Protein AF-0000000084541242 (afdb_homodimer)

Organism: NCBI:txid376219

Sequence (772 aa):
MIFNTFVGSLEDLDRCARVANLREVLLEPFLLARQGKLTAPEVFFLAEEAKKRGLRPVLVWDILMTEGVMMQIVDRLCDWDLLNFAAIRVCDPGAAEWLIVHYPQLPIQLIVETGNHNFEALTGWCELFAGCLERLILSIEIPENKLIEYCQKLPVPCEVLGVGRILLFYSPRSLLAEHISEENNQGFLEVKARAEENGDRPLPAVETHHGTFLFLDKDWFILDQLEGLQKAGLHTLRLDLRHFGKNGNLAPDIDQICEQIFTDPVTLKNHWQTEARSPFFKANRTTSIFSRMKSKSKISHYRNDLCVAEALGGESGKYIVFQVLRPFDISEINQVAIPTGEKVNIPETVTFKNLQGYPITKGDRDQIIITNWIKKVTPGSLILRNMIFNTFVGSLEDLDRCARVANLREVLLEPFLLARQGKLTAPEVFFLAEEAKKRGLRPVLVWDILMTEGVMMQIVDRLCDWDLLNFAAIRVCDPGAAEWLIVHYPQLPIQLIVETGNHNFEALTGWCELFAGCLERLILSIEIPENKLIEYCQKLPVPCEVLGVGRILLFYSPRSLLAEHISEENNQGFLEVKARAEENGDRPLPAVETHHGTFLFLDKDWFILDQLEGLQKAGLHTLRLDLRHFGKNGNLAPDIDQICEQIFTDPVTLKNHWQTEARSPFFKANRTTSIFSRMKSKSKISHYRNDLCVAEALGGESGKYIVFQVLRPFDISEINQVAIPTGEKVNIPETVTFKNLQGYPITKGDRDQIIITNWIKKVTPGSLILRN

Radius of gyration: 27.2 Å; Cα contacts (8 Å, |Δi|>4): 1797; chains: 2; bounding box: 64×73×67 Å

Secondary structure (DSSP, 8-state):
-EEEEE--SHHHHHHHHT-TTEEEEEE-BTTT-TT--B-HHHHHHHHHHHHHTT-EEEEEE-----HHHHHHHHHHHTTS-GGGSSEEEE--HHHHHHHHHH-TTS-EEEE--SS--SHHHHHHHHHHTTTTEEEEE--TTS-HHHHHHHHHHSSS-EEEEEEEEEEEEEESS-SS-S---SSSS-SEEEEEE--STTTT-PEEEEEETTEEEEEEEEEEE-TT--HHHHHHT--EEEE--GGG-BTTBSSTTHHHHHHHHHH-HHHHHHT-SS-EE-TTTSSS-TTTTS-TTS-HHHHTTT-STTEEEEEEEEETTTEEEEEESS-EEGGGEEEEE-TTS-EEEPPTT--EE-TTS-B-SEE-TT-EEEEE--TT--TT-EEEE-/-EEEEE--SHHHHHHHHT-TTEEEEEE-BTTT-TT--B-HHHHHHHHHHHHHTT-EEEEEE-----HHHHHHHHHHHTTS-GGGSSEEEE--HHHHHHHHHH-TTS-EEEE--SS--SHHHHHHHHHHTTTTEEEEE--TTS-HHHHHHHHHHSSS-EEEEEEEEEEEEEESS-SS-S---SSSS-SEEEEEE--STTTT-PEEEEEETTEEEEEEEEEEE-TT--HHHHHHT--EEEE--GGG-BTTBSSTTHHHHHHHHHH-HHHHHHT-SS-EE-TTTSSS-TTSSS-TTS-HHHHTTT-STTEEEEEEEEETTTEEEEEESS-EEGGGEEEEE-TTS-EEE--TT--EE-TTS-B-SEEPTT-EEEEE--TT--TT-EEEE-

Solvent-accessible surface area (backbone atoms only — not comparable to full-atom values): 39033 Å² total; per-residue (Å²): 104,34,32,31,34,43,45,58,40,69,67,26,47,53,36,42,57,72,30,87,50,40,45,38,38,36,35,37,29,42,90,36,18,51,86,28,77,33,48,71,70,54,44,53,49,50,31,52,56,29,45,76,58,70,31,41,27,26,40,35,36,48,40,70,47,42,46,69,55,43,54,54,49,54,60,59,46,69,78,49,70,70,81,70,34,67,27,40,32,30,44,24,56,35,58,48,50,49,39,51,74,76,40,56,85,52,32,29,31,40,49,35,54,70,81,44,48,22,65,58,30,52,50,48,51,52,61,73,40,55,90,32,56,53,30,39,31,43,32,69,74,42,26,45,74,55,45,34,49,45,34,62,66,46,96,48,46,31,27,37,72,30,30,24,76,34,76,63,43,74,31,72,45,38,51,40,48,30,58,77,46,89,78,72,61,87,48,60,46,78,44,58,39,4,39,46,64,40,55,76,61,52,21,40,24,35,27,30,86,52,10,21,34,35,28,48,73,39,23,36,44,44,58,69,62,44,64,68,38,49,74,33,46,37,37,36,35,33,45,47,36,53,92,72,36,57,95,57,29,18,34,70,62,46,40,62,51,56,52,29,46,76,75,39,23,63,60,49,57,75,64,40,91,54,57,64,40,49,60,29,33,62,72,84,46,62,45,61,73,22,36,76,44,30,65,31,68,80,47,35,74,52,63,40,99,35,36,27,26,33,27,60,35,63,45,92,84,51,29,32,33,28,36,20,66,32,65,41,49,56,89,42,47,47,35,30,37,22,79,87,68,50,75,41,73,55,60,88,83,58,50,46,17,36,87,86,65,45,80,52,66,58,42,45,59,71,34,55,33,34,28,47,48,55,88,86,62,41,43,60,13,28,32,26,45,114,104,35,31,32,34,44,46,57,41,72,67,26,46,54,37,42,56,71,29,88,53,40,45,37,36,36,35,36,27,44,89,35,17,53,86,27,76,34,48,72,70,52,44,53,51,51,29,53,55,28,47,76,58,69,31,41,27,29,39,35,37,50,40,70,46,41,46,68,56,43,54,54,49,54,60,56,45,70,76,50,71,69,79,71,35,66,28,39,32,29,44,23,55,35,59,50,50,49,39,50,75,76,40,57,84,52,32,28,31,40,49,37,52,71,82,43,47,23,66,56,30,50,50,49,51,53,61,72,40,56,92,30,58,54,31,39,32,45,32,68,73,41,32,42,74,55,46,33,50,45,33,62,67,46,96,47,45,32,26,39,71,29,29,25,75,32,74,64,42,74,30,70,47,38,51,39,48,31,60,76,46,86,78,73,60,86,47,61,46,77,45,58,38,4,39,46,62,39,54,76,60,52,22,40,23,37,26,29,87,52,11,22,34,34,28,49,72,38,23,36,43,44,59,67,62,43,66,66,38,49,75,32,46,37,38,33,34,32,45,48,36,53,91,71,34,58,95,56,29,18,33,70,62,49,40,60,50,55,53,30,47,76,75,41,23,62,61,50,57,74,64,41,92,52,58,62,40,51,63,30,32,70,64,93,46,61,48,65,74,20,36,74,46,29,64,32,69,82,45,34,73,51,61,40,100,35,37,28,27,32,28,62,36,63,45,90,85,51,29,32,33,28,37,20,68,32,65,42,49,57,89,43,47,49,34,31,36,23,80,89,68,50,76,40,73,55,58,89,83,57,49,46,17,37,87,85,66,46,80,53,65,56,41,46,60,71,34,56,34,33,28,48,48,53,89,84,64,42,45,59,12,28,33,27,46,115

Nearest PDB structures (foldseek):
  4he6-assembly1_A  TM=8.021E-01  e=1.416E-03  Geobacillus thermoleovorans CCB_US3_UF5
  4he5-assembly1_A  TM=6.893E-01  e=1.902E-03  Geobacillus thermoleovorans CCB_US3_UF5
  3dzz-assembly1_B  TM=6.408E-01  e=2.266E-01  Lactobacillus delbrueckii subsp. bulgaricus ATCC BAA-365
  8bob-assembly1_B  TM=6.158E-01  e=4.088E-01  Escherichia coli K-12
  7anz-assembly1_A  TM=4.130E-01  e=8.292E+00  Candida albicans

pLDDT: mean 80.64, std 19.41, range [25.44, 98.88]

Structure (mmCIF, N/CA/C/O backbone):
data_AF-0000000084541242-model_v1
#
loop_
_entity.id
_entity.type
_entity.pdbx_description
1 polymer 'Collagenase family protease'
#
loop_
_atom_site.group_PDB
_atom_site.id
_atom_site.type_symbol
_atom_site.label_atom_id
_atom_site.label_alt_id
_atom_site.label_comp_id
_atom_site.label_asym_id
_atom_site.label_entity_id
_atom_site.label_seq_id
_atom_site.pdbx_PDB_ins_code
_atom_site.Cartn_x
_atom_site.Cartn_y
_atom_site.Cartn_z
_atom_site.occupancy
_atom_site.B_iso_or_equiv
_atom_site.auth_seq_id
_atom_site.auth_comp_id
_atom_site.auth_asym_id
_atom_site.auth_atom_id
_atom_site.pdbx_PDB_model_num
ATOM 1 N N . MET A 1 1 ? -7.547 -28.922 -0.291 1 93.19 1 MET A N 1
ATOM 2 C CA . MET A 1 1 ? -6.777 -27.734 -0.64 1 93.19 1 MET A CA 1
ATOM 3 C C . MET A 1 1 ? -6.297 -27.797 -2.086 1 93.19 1 MET A C 1
ATOM 5 O O . MET A 1 1 ? -5.754 -28.812 -2.518 1 93.19 1 MET A O 1
ATOM 9 N N . ILE A 1 2 ? -6.57 -26.812 -2.811 1 95.62 2 ILE A N 1
ATOM 10 C CA . ILE A 1 2 ? -6.184 -26.797 -4.219 1 95.62 2 ILE A CA 1
ATOM 11 C C . ILE A 1 2 ? -5.039 -25.812 -4.426 1 95.62 2 ILE A C 1
ATOM 13 O O . ILE A 1 2 ? -4.836 -24.906 -3.611 1 95.62 2 ILE A O 1
ATOM 17 N N . PHE A 1 3 ? -4.285 -26.094 -5.496 1 97.94 3 PHE A N 1
ATOM 18 C CA . PHE A 1 3 ? -3.197 -25.188 -5.867 1 97.94 3 PHE A CA 1
ATOM 19 C C . PHE A 1 3 ? -3.547 -24.406 -7.125 1 97.94 3 PHE A C 1
ATOM 21 O O . PHE A 1 3 ? -4.355 -24.859 -7.941 1 97.94 3 PHE A O 1
ATOM 28 N N . ASN A 1 4 ? -3.064 -23.25 -7.219 1 98.5 4 ASN A N 1
ATOM 29 C CA . ASN A 1 4 ? -3.055 -22.516 -8.477 1 98.5 4 ASN A CA 1
ATOM 30 C C . ASN A 1 4 ? -1.708 -21.828 -8.727 1 98.5 4 ASN A C 1
ATOM 32 O O . ASN A 1 4 ? -0.863 -21.781 -7.828 1 98.5 4 ASN A O 1
ATOM 36 N N . THR A 1 5 ? -1.446 -21.469 -9.992 1 98.69 5 THR A N 1
ATOM 37 C CA . THR A 1 5 ? -0.188 -20.844 -10.383 1 98.69 5 THR A CA 1
ATOM 38 C C . THR A 1 5 ? -0.379 -19.984 -11.625 1 98.69 5 THR A C 1
ATOM 40 O O . THR A 1 5 ? -1.43 -20.031 -12.266 1 98.69 5 THR A O 1
ATOM 43 N N . PHE A 1 6 ? 0.568 -19.172 -11.859 1 98.56 6 PHE A N 1
ATOM 44 C CA . PHE A 1 6 ? 0.583 -18.359 -13.07 1 98.56 6 PHE A CA 1
ATOM 45 C C . PHE A 1 6 ? 1.13 -19.156 -14.25 1 98.56 6 PHE A C 1
ATOM 47 O O . PHE A 1 6 ? 2.078 -19.922 -14.094 1 98.56 6 PHE A O 1
ATOM 54 N N . VAL A 1 7 ? 0.555 -18.938 -15.43 1 98.62 7 VAL A N 1
ATOM 55 C CA . VAL A 1 7 ? 1.039 -19.625 -16.625 1 98.62 7 VAL A CA 1
ATOM 56 C C . VAL A 1 7 ? 1.207 -18.625 -17.766 1 98.62 7 VAL A C 1
ATOM 58 O O . VAL A 1 7 ? 0.514 -17.609 -17.812 1 98.62 7 VAL A O 1
ATOM 61 N N . GLY A 1 8 ? 2.148 -18.922 -18.641 1 97.62 8 GLY A N 1
ATOM 62 C CA . GLY A 1 8 ? 2.398 -18.047 -19.781 1 97.62 8 GLY A CA 1
ATOM 63 C C . GLY A 1 8 ? 2.607 -18.797 -21.078 1 97.62 8 GLY A C 1
ATOM 64 O O . GLY A 1 8 ? 2.805 -18.188 -22.141 1 97.62 8 GLY A O 1
ATOM 65 N N . SER A 1 9 ? 2.48 -20.234 -21.016 1 97.12 9 SER A N 1
ATOM 66 C CA . SER A 1 9 ? 2.764 -21.031 -22.203 1 97.12 9 SER A CA 1
ATOM 67 C C . SER A 1 9 ? 1.979 -22.344 -22.188 1 97.12 9 SER A C 1
ATOM 69 O O . SER A 1 9 ? 1.382 -22.703 -21.172 1 97.12 9 SER A O 1
ATOM 71 N N . LEU A 1 10 ? 2.016 -22.984 -23.344 1 97.81 10 LEU A N 1
ATOM 72 C CA . LEU A 1 10 ? 1.397 -24.312 -23.438 1 97.81 10 LEU A CA 1
ATOM 73 C C . LEU A 1 10 ? 2.143 -25.312 -22.578 1 97.81 10 LEU A C 1
ATOM 75 O O . LEU A 1 10 ? 1.53 -26.219 -22 1 97.81 10 LEU A O 1
ATOM 79 N N . GLU A 1 11 ? 3.404 -25.141 -22.547 1 97.56 11 GLU A N 1
ATOM 80 C CA . GLU A 1 11 ? 4.219 -26.016 -21.719 1 97.56 11 GLU A CA 1
ATOM 81 C C . GLU A 1 11 ? 3.832 -25.906 -20.25 1 97.56 11 GLU A C 1
ATOM 83 O O . GLU A 1 11 ? 3.768 -26.922 -19.547 1 97.56 11 GLU A O 1
ATOM 88 N N . ASP A 1 12 ? 3.641 -24.719 -19.797 1 98.44 12 ASP A N 1
ATOM 89 C CA . ASP A 1 12 ? 3.162 -24.516 -18.422 1 98.44 12 ASP A CA 1
ATOM 90 C C . ASP A 1 12 ? 1.853 -25.25 -18.188 1 98.44 12 ASP A C 1
ATOM 92 O O . ASP A 1 12 ? 1.695 -25.922 -17.156 1 98.44 12 ASP A O 1
ATOM 96 N N . LEU A 1 13 ? 0.954 -25.125 -19.109 1 98.56 13 LEU A N 1
ATOM 97 C CA . LEU A 1 13 ? -0.354 -25.75 -18.984 1 98.56 13 LEU A CA 1
ATOM 98 C C . LEU A 1 13 ? -0.219 -27.266 -18.906 1 98.56 13 LEU A C 1
ATOM 100 O O . LEU A 1 13 ? -0.905 -27.922 -18.109 1 98.56 13 LEU A O 1
ATOM 104 N N . ASP A 1 14 ? 0.642 -27.781 -19.703 1 98.19 14 ASP A N 1
ATOM 105 C CA . ASP A 1 14 ? 0.867 -29.219 -19.703 1 98.19 14 ASP A CA 1
ATOM 106 C C . ASP A 1 14 ? 1.378 -29.688 -18.344 1 98.19 14 ASP A C 1
ATOM 108 O O . ASP A 1 14 ? 0.908 -30.703 -17.812 1 98.19 14 ASP A O 1
ATOM 112 N N . ARG A 1 15 ? 2.295 -29 -17.844 1 97.88 15 ARG A N 1
ATOM 113 C CA . ARG A 1 15 ? 2.824 -29.344 -16.531 1 97.88 15 ARG A CA 1
ATOM 114 C C . ARG A 1 15 ? 1.742 -29.25 -15.461 1 97.88 15 ARG A C 1
ATOM 116 O O . ARG A 1 15 ? 1.65 -30.125 -14.586 1 97.88 15 ARG A O 1
ATOM 123 N N . CYS A 1 16 ? 0.985 -28.203 -15.531 1 98.38 16 CYS A N 1
ATOM 124 C CA . CYS A 1 16 ? -0.08 -28.016 -14.555 1 98.38 16 CYS A CA 1
ATOM 125 C C . CYS A 1 16 ? -1.104 -29.141 -14.625 1 98.38 16 CYS A C 1
ATOM 127 O O . CYS A 1 16 ? -1.589 -29.609 -13.594 1 98.38 16 CYS A O 1
ATOM 129 N N . ALA A 1 17 ? -1.392 -29.562 -15.805 1 97.81 17 ALA A N 1
ATOM 130 C CA . ALA A 1 17 ? -2.432 -30.562 -16.016 1 97.81 17 ALA A CA 1
ATOM 131 C C . ALA A 1 17 ? -2.014 -31.922 -15.453 1 97.81 17 ALA A C 1
ATOM 133 O O . ALA A 1 17 ? -2.859 -32.781 -15.188 1 97.81 17 ALA A O 1
ATOM 134 N N . ARG A 1 18 ? -0.775 -32.125 -15.234 1 96.31 18 ARG A N 1
ATOM 135 C CA . ARG A 1 18 ? -0.255 -33.375 -14.719 1 96.31 18 ARG A CA 1
ATOM 136 C C . ARG A 1 18 ? -0.394 -33.438 -13.195 1 96.31 18 ARG A C 1
ATOM 138 O O . ARG A 1 18 ? -0.229 -34.5 -12.602 1 96.31 18 ARG A O 1
ATOM 145 N N . VAL A 1 19 ? -0.706 -32.344 -12.602 1 95.31 19 VAL A N 1
ATOM 146 C CA . VAL A 1 19 ? -0.758 -32.25 -11.148 1 95.31 19 VAL A CA 1
ATOM 147 C C . VAL A 1 19 ? -2.203 -32.375 -10.672 1 95.31 19 VAL A C 1
ATOM 149 O O . VAL A 1 19 ? -3.062 -31.562 -11.039 1 95.31 19 VAL A O 1
ATOM 152 N N . ALA A 1 20 ? -2.5 -33.281 -9.844 1 91.19 20 ALA A N 1
ATOM 153 C CA . ALA A 1 20 ? -3.863 -33.594 -9.43 1 91.19 20 ALA A CA 1
ATOM 154 C C . ALA A 1 20 ? -4.465 -32.469 -8.602 1 91.19 20 ALA A C 1
ATOM 156 O O . ALA A 1 20 ? -5.652 -32.156 -8.727 1 91.19 20 ALA A O 1
ATOM 157 N N . ASN A 1 21 ? -3.689 -31.828 -7.789 1 93.75 21 ASN A N 1
ATOM 158 C CA . ASN A 1 21 ? -4.234 -30.828 -6.875 1 93.75 21 ASN A CA 1
ATOM 159 C C . ASN A 1 21 ? -4.133 -29.422 -7.457 1 93.75 21 ASN A C 1
ATOM 161 O O . ASN A 1 21 ? -4.52 -28.438 -6.809 1 93.75 21 ASN A O 1
ATOM 165 N N . LEU A 1 22 ? -3.6 -29.297 -8.602 1 97.06 22 LEU A N 1
ATOM 166 C CA . LEU A 1 22 ? -3.566 -28 -9.281 1 97.06 22 LEU A CA 1
ATOM 167 C C . LEU A 1 22 ? -4.734 -27.875 -10.258 1 97.06 22 LEU A C 1
ATOM 169 O O . LEU A 1 22 ? -4.746 -28.516 -11.305 1 97.06 22 LEU A O 1
ATOM 173 N N . ARG A 1 23 ? -5.672 -26.984 -9.938 1 96.56 23 ARG A N 1
ATOM 174 C CA . ARG A 1 23 ? -6.934 -26.984 -10.672 1 96.56 23 ARG A CA 1
ATOM 175 C C . ARG A 1 23 ? -7.145 -25.641 -11.383 1 96.56 23 ARG A C 1
ATOM 177 O O . ARG A 1 23 ? -7.977 -25.547 -12.289 1 96.56 23 ARG A O 1
ATOM 184 N N . GLU A 1 24 ? -6.41 -24.703 -10.938 1 98.25 24 GLU A N 1
ATOM 185 C CA . GLU A 1 24 ? -6.645 -23.344 -11.414 1 98.25 24 GLU A CA 1
ATOM 186 C C . GLU A 1 24 ? -5.352 -22.703 -11.914 1 98.25 24 GLU A C 1
ATOM 188 O O . GLU A 1 24 ? -4.289 -22.891 -11.32 1 98.25 24 GLU A O 1
ATOM 193 N N . VAL A 1 25 ? -5.473 -22.016 -13.055 1 98.88 25 VAL A N 1
ATOM 194 C CA . VAL A 1 25 ? -4.312 -21.312 -13.594 1 98.88 25 VAL A CA 1
ATOM 195 C C . VAL A 1 25 ? -4.637 -19.812 -13.734 1 98.88 25 VAL A C 1
ATOM 197 O O . VAL A 1 25 ? -5.762 -19.453 -14.086 1 98.88 25 VAL A O 1
ATOM 200 N N . LEU A 1 26 ? -3.703 -19.016 -13.469 1 98.88 26 LEU A N 1
ATOM 201 C CA . LEU A 1 26 ? -3.838 -17.562 -13.492 1 98.88 26 LEU A CA 1
ATOM 202 C C . LEU A 1 26 ? -3.213 -16.969 -14.75 1 98.88 26 LEU A C 1
ATOM 204 O O . LEU A 1 26 ? -2.051 -17.25 -15.062 1 98.88 26 LEU A O 1
ATOM 208 N N . LEU A 1 27 ? -3.971 -16.203 -15.43 1 98.75 27 LEU A N 1
ATOM 209 C CA . LEU A 1 27 ? -3.531 -15.547 -16.656 1 98.75 27 LEU A CA 1
ATOM 210 C C . LEU A 1 27 ? -3.41 -14.039 -16.469 1 98.75 27 LEU A C 1
ATOM 212 O O . LEU A 1 27 ? -4.363 -13.391 -16.047 1 98.75 27 LEU A O 1
ATOM 216 N N . GLU A 1 28 ? -2.264 -13.523 -16.828 1 97.06 28 GLU A N 1
ATOM 217 C CA . GLU A 1 28 ? -1.984 -12.117 -16.562 1 97.06 28 GLU A CA 1
ATOM 218 C C . GLU A 1 28 ? -1.795 -11.336 -17.859 1 97.06 28 GLU A C 1
ATOM 220 O O . GLU A 1 28 ? -0.684 -11.258 -18.391 1 97.06 28 GLU A O 1
ATOM 225 N N . PRO A 1 29 ? -2.848 -10.664 -18.297 1 92.75 29 PRO A N 1
ATOM 226 C CA . PRO A 1 29 ? -2.678 -9.797 -19.469 1 92.75 29 PRO A CA 1
ATOM 227 C C . PRO A 1 29 ? -1.87 -8.539 -19.156 1 92.75 29 PRO A C 1
ATOM 229 O O . PRO A 1 29 ? -2.012 -7.961 -18.078 1 92.75 29 PRO A O 1
ATOM 232 N N . PHE A 1 30 ? -1.189 -8.133 -20.125 1 84.56 30 PHE A N 1
ATOM 233 C CA . PHE A 1 30 ? -0.422 -6.898 -20.031 1 84.56 30 PHE A CA 1
ATOM 234 C C . PHE A 1 30 ? -1.321 -5.727 -19.656 1 84.56 30 PHE A C 1
ATOM 236 O O . PHE A 1 30 ? -0.929 -4.863 -18.875 1 84.56 30 PHE A O 1
ATOM 243 N N . LEU A 1 31 ? -2.416 -5.691 -20.109 1 86 31 LEU A N 1
ATOM 244 C CA . LEU A 1 31 ? -3.359 -4.59 -19.969 1 86 31 LEU A CA 1
ATOM 245 C C . LEU A 1 31 ? -3.893 -4.508 -18.531 1 86 31 LEU A C 1
ATOM 247 O O . LEU A 1 31 ? -4.129 -3.414 -18.016 1 86 31 LEU A O 1
ATOM 251 N N . LEU A 1 32 ? -4.016 -5.648 -17.859 1 92.5 32 LEU A N 1
ATOM 252 C CA . LEU A 1 32 ? -4.852 -5.688 -16.672 1 92.5 32 LEU A CA 1
ATOM 253 C C . LEU A 1 32 ? -4.02 -6.035 -15.438 1 92.5 32 LEU A C 1
ATOM 255 O O . LEU A 1 32 ? -4.43 -5.754 -14.305 1 92.5 32 LEU A O 1
ATOM 259 N N . ALA A 1 33 ? -2.91 -6.66 -15.68 1 92.75 33 ALA A N 1
ATOM 260 C CA . ALA A 1 33 ? -2.189 -7.242 -14.547 1 92.75 33 ALA A CA 1
ATOM 261 C C . ALA A 1 33 ? -0.907 -6.465 -14.258 1 92.75 33 ALA A C 1
ATOM 263 O O . ALA A 1 33 ? -0.207 -6.047 -15.18 1 92.75 33 ALA A O 1
ATOM 264 N N . ARG A 1 34 ? -0.623 -6.281 -13.008 1 88 34 ARG A N 1
ATOM 265 C CA . ARG A 1 34 ? 0.527 -5.52 -12.531 1 88 34 ARG A CA 1
ATOM 266 C C . ARG A 1 34 ? 1.816 -6.012 -13.18 1 88 34 ARG A C 1
ATOM 268 O O . ARG A 1 34 ? 2.678 -5.211 -13.555 1 88 34 ARG A O 1
ATOM 275 N N . GLN A 1 35 ? 1.978 -7.316 -13.289 1 85.25 35 GLN A N 1
ATOM 276 C CA . GLN A 1 35 ? 3.18 -7.902 -13.875 1 85.25 35 GLN A CA 1
ATOM 277 C C . GLN A 1 35 ? 2.844 -8.703 -15.125 1 85.25 35 GLN A C 1
ATOM 279 O O . GLN A 1 35 ? 3.504 -9.703 -15.422 1 85.25 35 GLN A O 1
ATOM 284 N N . GLY A 1 36 ? 1.831 -8.305 -15.773 1 87.69 36 GLY A N 1
ATOM 285 C CA . GLY A 1 36 ? 1.331 -9.047 -16.922 1 87.69 36 GLY A CA 1
ATOM 286 C C . GLY A 1 36 ? 2.201 -8.891 -18.156 1 87.69 36 GLY A C 1
ATOM 287 O O . GLY A 1 36 ? 2.736 -7.812 -18.422 1 87.69 36 GLY A O 1
ATOM 288 N N . LYS A 1 37 ? 2.24 -10.031 -18.938 1 79.88 37 LYS A N 1
ATOM 289 C CA . LYS A 1 37 ? 3.053 -10.008 -20.156 1 79.88 37 LYS A CA 1
ATOM 290 C C . LYS A 1 37 ? 2.27 -10.539 -21.344 1 79.88 37 LYS A C 1
ATOM 292 O O . LYS A 1 37 ? 2.695 -10.383 -22.5 1 79.88 37 LYS A O 1
ATOM 297 N N . LEU A 1 38 ? 1.134 -11.086 -21.125 1 89.44 38 LEU A N 1
ATOM 298 C CA . LEU A 1 38 ? 0.374 -11.727 -22.188 1 89.44 38 LEU A CA 1
ATOM 299 C C . LEU A 1 38 ? -0.461 -10.703 -22.953 1 89.44 38 LEU A C 1
ATOM 301 O O . LEU A 1 38 ? -1.062 -9.812 -22.344 1 89.44 38 LEU A O 1
ATOM 305 N N . THR A 1 39 ? -0.45 -10.836 -24.219 1 87 39 THR A N 1
ATOM 306 C CA . THR A 1 39 ? -1.377 -10.062 -25.047 1 87 39 THR A CA 1
ATOM 307 C C . THR A 1 39 ? -2.791 -10.625 -24.938 1 87 39 THR A C 1
ATOM 309 O O . THR A 1 39 ? -2.986 -11.734 -24.438 1 87 39 THR A O 1
ATOM 312 N N . ALA A 1 40 ? -3.727 -9.867 -25.469 1 89.12 40 ALA A N 1
ATOM 313 C CA . ALA A 1 40 ? -5.121 -10.305 -25.406 1 89.12 40 ALA A CA 1
ATOM 314 C C . ALA A 1 40 ? -5.324 -11.617 -26.156 1 89.12 40 ALA A C 1
ATOM 316 O O . ALA A 1 40 ? -5.875 -12.57 -25.594 1 89.12 40 ALA A O 1
ATOM 317 N N . PRO A 1 41 ? -4.812 -11.75 -27.359 1 91.31 41 PRO A N 1
ATOM 318 C CA . PRO A 1 41 ? -4.988 -13.031 -28.062 1 91.31 41 PRO A CA 1
ATOM 319 C C . PRO A 1 41 ? -4.332 -14.195 -27.328 1 91.31 41 PRO A C 1
ATOM 321 O O . PRO A 1 41 ? -4.883 -15.297 -27.281 1 91.31 41 PRO A O 1
ATOM 324 N N . GLU A 1 42 ? -3.205 -13.93 -26.703 1 92.62 42 GLU A N 1
ATOM 325 C CA . GLU A 1 42 ? -2.5 -14.977 -25.969 1 92.62 42 GLU A CA 1
ATOM 326 C C . GLU A 1 42 ? -3.297 -15.43 -24.75 1 92.62 42 GLU A C 1
ATOM 328 O O . GLU A 1 42 ? -3.365 -16.625 -24.469 1 92.62 42 GLU A O 1
ATOM 333 N N . VAL A 1 43 ? -3.873 -14.492 -24.109 1 96.38 43 VAL A N 1
ATOM 334 C CA . VAL A 1 43 ? -4.633 -14.797 -22.906 1 96.38 43 VAL A CA 1
ATOM 335 C C . VAL A 1 43 ? -5.84 -15.664 -23.25 1 96.38 43 VAL A C 1
ATOM 337 O O . VAL A 1 43 ? -6.117 -16.656 -22.578 1 96.38 43 VAL A O 1
ATOM 340 N N . PHE A 1 44 ? -6.504 -15.359 -24.312 1 97.44 44 PHE A N 1
ATOM 341 C CA . PHE A 1 44 ? -7.676 -16.125 -24.719 1 97.44 44 PHE A CA 1
ATOM 342 C C . PHE A 1 44 ? -7.27 -17.5 -25.234 1 97.44 44 PHE A C 1
ATOM 344 O O . PHE A 1 44 ? -7.938 -18.5 -24.938 1 97.44 44 PHE A O 1
ATOM 351 N N . PHE A 1 45 ? -6.25 -17.516 -25.938 1 98.31 45 PHE A N 1
ATOM 352 C CA . PHE A 1 45 ? -5.734 -18.797 -26.422 1 98.31 45 PHE A CA 1
ATOM 353 C C . PHE A 1 45 ? -5.395 -19.719 -25.266 1 98.31 45 PHE A C 1
ATOM 355 O O . PHE A 1 45 ? -5.824 -20.875 -25.234 1 98.31 45 PHE A O 1
ATOM 362 N N . LEU A 1 46 ? -4.656 -19.172 -24.297 1 98.44 46 LEU A N 1
ATOM 363 C CA . LEU A 1 46 ? -4.238 -19.984 -23.156 1 98.44 46 LEU A CA 1
ATOM 364 C C . LEU A 1 46 ? -5.438 -20.375 -22.297 1 98.44 46 LEU A C 1
ATOM 366 O O . LEU A 1 46 ? -5.461 -21.453 -21.703 1 98.44 46 LEU A O 1
ATOM 370 N N . ALA A 1 47 ? -6.418 -19.5 -22.219 1 98.75 47 ALA A N 1
ATOM 371 C CA . ALA A 1 47 ? -7.633 -19.828 -21.484 1 98.75 47 ALA A CA 1
ATOM 372 C C . ALA A 1 47 ? -8.352 -21.031 -22.109 1 98.75 47 ALA A C 1
ATOM 374 O O . ALA A 1 47 ? -8.758 -21.953 -21.391 1 98.75 47 ALA A O 1
ATOM 375 N N . GLU A 1 48 ? -8.453 -21.016 -23.375 1 98.5 48 GLU A N 1
ATOM 376 C CA . GLU A 1 48 ? -9.094 -22.125 -24.078 1 98.5 48 GLU A CA 1
ATOM 377 C C . GLU A 1 48 ? -8.305 -23.422 -23.906 1 98.5 48 GLU A C 1
ATOM 379 O O . GLU A 1 48 ? -8.891 -24.484 -23.688 1 98.5 48 GLU A O 1
ATOM 384 N N . GLU A 1 49 ? -7.059 -23.328 -24.094 1 98.69 49 GLU A N 1
ATOM 385 C CA . GLU A 1 49 ? -6.199 -24.5 -23.953 1 98.69 49 GLU A CA 1
ATOM 386 C C . GLU A 1 49 ? -6.25 -25.062 -22.531 1 98.69 49 GLU A C 1
ATOM 388 O O . GLU A 1 49 ? -6.164 -26.266 -22.344 1 98.69 49 GLU A O 1
ATOM 393 N N . ALA A 1 50 ? -6.363 -24.141 -21.578 1 98.75 50 ALA A N 1
ATOM 394 C CA . ALA A 1 50 ? -6.492 -24.578 -20.188 1 98.75 50 ALA A CA 1
ATOM 395 C C . ALA A 1 50 ? -7.766 -25.391 -19.984 1 98.75 50 ALA A C 1
ATOM 397 O O . ALA A 1 50 ? -7.734 -26.469 -19.375 1 98.75 50 ALA A O 1
ATOM 398 N N . LYS A 1 51 ? -8.812 -24.969 -20.531 1 98.38 51 LYS A N 1
ATOM 399 C CA . LYS A 1 51 ? -10.094 -25.656 -20.422 1 98.38 51 LYS A CA 1
ATOM 400 C C . LYS A 1 51 ? -10.016 -27.047 -21.031 1 98.38 51 LYS A C 1
ATOM 402 O O . LYS A 1 51 ? -10.531 -28.016 -20.453 1 98.38 51 LYS A O 1
ATOM 407 N N . LYS A 1 52 ? -9.367 -27.125 -22.109 1 98.19 52 LYS A N 1
ATOM 408 C CA . LYS A 1 52 ? -9.219 -28.406 -22.797 1 98.19 52 LYS A CA 1
ATOM 409 C C . LYS A 1 52 ? -8.469 -29.406 -21.922 1 98.19 52 LYS A C 1
ATOM 411 O O . LYS A 1 52 ? -8.648 -30.625 -22.062 1 98.19 52 LYS A O 1
ATOM 416 N N . ARG A 1 53 ? -7.695 -28.891 -21.094 1 97.94 53 ARG A N 1
ATOM 417 C CA . ARG A 1 53 ? -6.867 -29.734 -20.234 1 97.94 53 ARG A CA 1
ATOM 418 C C . ARG A 1 53 ? -7.508 -29.938 -18.859 1 97.94 53 ARG A C 1
ATOM 420 O O . ARG A 1 53 ? -6.879 -30.469 -17.953 1 97.94 53 ARG A O 1
ATOM 427 N N . GLY A 1 54 ? -8.695 -29.422 -18.719 1 97.38 54 GLY A N 1
ATOM 428 C CA . GLY A 1 54 ? -9.43 -29.594 -17.484 1 97.38 54 GLY A CA 1
ATOM 429 C C . GLY A 1 54 ? -9.023 -28.594 -16.406 1 97.38 54 GLY A C 1
ATOM 430 O O . GLY A 1 54 ? -9.281 -28.812 -15.227 1 97.38 54 GLY A O 1
ATOM 431 N N . LEU A 1 55 ? -8.344 -27.578 -16.75 1 98.5 55 LEU A N 1
ATOM 432 C CA . LEU A 1 55 ? -7.922 -26.547 -15.812 1 98.5 55 LEU A CA 1
ATOM 433 C C . LEU A 1 55 ? -8.883 -25.359 -15.844 1 98.5 55 LEU A C 1
ATOM 435 O O . LEU A 1 55 ? -9.5 -25.078 -16.875 1 98.5 55 LEU A O 1
ATOM 439 N N . ARG A 1 56 ? -9.039 -24.688 -14.719 1 98.5 56 ARG A N 1
ATOM 440 C CA . ARG A 1 56 ? -9.875 -23.516 -14.578 1 98.5 56 ARG A CA 1
ATOM 441 C C . ARG A 1 56 ? -9.078 -22.234 -14.836 1 98.5 56 ARG A C 1
ATOM 443 O O . ARG A 1 56 ? -8.219 -21.859 -14.031 1 98.5 56 ARG A O 1
ATOM 450 N N . PRO A 1 57 ? -9.336 -21.516 -15.93 1 98.88 57 PRO A N 1
ATOM 451 C CA . PRO A 1 57 ? -8.594 -20.281 -16.203 1 98.88 57 PRO A CA 1
ATOM 452 C C . PRO A 1 57 ? -9.141 -19.078 -15.453 1 98.88 57 PRO A C 1
ATOM 454 O O . PRO A 1 57 ? -10.336 -18.781 -15.531 1 98.88 57 PRO A O 1
ATOM 457 N N . VAL A 1 58 ? -8.352 -18.359 -14.758 1 98.88 58 VAL A N 1
ATOM 458 C CA . VAL A 1 58 ? -8.703 -17.156 -14.023 1 98.88 58 VAL A CA 1
ATOM 459 C C . VAL A 1 58 ? -7.984 -15.953 -14.625 1 98.88 58 VAL A C 1
ATOM 461 O O . VAL A 1 58 ? -6.77 -15.992 -14.836 1 98.88 58 VAL A O 1
ATOM 464 N N . LEU A 1 59 ? -8.727 -14.914 -14.914 1 98.81 59 LEU A N 1
ATOM 465 C CA . LEU A 1 59 ? -8.156 -13.68 -15.445 1 98.81 59 LEU A CA 1
ATOM 466 C C . LEU A 1 59 ? -7.73 -12.742 -14.312 1 98.81 59 LEU A C 1
ATOM 468 O O . LEU A 1 59 ? -8.523 -12.438 -13.422 1 98.81 59 LEU A O 1
ATOM 472 N N . VAL A 1 60 ? -6.496 -12.32 -14.414 1 98.44 60 VAL A N 1
ATOM 473 C CA . VAL A 1 60 ? -5.977 -11.438 -13.375 1 98.44 60 VAL A CA 1
ATOM 474 C C . VAL A 1 60 ? -6.129 -9.984 -13.812 1 98.44 60 VAL A C 1
ATOM 476 O O . VAL A 1 60 ? -5.629 -9.594 -14.875 1 98.44 60 VAL A O 1
ATOM 479 N N . TRP A 1 61 ? -6.828 -9.211 -13.055 1 97.44 61 TRP A N 1
ATOM 480 C CA . TRP A 1 61 ? -7.012 -7.77 -13.18 1 97.44 61 TRP A CA 1
ATOM 481 C C . TRP A 1 61 ? -6.66 -7.062 -11.875 1 97.44 61 TRP A C 1
ATOM 483 O O . TRP A 1 61 ? -7.531 -6.492 -11.211 1 97.44 61 TRP A O 1
ATOM 493 N N . ASP A 1 62 ? -5.277 -6.996 -11.578 1 95.06 62 ASP A N 1
ATOM 494 C CA . ASP A 1 62 ? -4.91 -6.598 -10.227 1 95.06 62 ASP A CA 1
ATOM 495 C C . ASP A 1 62 ? -4.254 -5.219 -10.219 1 95.06 62 ASP A C 1
ATOM 497 O O . ASP A 1 62 ? -3.697 -4.797 -9.203 1 95.06 62 ASP A O 1
ATOM 501 N N . ILE A 1 63 ? -4.352 -4.43 -11.266 1 88.81 63 ILE A N 1
ATOM 502 C CA . ILE A 1 63 ? -3.824 -3.068 -11.266 1 88.81 63 ILE A CA 1
ATOM 503 C C . ILE A 1 63 ? -4.746 -2.156 -10.453 1 88.81 63 ILE A C 1
ATOM 505 O O . ILE A 1 63 ? -5.945 -2.42 -10.344 1 88.81 63 ILE A O 1
ATOM 509 N N . LEU A 1 64 ? -4.133 -1.173 -9.883 1 85.75 64 LEU A N 1
ATOM 510 C CA . LEU A 1 64 ? -4.879 -0.067 -9.289 1 85.75 64 LEU A CA 1
ATOM 511 C C . LEU A 1 64 ? -4.977 1.103 -10.266 1 85.75 64 LEU A C 1
ATOM 513 O O . LEU A 1 64 ? -3.986 1.479 -10.891 1 85.75 64 LEU A O 1
ATOM 517 N N . MET A 1 65 ? -6.207 1.656 -10.336 1 84.81 65 MET A N 1
ATOM 518 C CA . MET A 1 65 ? -6.406 2.543 -11.477 1 84.81 65 MET A CA 1
ATOM 519 C C . MET A 1 65 ? -7.039 3.861 -11.039 1 84.81 65 MET A C 1
ATOM 521 O O . MET A 1 65 ? -7.926 3.875 -10.188 1 84.81 65 MET A O 1
ATOM 525 N N . THR A 1 66 ? -6.484 4.871 -11.672 1 79.19 66 THR A N 1
ATOM 526 C CA . THR A 1 66 ? -7.242 6.121 -11.625 1 79.19 66 THR A CA 1
ATOM 527 C C . THR A 1 66 ? -8.516 6.016 -12.453 1 79.19 66 THR A C 1
ATOM 529 O O . THR A 1 66 ? -8.688 5.066 -13.219 1 79.19 66 THR A O 1
ATOM 532 N N . GLU A 1 67 ? -9.344 7.023 -12.281 1 80.75 67 GLU A N 1
ATOM 533 C CA . GLU A 1 67 ? -10.602 7.016 -13.031 1 80.75 67 GLU A CA 1
ATOM 534 C C . GLU A 1 67 ? -10.352 6.98 -14.531 1 80.75 67 GLU A C 1
ATOM 536 O O . GLU A 1 67 ? -10.992 6.219 -15.258 1 80.75 67 GLU A O 1
ATOM 541 N N . GLY A 1 68 ? -9.461 7.828 -14.977 1 76.44 68 GLY A N 1
ATOM 542 C CA . GLY A 1 68 ? -9.164 7.863 -16.391 1 76.44 68 GLY A CA 1
ATOM 543 C C . GLY A 1 68 ? -8.664 6.535 -16.938 1 76.44 68 GLY A C 1
ATOM 544 O O . GLY A 1 68 ? -9.117 6.074 -17.984 1 76.44 68 GLY A O 1
ATOM 545 N N . VAL A 1 69 ? -7.773 5.906 -16.266 1 79.69 69 VAL A N 1
ATOM 546 C CA . VAL A 1 69 ? -7.23 4.613 -16.672 1 79.69 69 VAL A CA 1
ATOM 547 C C . VAL A 1 69 ? -8.336 3.557 -16.641 1 79.69 69 VAL A C 1
ATOM 549 O O . VAL A 1 69 ? -8.43 2.723 -17.547 1 79.69 69 VAL A O 1
ATOM 552 N N . MET A 1 70 ? -9.148 3.611 -15.633 1 85.88 70 MET A N 1
ATOM 553 C CA . MET A 1 70 ? -10.234 2.645 -15.508 1 85.88 70 MET A CA 1
ATOM 554 C C . MET A 1 70 ? -11.195 2.756 -16.688 1 85.88 70 MET A C 1
ATOM 556 O O . MET A 1 70 ? -11.602 1.743 -17.266 1 85.88 70 MET A O 1
ATOM 560 N N . MET A 1 71 ? -11.516 3.938 -17.016 1 83.06 71 MET A N 1
ATOM 561 C CA . MET A 1 71 ? -12.43 4.148 -18.141 1 83.06 71 MET A CA 1
ATOM 562 C C . MET A 1 71 ? -11.836 3.611 -19.438 1 83.06 71 MET A C 1
ATOM 564 O O . MET A 1 71 ? -12.539 2.99 -20.234 1 83.06 71 MET A O 1
ATOM 568 N N . GLN A 1 72 ? -10.57 3.82 -19.562 1 82.44 72 GLN A N 1
ATOM 569 C CA . GLN A 1 72 ? -9.891 3.312 -20.75 1 82.44 72 GLN A CA 1
ATOM 570 C C . GLN A 1 72 ? -9.883 1.787 -20.781 1 82.44 72 GLN A C 1
ATOM 572 O O . GLN A 1 72 ? -10.117 1.174 -21.812 1 82.44 72 GLN A O 1
ATOM 577 N N . ILE A 1 73 ? -9.633 1.255 -19.688 1 89 73 ILE A N 1
ATOM 578 C CA . ILE A 1 73 ? -9.555 -0.198 -19.578 1 89 73 ILE A CA 1
ATOM 579 C C . ILE A 1 73 ? -10.938 -0.809 -19.812 1 89 73 ILE A C 1
ATOM 581 O O . ILE A 1 73 ? -11.078 -1.768 -20.562 1 89 73 ILE A O 1
ATOM 585 N N . VAL A 1 74 ? -11.938 -0.267 -19.172 1 89.94 74 VAL A N 1
ATOM 586 C CA . VAL A 1 74 ? -13.281 -0.827 -19.297 1 89.94 74 VAL A CA 1
ATOM 587 C C . VAL A 1 74 ? -13.766 -0.698 -20.734 1 89.94 74 VAL A C 1
ATOM 589 O O . VAL A 1 74 ? -14.477 -1.573 -21.234 1 89.94 74 VAL A O 1
ATOM 592 N N . ASP A 1 75 ? -13.391 0.383 -21.391 1 87.12 75 ASP A N 1
ATOM 593 C CA . ASP A 1 75 ? -13.734 0.544 -22.797 1 87.12 75 ASP A CA 1
ATOM 594 C C . ASP A 1 75 ? -13.1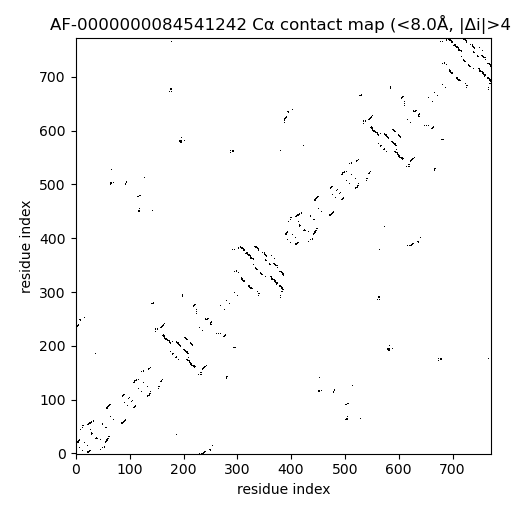33 -0.582 -23.641 1 87.12 75 ASP A C 1
ATOM 596 O O . ASP A 1 75 ? -13.789 -1.103 -24.547 1 87.12 75 ASP A O 1
ATOM 600 N N . ARG A 1 76 ? -11.922 -0.922 -23.359 1 87.88 76 ARG A N 1
ATOM 601 C CA . ARG A 1 76 ? -11.258 -1.999 -24.078 1 87.88 76 ARG A CA 1
ATOM 602 C C . ARG A 1 76 ? -11.867 -3.352 -23.734 1 87.88 76 ARG A C 1
ATOM 604 O O . ARG A 1 76 ? -11.953 -4.238 -24.594 1 87.88 76 ARG A O 1
ATOM 611 N N . LEU A 1 77 ? -12.273 -3.484 -22.531 1 92 77 LEU A N 1
ATOM 612 C CA . LEU A 1 77 ? -12.812 -4.758 -22.062 1 92 77 LEU A CA 1
ATOM 613 C C . LEU A 1 77 ? -14.172 -5.035 -22.688 1 92 77 LEU A C 1
ATOM 615 O O . LEU A 1 77 ? -14.648 -6.172 -22.688 1 92 77 LEU A O 1
ATOM 619 N N . CYS A 1 78 ? -14.797 -4.047 -23.188 1 87.06 78 CYS A N 1
ATOM 620 C CA . CYS A 1 78 ? -16.078 -4.23 -23.844 1 87.06 78 CYS A CA 1
ATOM 621 C C . CYS A 1 78 ? -15.961 -5.176 -25.031 1 87.06 78 CYS A C 1
ATOM 623 O O . CYS A 1 78 ? -16.922 -5.859 -25.375 1 87.06 78 CYS A O 1
ATOM 625 N N . ASP A 1 79 ? -14.773 -5.262 -25.562 1 89.56 79 ASP A N 1
ATOM 626 C CA . ASP A 1 79 ? -14.531 -6.145 -26.703 1 89.56 79 ASP A CA 1
ATOM 627 C C . ASP A 1 79 ? -14.07 -7.523 -26.234 1 89.56 79 ASP A C 1
ATOM 629 O O . ASP A 1 79 ? -13.859 -8.422 -27.062 1 89.56 79 ASP A O 1
ATOM 633 N N . TRP A 1 80 ? -13.852 -7.688 -25.016 1 93.94 80 TRP A N 1
ATOM 634 C CA . TRP A 1 80 ? -13.391 -8.969 -24.469 1 93.94 80 TRP A CA 1
ATOM 635 C C . TRP A 1 80 ? -14.578 -9.828 -24.047 1 93.94 80 TRP A C 1
ATOM 637 O O . TRP A 1 80 ? -15.547 -9.32 -23.469 1 93.94 80 TRP A O 1
ATOM 647 N N . ASP A 1 81 ? -14.547 -11.07 -24.359 1 94.88 81 ASP A N 1
ATOM 648 C CA . ASP A 1 81 ? -15.516 -12.008 -23.797 1 94.88 81 ASP A CA 1
ATOM 649 C C . ASP A 1 81 ? -15.039 -12.555 -22.453 1 94.88 81 ASP A C 1
ATOM 651 O O . ASP A 1 81 ? -14.453 -13.633 -22.375 1 94.88 81 ASP A O 1
ATOM 655 N N . LEU A 1 82 ? -15.406 -11.906 -21.453 1 96.5 82 LEU A N 1
ATOM 656 C CA . LEU A 1 82 ? -14.906 -12.219 -20.109 1 96.5 82 LEU A CA 1
ATOM 657 C C . LEU A 1 82 ? -15.492 -13.531 -19.609 1 96.5 82 LEU A C 1
ATOM 659 O O . LEU A 1 82 ? -14.984 -14.117 -18.656 1 96.5 82 LEU A O 1
ATOM 663 N N . LEU A 1 83 ? -16.484 -14.008 -20.266 1 95.5 83 LEU A N 1
ATOM 664 C CA . LEU A 1 83 ? -17.141 -15.234 -19.828 1 95.5 83 LEU A CA 1
ATOM 665 C C . LEU A 1 83 ? -16.312 -16.453 -20.234 1 95.5 83 LEU A C 1
ATOM 667 O O . LEU A 1 83 ? -16.609 -17.578 -19.797 1 95.5 83 LEU A O 1
ATOM 671 N N . ASN A 1 84 ? -15.219 -16.219 -20.953 1 96.25 84 ASN A N 1
ATOM 672 C CA . ASN A 1 84 ? -14.281 -17.281 -21.266 1 96.25 84 ASN A CA 1
ATOM 673 C C . ASN A 1 84 ? -13.438 -17.672 -20.047 1 96.25 84 ASN A C 1
ATOM 675 O O . ASN A 1 84 ? -12.758 -18.703 -20.062 1 96.25 84 ASN A O 1
ATOM 679 N N . PHE A 1 85 ? -13.547 -16.953 -19.016 1 98.5 85 PHE A N 1
ATOM 680 C CA . PHE A 1 85 ? -12.781 -17.219 -17.812 1 98.5 85 PHE A CA 1
ATOM 681 C C . PHE A 1 85 ? -13.68 -17.719 -16.688 1 98.5 85 PHE A C 1
ATOM 683 O O . PHE A 1 85 ? -14.859 -17.359 -16.625 1 98.5 85 PHE A O 1
ATOM 690 N N . ALA A 1 86 ? -13.117 -18.531 -15.906 1 98.44 86 ALA A N 1
ATOM 691 C CA . ALA A 1 86 ? -13.883 -19.125 -14.812 1 98.44 86 ALA A CA 1
ATOM 692 C C . ALA A 1 86 ? -14.109 -18.109 -13.695 1 98.44 86 ALA A C 1
ATOM 694 O O . ALA A 1 86 ? -15.086 -18.219 -12.953 1 98.44 86 ALA A O 1
ATOM 695 N N . ALA A 1 87 ? -13.211 -17.203 -13.531 1 98.62 87 ALA A N 1
ATOM 696 C CA . ALA A 1 87 ? -13.289 -16.141 -12.539 1 98.62 87 ALA A CA 1
ATOM 697 C C . ALA A 1 87 ? -12.375 -14.977 -12.914 1 98.62 87 ALA A C 1
ATOM 699 O O . ALA A 1 87 ? -11.508 -15.109 -13.781 1 98.62 87 ALA A O 1
ATOM 700 N N . ILE A 1 88 ? -12.625 -13.844 -12.32 1 98.62 88 ILE A N 1
ATOM 701 C CA . ILE A 1 88 ? -11.742 -12.688 -12.445 1 98.62 88 ILE A CA 1
ATOM 702 C C . ILE A 1 88 ? -11.148 -12.344 -11.078 1 98.62 88 ILE A C 1
ATOM 704 O O . ILE A 1 88 ? -11.883 -12.227 -10.094 1 98.62 88 ILE A O 1
ATOM 708 N N . ARG A 1 89 ? -9.891 -12.273 -11.039 1 98.62 89 ARG A N 1
ATOM 709 C CA . ARG A 1 89 ? -9.164 -11.875 -9.836 1 98.62 89 ARG A CA 1
ATOM 710 C C . ARG A 1 89 ? -8.859 -10.375 -9.852 1 98.62 89 ARG A C 1
ATOM 712 O O . ARG A 1 89 ? -8.133 -9.898 -10.727 1 98.62 89 ARG A O 1
ATOM 719 N N . VAL A 1 90 ? -9.398 -9.664 -8.891 1 97.69 90 VAL A N 1
ATOM 720 C CA . VAL A 1 90 ? -9.344 -8.211 -8.945 1 97.69 90 VAL A CA 1
ATOM 721 C C . VAL A 1 90 ? -8.789 -7.664 -7.629 1 97.69 90 VAL A C 1
ATOM 723 O O . VAL A 1 90 ? -8.961 -8.281 -6.574 1 97.69 90 VAL A O 1
ATOM 726 N N . CYS A 1 91 ? -8.109 -6.555 -7.719 1 94.31 91 CYS A N 1
ATOM 727 C CA . CYS A 1 91 ? -7.605 -5.867 -6.539 1 94.31 91 CYS A CA 1
ATOM 728 C C . CYS A 1 91 ? -8.305 -4.527 -6.344 1 94.31 91 CYS A C 1
ATOM 730 O O . CYS A 1 91 ? -8.641 -4.152 -5.219 1 94.31 91 CYS A O 1
ATOM 732 N N . ASP A 1 92 ? -8.57 -3.822 -7.398 1 92 92 ASP A N 1
ATOM 733 C CA . ASP A 1 92 ? -9.203 -2.508 -7.375 1 92 92 ASP A CA 1
ATOM 734 C C . ASP A 1 92 ? -10.688 -2.617 -7.047 1 92 92 ASP A C 1
ATOM 736 O O . ASP A 1 92 ? -11.438 -3.285 -7.766 1 92 92 ASP A O 1
ATOM 740 N N . PRO A 1 93 ? -11.102 -1.918 -6.039 1 90.19 93 PRO A N 1
ATOM 741 C CA . PRO A 1 93 ? -12.516 -2.016 -5.68 1 90.19 93 PRO A CA 1
ATOM 742 C C . PRO A 1 93 ? -13.445 -1.492 -6.773 1 90.19 93 PRO A C 1
ATOM 744 O O . PRO A 1 93 ? -14.562 -1.995 -6.938 1 90.19 93 PRO A O 1
ATOM 747 N N . GLY A 1 94 ? -13.016 -0.468 -7.453 1 89.94 94 GLY A N 1
ATOM 748 C CA . GLY A 1 94 ? -13.812 0.016 -8.57 1 89.94 94 GLY A CA 1
ATOM 749 C C . GLY A 1 94 ? -13.984 -1.016 -9.664 1 89.94 94 GLY A C 1
ATOM 750 O O . GLY A 1 94 ? -15.07 -1.137 -10.242 1 89.94 94 GLY A O 1
ATOM 751 N N . ALA A 1 95 ? -12.914 -1.708 -9.914 1 93.81 95 ALA A N 1
ATOM 752 C CA . ALA A 1 95 ? -12.992 -2.785 -10.898 1 93.81 95 ALA A CA 1
ATOM 753 C C . ALA A 1 95 ? -13.953 -3.879 -10.438 1 93.81 95 ALA A C 1
ATOM 755 O O . ALA A 1 95 ? -14.734 -4.402 -11.234 1 93.81 95 ALA A O 1
ATOM 756 N N . ALA A 1 96 ? -13.891 -4.207 -9.195 1 94.94 96 ALA A N 1
ATOM 757 C CA . ALA A 1 96 ? -14.797 -5.207 -8.641 1 94.94 96 ALA A CA 1
ATOM 758 C C . ALA A 1 96 ? -16.25 -4.773 -8.805 1 94.94 96 ALA A C 1
ATOM 760 O O . ALA A 1 96 ? -17.109 -5.566 -9.219 1 94.94 96 ALA A O 1
ATOM 761 N N . GLU A 1 97 ? -16.453 -3.562 -8.484 1 90.44 97 GLU A N 1
ATOM 762 C CA . GLU A 1 97 ? -17.812 -3.035 -8.617 1 90.44 97 GLU A CA 1
ATOM 763 C C . GLU A 1 97 ? -18.281 -3.07 -10.062 1 90.44 97 GLU A C 1
ATOM 765 O O . GLU A 1 97 ? -19.422 -3.404 -10.344 1 90.44 97 GLU A O 1
ATOM 770 N N . TRP A 1 98 ? -17.391 -2.676 -10.883 1 91.94 98 TRP A N 1
ATOM 771 C CA . TRP A 1 98 ? -17.719 -2.686 -12.305 1 91.94 98 TRP A CA 1
ATOM 772 C C . TRP A 1 98 ? -18.109 -4.09 -12.758 1 91.94 98 TRP A C 1
ATOM 774 O O . TRP A 1 98 ? -19.094 -4.258 -13.5 1 91.94 98 TRP A O 1
ATOM 784 N N . LEU A 1 99 ? -17.422 -5.027 -12.328 1 95.19 99 LEU A N 1
ATOM 785 C CA . LEU A 1 99 ? -17.703 -6.414 -12.68 1 95.19 99 LEU A CA 1
ATOM 786 C C . LEU A 1 99 ? -19.062 -6.852 -12.156 1 95.19 99 LEU A C 1
ATOM 788 O O . LEU A 1 99 ? -19.812 -7.547 -12.852 1 95.19 99 LEU A O 1
ATOM 792 N N . ILE A 1 100 ? -19.391 -6.469 -11.008 1 93 100 ILE A N 1
ATOM 793 C CA . ILE A 1 100 ? -20.656 -6.859 -10.391 1 93 100 ILE A CA 1
ATOM 794 C C . ILE A 1 100 ? -21.828 -6.293 -11.188 1 93 100 ILE A C 1
ATOM 796 O O . ILE A 1 100 ? -22.844 -6.965 -11.375 1 93 100 ILE A O 1
ATOM 800 N N . VAL A 1 101 ? -21.656 -5.152 -11.672 1 90.75 101 VAL A N 1
ATOM 801 C CA . VAL A 1 101 ? -22.719 -4.469 -12.398 1 90.75 101 VAL A CA 1
ATOM 802 C C . VAL A 1 101 ? -22.844 -5.055 -13.805 1 90.75 101 VAL A C 1
ATOM 804 O O . VAL A 1 101 ? -23.953 -5.305 -14.281 1 90.75 101 VAL A O 1
ATOM 807 N N . HIS A 1 102 ? -21.766 -5.363 -14.414 1 92.56 102 HIS A N 1
ATOM 808 C CA . HIS A 1 102 ? -21.797 -5.668 -15.844 1 92.56 102 HIS A CA 1
ATOM 809 C C . HIS A 1 102 ? -21.719 -7.172 -16.078 1 92.56 102 HIS A C 1
ATOM 811 O O . HIS A 1 102 ? -22.188 -7.664 -17.125 1 92.56 102 HIS A O 1
ATOM 817 N N . TYR A 1 103 ? -21.078 -7.902 -15.125 1 94.88 103 TYR A N 1
ATOM 818 C CA . TYR A 1 103 ? -20.953 -9.352 -15.227 1 94.88 103 TYR A CA 1
ATOM 819 C C . TYR A 1 103 ? -21.281 -10.023 -13.898 1 94.88 103 TYR A C 1
ATOM 821 O O . TYR A 1 103 ? -20.453 -10.727 -13.328 1 94.88 103 TYR A O 1
ATOM 829 N N . PRO A 1 104 ? -22.5 -9.938 -13.43 1 93.69 104 PRO A N 1
ATOM 830 C CA . PRO A 1 104 ? -22.875 -10.453 -12.102 1 93.69 104 PRO A CA 1
ATOM 831 C C . PRO A 1 104 ? -22.703 -11.969 -12 1 93.69 104 PRO A C 1
ATOM 833 O O . PRO A 1 104 ? -22.594 -12.5 -10.891 1 93.69 104 PRO A O 1
ATOM 836 N N . GLN A 1 105 ? -22.609 -12.641 -13.055 1 94.88 105 GLN A N 1
ATOM 837 C CA . GLN A 1 105 ? -22.516 -14.094 -13.031 1 94.88 105 GLN A CA 1
ATOM 838 C C . GLN A 1 105 ? -21.062 -14.547 -12.914 1 94.88 105 GLN A C 1
ATOM 840 O O . GLN A 1 105 ? -20.781 -15.719 -12.648 1 94.88 105 GLN A O 1
ATOM 845 N N . LEU A 1 106 ? -20.172 -13.695 -13.172 1 96.62 106 LEU A N 1
ATOM 846 C CA . LEU A 1 106 ? -18.75 -14.039 -13.148 1 96.62 106 LEU A CA 1
ATOM 847 C C . LEU A 1 106 ? -18.203 -13.977 -11.727 1 96.62 106 LEU A C 1
ATOM 849 O O . LEU A 1 106 ? -18.234 -12.922 -11.086 1 96.62 106 LEU A O 1
ATOM 853 N N . PRO A 1 107 ? -17.719 -15.102 -11.227 1 98.12 107 PRO A N 1
ATOM 854 C CA . PRO A 1 107 ? -17.141 -15.094 -9.875 1 98.12 107 PRO A CA 1
ATOM 855 C C . PRO A 1 107 ? -15.945 -14.156 -9.75 1 98.12 107 PRO A C 1
ATOM 857 O O . PRO A 1 107 ? -15.133 -14.062 -10.672 1 98.12 107 PRO A O 1
ATOM 860 N N . ILE A 1 108 ? -15.836 -13.516 -8.555 1 98.31 108 ILE A N 1
ATOM 861 C CA . ILE A 1 108 ? -14.75 -12.578 -8.281 1 98.31 108 ILE A CA 1
ATOM 862 C C . ILE A 1 108 ? -13.828 -13.164 -7.207 1 98.31 108 ILE A C 1
ATOM 864 O O . ILE A 1 108 ? -14.297 -13.68 -6.188 1 98.31 108 ILE A O 1
ATOM 868 N N . GLN A 1 109 ? -12.586 -13.195 -7.492 1 98.62 109 GLN A N 1
ATOM 869 C CA . GLN A 1 109 ? -11.547 -13.398 -6.484 1 98.62 109 GLN A CA 1
ATOM 870 C C . GLN A 1 109 ? -10.906 -12.07 -6.078 1 98.62 109 GLN A C 1
ATOM 872 O O . GLN A 1 109 ? -10.258 -11.414 -6.895 1 98.62 109 GLN A O 1
ATOM 877 N N . LEU A 1 110 ? -11.117 -11.711 -4.824 1 98 110 LEU A N 1
ATOM 878 C CA . LEU A 1 110 ? -10.688 -10.383 -4.395 1 98 110 LEU A CA 1
ATOM 879 C C . LEU A 1 110 ? -9.328 -10.453 -3.691 1 98 110 LEU A C 1
ATOM 881 O O . LEU A 1 110 ? -9.172 -11.195 -2.721 1 98 110 LEU A O 1
ATOM 885 N N . ILE A 1 111 ? -8.422 -9.68 -4.203 1 96.94 111 ILE A N 1
ATOM 886 C CA . ILE A 1 111 ? -7.098 -9.578 -3.596 1 96.94 111 ILE A CA 1
ATOM 887 C C . ILE A 1 111 ? -7.133 -8.586 -2.438 1 96.94 111 ILE A C 1
ATOM 889 O O . ILE A 1 111 ? -7.371 -7.395 -2.641 1 96.94 111 ILE A O 1
ATOM 893 N N . VAL A 1 112 ? -6.906 -9.062 -1.263 1 94.06 112 VAL A N 1
ATOM 894 C CA . VAL A 1 112 ? -6.895 -8.211 -0.077 1 94.06 112 VAL A CA 1
ATOM 895 C C . VAL A 1 112 ? -5.594 -8.414 0.692 1 94.06 112 VAL A C 1
ATOM 897 O O . VAL A 1 112 ? -5.594 -8.453 1.926 1 94.06 112 VAL A O 1
ATOM 900 N N . GLU A 1 113 ? -4.543 -8.562 0.013 1 90.19 113 GLU A N 1
ATOM 901 C CA . GLU A 1 113 ? -3.232 -8.891 0.57 1 90.19 113 GLU A CA 1
ATOM 902 C C . GLU A 1 113 ? -2.621 -7.688 1.286 1 90.19 113 GLU A C 1
ATOM 904 O O . GLU A 1 113 ? -1.689 -7.84 2.08 1 90.19 113 GLU A O 1
ATOM 909 N N . THR A 1 114 ? -3.127 -6.48 1.007 1 82.94 114 THR A N 1
ATOM 910 C CA . THR A 1 114 ? -2.545 -5.281 1.6 1 82.94 114 THR A CA 1
ATOM 911 C C . THR A 1 114 ? -3.6 -4.492 2.371 1 82.94 114 THR A C 1
ATOM 913 O O . THR A 1 114 ? -4.684 -4.219 1.851 1 82.94 114 THR A O 1
ATOM 916 N N . GLY A 1 115 ? -3.279 -4.246 3.611 1 78.75 115 GLY A N 1
ATOM 917 C CA . GLY A 1 11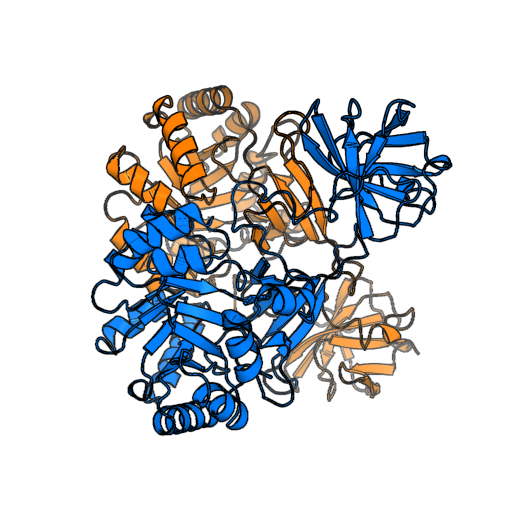5 ? -4.117 -3.336 4.379 1 78.75 115 GLY A CA 1
ATOM 918 C C . GLY A 1 115 ? -5.312 -4.02 5.016 1 78.75 115 GLY A C 1
ATOM 919 O O . GLY A 1 115 ? -6.145 -3.365 5.648 1 78.75 115 GLY A O 1
ATOM 920 N N . ASN A 1 116 ? -5.375 -5.285 4.859 1 85.25 116 ASN A N 1
ATOM 921 C CA . ASN A 1 116 ? -6.512 -6.039 5.371 1 85.25 116 ASN A CA 1
ATOM 922 C C . ASN A 1 116 ? -6.062 -7.195 6.262 1 85.25 116 ASN A C 1
ATOM 924 O O . ASN A 1 116 ? -6.16 -8.359 5.871 1 85.25 116 ASN A O 1
ATOM 928 N N . HIS A 1 117 ? -5.754 -6.867 7.508 1 85.38 117 HIS A N 1
ATOM 929 C CA . HIS A 1 117 ? -5.086 -7.883 8.312 1 85.38 117 HIS A CA 1
ATOM 930 C C . HIS A 1 117 ? -5.953 -8.32 9.484 1 85.38 117 HIS A C 1
ATOM 932 O O . HIS A 1 117 ? -5.535 -9.141 10.305 1 85.38 117 HIS A O 1
ATOM 938 N N . ASN A 1 118 ? -7.148 -7.785 9.578 1 86.56 118 ASN A N 1
ATOM 939 C CA . ASN A 1 118 ? -8.016 -8.172 10.688 1 86.56 118 ASN A CA 1
ATOM 940 C C . ASN A 1 118 ? -9.359 -8.695 10.188 1 86.56 118 ASN A C 1
ATOM 942 O O . ASN A 1 118 ? -9.719 -8.492 9.031 1 86.56 118 ASN A O 1
ATOM 946 N N . PHE A 1 119 ? -10.008 -9.328 11.117 1 90.44 119 PHE A N 1
ATOM 947 C CA . PHE A 1 119 ? -11.227 -10.055 10.789 1 90.44 119 PHE A CA 1
ATOM 948 C C . PHE A 1 119 ? -12.32 -9.094 10.336 1 90.44 119 PHE A C 1
ATOM 950 O O . PHE A 1 119 ? -13.062 -9.391 9.398 1 90.44 119 PHE A O 1
ATOM 957 N N . GLU A 1 120 ? -12.398 -7.969 10.938 1 86.31 120 GLU A N 1
ATOM 958 C CA . GLU A 1 120 ? -13.453 -6.996 10.656 1 86.31 120 GLU A CA 1
ATOM 959 C C . GLU A 1 120 ? -13.336 -6.457 9.234 1 86.31 120 GLU A C 1
ATOM 961 O O . GLU A 1 120 ? -14.344 -6.336 8.523 1 86.31 120 GLU A O 1
ATOM 966 N N . ALA A 1 121 ? -12.148 -6.188 8.852 1 88.44 121 ALA A N 1
ATOM 967 C CA . ALA A 1 121 ? -11.93 -5.695 7.492 1 88.44 121 ALA A CA 1
ATOM 968 C C . ALA A 1 121 ? -12.312 -6.75 6.461 1 88.44 121 ALA A C 1
ATOM 970 O O . ALA A 1 121 ? -13.016 -6.457 5.492 1 88.44 121 ALA A O 1
ATOM 971 N N . LEU A 1 122 ? -11.906 -7.934 6.691 1 93.56 122 LEU A N 1
ATOM 972 C CA . LEU A 1 122 ? -12.172 -9.023 5.762 1 93.56 122 LEU A CA 1
ATOM 973 C C . LEU A 1 122 ? -13.664 -9.312 5.672 1 93.56 122 LEU A C 1
ATOM 975 O O . LEU A 1 122 ? -14.195 -9.523 4.578 1 93.56 122 LEU A O 1
ATOM 979 N N . THR A 1 123 ? -14.289 -9.305 6.762 1 90.31 123 THR A N 1
ATOM 980 C CA . THR A 1 123 ? -15.734 -9.523 6.789 1 90.31 123 THR A CA 1
ATOM 981 C C . THR A 1 123 ? -16.469 -8.422 6.027 1 90.31 123 THR A C 1
ATOM 983 O O . THR A 1 123 ? -17.453 -8.688 5.344 1 90.31 123 THR A O 1
ATOM 986 N N . GLY A 1 124 ? -15.945 -7.219 6.164 1 86.19 124 GLY A N 1
ATOM 987 C CA . GLY A 1 124 ? -16.516 -6.105 5.418 1 86.19 124 GLY A CA 1
ATOM 988 C C . GLY A 1 124 ? -16.5 -6.32 3.916 1 86.19 124 GLY A C 1
ATOM 989 O O . GLY A 1 124 ? -17.484 -6.031 3.232 1 86.19 124 GLY A O 1
ATOM 990 N N . TRP A 1 125 ? -15.438 -6.855 3.418 1 91.31 125 TRP A N 1
ATOM 991 C CA . TRP A 1 125 ? -15.336 -7.145 1.991 1 91.31 125 TRP A CA 1
ATOM 992 C C . TRP A 1 125 ? -16.344 -8.219 1.582 1 91.31 125 TRP A C 1
ATOM 994 O O . TRP A 1 125 ? -16.969 -8.117 0.524 1 91.31 125 TRP A O 1
ATOM 1004 N N . CYS A 1 126 ? -16.516 -9.219 2.416 1 92.19 126 CYS A N 1
ATOM 1005 C CA . CYS A 1 126 ? -17.453 -10.297 2.129 1 92.19 126 CYS A CA 1
ATOM 1006 C C . CYS A 1 126 ? -18.875 -9.766 2.033 1 92.19 126 CYS A C 1
ATOM 1008 O O . CYS A 1 126 ? -19.641 -10.188 1.171 1 92.19 126 CYS A O 1
ATOM 1010 N N . GLU A 1 127 ? -19.125 -8.852 2.885 1 85.56 127 GLU A N 1
ATOM 1011 C CA . GLU A 1 127 ? -20.453 -8.273 2.893 1 85.56 127 GLU A CA 1
ATOM 1012 C C . GLU A 1 127 ? -20.688 -7.379 1.678 1 85.56 127 GLU A C 1
ATOM 1014 O O . GLU A 1 127 ? -21.734 -7.449 1.029 1 85.56 127 GLU A O 1
ATOM 1019 N N . LEU A 1 128 ? -19.703 -6.617 1.354 1 84.62 128 LEU A N 1
ATOM 1020 C CA . LEU A 1 128 ? -19.812 -5.652 0.264 1 84.62 128 LEU A CA 1
ATOM 1021 C C . LEU A 1 128 ? -20 -6.359 -1.072 1 84.62 128 LEU A C 1
ATOM 1023 O O . LEU A 1 128 ? -20.766 -5.895 -1.922 1 84.62 128 LEU A O 1
ATOM 1027 N N . PHE A 1 129 ? -19.297 -7.398 -1.219 1 90.19 129 PHE A N 1
ATOM 1028 C CA . PHE A 1 129 ? -19.328 -8.07 -2.51 1 90.19 129 PHE A CA 1
ATOM 1029 C C . PHE A 1 129 ? -20.062 -9.406 -2.408 1 90.19 129 PHE A C 1
ATOM 1031 O O . PHE A 1 129 ? -19.812 -10.32 -3.189 1 90.19 129 PHE A O 1
ATOM 1038 N N . ALA A 1 130 ? -21 -9.305 -1.528 1 88.56 130 ALA A N 1
ATOM 1039 C CA . ALA A 1 130 ? -21.781 -10.523 -1.295 1 88.56 130 ALA A CA 1
ATOM 1040 C C . ALA A 1 130 ? -22.438 -11.008 -2.582 1 88.56 130 ALA A C 1
ATOM 1042 O O . ALA A 1 130 ? -22.922 -10.195 -3.379 1 88.56 130 ALA A O 1
ATOM 1043 N N . GLY A 1 131 ? -22.438 -12.195 -2.936 1 90.81 131 GLY A N 1
ATOM 1044 C CA . GLY A 1 131 ? -23.109 -12.797 -4.074 1 90.81 131 GLY A CA 1
ATOM 1045 C C . GLY A 1 131 ? -22.188 -13.117 -5.223 1 90.81 131 GLY A C 1
ATOM 1046 O O . GLY A 1 131 ? -22.469 -14 -6.035 1 90.81 131 GLY A O 1
ATOM 1047 N N . CYS A 1 132 ? -21.109 -12.281 -5.309 1 94.88 132 CYS A N 1
ATOM 1048 C CA . CYS A 1 132 ? -20.234 -12.508 -6.449 1 94.88 132 CYS A CA 1
ATOM 1049 C C . CYS A 1 132 ? -18.844 -12.938 -5.992 1 94.88 132 CYS A C 1
ATOM 1051 O O . CYS A 1 132 ? -18.047 -13.43 -6.789 1 94.88 132 CYS A O 1
ATOM 1053 N N . LEU A 1 133 ? -18.609 -12.781 -4.727 1 97.12 133 LEU A N 1
ATOM 1054 C CA . LEU A 1 133 ? -17.281 -13.062 -4.195 1 97.12 133 LEU A CA 1
ATOM 1055 C C . LEU A 1 133 ? -17.078 -14.562 -4.043 1 97.12 133 LEU A C 1
ATOM 1057 O O . LEU A 1 133 ? -17.781 -15.227 -3.283 1 97.12 133 LEU A O 1
ATOM 1061 N N . GLU A 1 134 ? -16.094 -15.039 -4.73 1 97.75 134 GLU A N 1
ATOM 1062 C CA . GLU A 1 134 ? -15.789 -16.469 -4.688 1 97.75 134 GLU A CA 1
ATOM 1063 C C . GLU A 1 134 ? -14.695 -16.766 -3.666 1 97.75 134 GLU A C 1
ATOM 1065 O O . GLU A 1 134 ? -14.672 -17.828 -3.062 1 97.75 134 GLU A O 1
ATOM 1070 N N . ARG A 1 135 ? -13.797 -15.828 -3.586 1 97.81 135 ARG A N 1
ATOM 1071 C CA . ARG A 1 135 ? -12.602 -16.109 -2.799 1 97.81 135 ARG A CA 1
ATOM 1072 C C . ARG A 1 135 ? -11.914 -14.82 -2.367 1 97.81 135 ARG A C 1
ATOM 1074 O O . ARG A 1 135 ? -11.938 -13.828 -3.09 1 97.81 135 ARG A O 1
ATOM 1081 N N . LEU A 1 136 ? -11.305 -14.891 -1.158 1 97.94 136 LEU A N 1
ATOM 1082 C CA . LEU A 1 136 ? -10.43 -13.82 -0.698 1 97.94 136 LEU A CA 1
ATOM 1083 C C . LEU A 1 136 ? -8.969 -14.258 -0.733 1 97.94 136 LEU A C 1
ATOM 1085 O O . LEU A 1 136 ? -8.633 -15.344 -0.255 1 97.94 136 LEU A O 1
ATOM 1089 N N . ILE A 1 137 ? -8.172 -13.477 -1.347 1 98.06 137 ILE A N 1
ATOM 1090 C CA . ILE A 1 137 ? -6.73 -13.703 -1.304 1 98.06 137 ILE A CA 1
ATOM 1091 C C . ILE A 1 137 ? -6.121 -12.922 -0.137 1 98.06 137 ILE A C 1
ATOM 1093 O O . ILE A 1 137 ? -6.02 -11.695 -0.188 1 98.06 137 ILE A O 1
ATOM 1097 N N . LEU A 1 138 ? -5.66 -13.641 0.804 1 95.5 138 LEU A N 1
ATOM 1098 C CA . LEU A 1 138 ? -5.27 -13.055 2.078 1 95.5 138 LEU A CA 1
ATOM 1099 C C . LEU A 1 138 ? -3.777 -12.734 2.09 1 95.5 138 LEU A C 1
ATOM 1101 O O . LEU A 1 138 ? -3.018 -13.266 1.278 1 95.5 138 LEU A O 1
ATOM 1105 N N . SER A 1 139 ? -3.449 -11.875 3.037 1 90.75 139 SER A N 1
ATOM 1106 C CA . SER A 1 139 ? -2.076 -11.406 3.199 1 90.75 139 SER A CA 1
ATOM 1107 C C . SER A 1 139 ? -1.193 -12.492 3.816 1 90.75 139 SER A C 1
ATOM 1109 O O . SER A 1 139 ? -1.633 -13.227 4.699 1 90.75 139 SER A O 1
ATOM 1111 N N . ILE A 1 140 ? 0.031 -12.469 3.447 1 87.38 140 ILE A N 1
ATOM 1112 C CA . ILE A 1 140 ? 1.014 -13.367 4.039 1 87.38 140 ILE A CA 1
ATOM 1113 C C . ILE A 1 140 ? 1.38 -12.891 5.441 1 87.38 140 ILE A C 1
ATOM 1115 O O . ILE A 1 140 ? 2.021 -13.609 6.203 1 87.38 140 ILE A O 1
ATOM 1119 N N . GLU A 1 141 ? 0.951 -11.734 5.816 1 80.62 141 GLU A N 1
ATOM 1120 C CA . GLU A 1 141 ? 1.31 -11.141 7.102 1 80.62 141 GLU A CA 1
ATOM 1121 C C . GLU A 1 141 ? 0.347 -11.578 8.195 1 80.62 141 GLU A C 1
ATOM 1123 O O . GLU A 1 141 ? 0.559 -11.281 9.375 1 80.62 141 GLU A O 1
ATOM 1128 N N . ILE A 1 142 ? -0.616 -12.273 7.84 1 85.94 142 ILE A N 1
ATOM 1129 C CA . ILE A 1 142 ? -1.528 -12.836 8.828 1 85.94 142 ILE A CA 1
ATOM 1130 C C . ILE A 1 142 ? -0.896 -14.062 9.477 1 85.94 142 ILE A C 1
ATOM 1132 O O . ILE A 1 142 ? -0.526 -15.016 8.781 1 85.94 142 ILE A O 1
ATOM 1136 N N . PRO A 1 143 ? -0.787 -14.016 10.734 1 81.81 143 PRO A N 1
ATOM 1137 C CA . PRO A 1 143 ? -0.208 -15.18 11.406 1 81.81 143 PRO A CA 1
ATOM 1138 C C . PRO A 1 143 ? -1.027 -16.453 11.203 1 81.81 143 PRO A C 1
ATOM 1140 O O . PRO A 1 143 ? -2.24 -16.391 10.984 1 81.81 143 PRO A O 1
ATOM 1143 N N . GLU A 1 144 ? -0.367 -17.547 11.406 1 87.12 144 GLU A N 1
ATOM 1144 C CA . GLU A 1 144 ? -0.968 -18.859 11.133 1 87.12 144 GLU A CA 1
ATOM 1145 C C . GLU A 1 144 ? -2.246 -19.047 11.945 1 87.12 144 GLU A C 1
ATOM 1147 O O . GLU A 1 144 ? -3.264 -19.5 11.406 1 87.12 144 GLU A O 1
ATOM 1152 N N . ASN A 1 145 ? -2.178 -18.781 13.227 1 85.62 145 ASN A N 1
ATOM 1153 C CA . ASN A 1 145 ? -3.334 -19.016 14.086 1 85.62 145 ASN A CA 1
ATOM 1154 C C . ASN A 1 145 ? -4.535 -18.188 13.641 1 85.62 145 ASN A C 1
ATOM 1156 O O . ASN A 1 145 ? -5.672 -18.656 13.664 1 85.62 145 ASN A O 1
ATOM 1160 N N . LYS A 1 146 ? -4.258 -17 13.195 1 89.38 146 LYS A N 1
ATOM 1161 C CA . LYS A 1 146 ? -5.34 -16.156 12.711 1 89.38 146 LYS A CA 1
ATOM 1162 C C . LYS A 1 146 ? -5.82 -16.609 11.336 1 89.38 146 LYS A C 1
ATOM 1164 O O . LYS A 1 146 ? -7.012 -16.531 11.031 1 89.38 146 LYS A O 1
ATOM 1169 N N . LEU A 1 147 ? -4.875 -17.016 10.594 1 90.88 147 LEU A N 1
ATOM 1170 C CA . LEU A 1 147 ? -5.262 -17.547 9.297 1 90.88 147 LEU A CA 1
ATOM 1171 C C . LEU A 1 147 ? -6.223 -18.719 9.453 1 90.88 147 LEU A C 1
ATOM 1173 O O . LEU A 1 147 ? -7.219 -18.812 8.727 1 90.88 147 LEU A O 1
ATOM 1177 N N . ILE A 1 148 ? -5.906 -19.594 10.367 1 91.31 148 ILE A N 1
ATOM 1178 C CA . ILE A 1 148 ? -6.762 -20.734 10.664 1 91.31 148 ILE A CA 1
ATOM 1179 C C . ILE A 1 148 ? -8.148 -20.25 11.07 1 91.31 148 ILE A C 1
ATOM 1181 O O . ILE A 1 148 ? -9.164 -20.719 10.539 1 91.31 148 ILE A O 1
ATOM 1185 N N . GLU A 1 149 ? -8.141 -19.328 11.93 1 92.62 149 GLU A N 1
ATOM 1186 C CA . GLU A 1 149 ? -9.406 -18.766 12.398 1 92.62 149 GLU A CA 1
ATOM 1187 C C . GLU A 1 149 ? -10.203 -18.156 11.25 1 92.62 149 GLU A C 1
ATOM 1189 O O . GLU A 1 149 ? -11.414 -18.375 11.148 1 92.62 149 GLU A O 1
ATOM 1194 N N . TYR A 1 150 ? -9.57 -17.438 10.422 1 94.12 150 TYR A N 1
ATOM 1195 C CA . TYR A 1 150 ? -10.242 -16.75 9.32 1 94.12 150 TYR A CA 1
ATOM 1196 C C . TYR A 1 150 ? -10.805 -17.766 8.328 1 94.12 150 TYR A C 1
ATOM 1198 O O . TYR A 1 150 ? -11.93 -17.609 7.844 1 94.12 150 TYR A O 1
ATOM 1206 N N . CYS A 1 151 ? -10.055 -18.766 8.062 1 92.56 151 CYS A N 1
ATOM 1207 C CA . CYS A 1 151 ? -10.508 -19.812 7.16 1 92.56 151 CYS A CA 1
ATOM 1208 C C . CYS A 1 151 ? -11.797 -20.453 7.672 1 92.56 151 CYS A C 1
ATOM 1210 O O . CYS A 1 151 ? -12.664 -20.828 6.883 1 92.56 151 CYS A O 1
ATOM 1212 N N . GLN A 1 152 ? -11.945 -20.5 8.922 1 93 152 GLN A N 1
ATOM 1213 C CA . GLN A 1 152 ? -13.086 -21.172 9.531 1 93 152 GLN A CA 1
ATOM 1214 C C . GLN A 1 152 ? -14.273 -20.234 9.664 1 93 152 GLN A C 1
ATOM 1216 O O . GLN A 1 152 ? -15.43 -20.672 9.602 1 93 152 GLN A O 1
ATOM 1221 N N . LYS A 1 153 ? -14.031 -19.016 9.805 1 94 153 LYS A N 1
ATOM 1222 C CA . LYS A 1 153 ? -15.094 -18.094 10.195 1 94 153 LYS A CA 1
ATOM 1223 C C . LYS A 1 153 ? -15.617 -17.328 8.984 1 94 153 LYS A C 1
ATOM 1225 O O . LYS A 1 153 ? -16.781 -16.938 8.945 1 94 153 LYS A O 1
ATOM 1230 N N . LEU A 1 154 ? -14.805 -17.031 8.016 1 95.25 154 LEU A N 1
ATOM 1231 C CA . LEU A 1 154 ? -15.234 -16.25 6.859 1 95.25 154 LEU A CA 1
ATOM 1232 C C . LEU A 1 154 ? -16.188 -17.062 5.984 1 95.25 154 LEU A C 1
ATOM 1234 O O . LEU A 1 154 ? -16 -18.266 5.801 1 95.25 154 LEU A O 1
ATOM 1238 N N . PRO A 1 155 ? -17.125 -16.391 5.383 1 95.31 155 PRO A N 1
ATOM 1239 C CA . PRO A 1 155 ? -18.156 -17.094 4.613 1 95.31 155 PRO A CA 1
ATOM 1240 C C . PRO A 1 155 ? -17.672 -17.5 3.223 1 95.31 155 PRO A C 1
ATOM 1242 O O . PRO A 1 155 ? -18.406 -18.172 2.484 1 95.31 155 PRO A O 1
ATOM 1245 N N . VAL A 1 156 ? -16.516 -17.078 2.84 1 96.62 156 VAL A N 1
ATOM 1246 C CA . VAL A 1 156 ? -15.969 -17.422 1.526 1 96.62 156 VAL A CA 1
ATOM 1247 C C . VAL A 1 156 ? -14.617 -18.109 1.682 1 96.62 156 VAL A C 1
ATOM 1249 O O . VAL A 1 156 ? -13.914 -17.891 2.67 1 96.62 156 VAL A O 1
ATOM 1252 N N . PRO A 1 157 ? -14.273 -18.938 0.657 1 96.94 157 PRO A N 1
ATOM 1253 C CA . PRO A 1 157 ? -12.969 -19.594 0.701 1 96.94 157 PRO A CA 1
ATOM 1254 C C . PRO A 1 157 ? -11.805 -18.609 0.731 1 96.94 157 PRO A C 1
ATOM 1256 O O . PRO A 1 157 ? -11.93 -17.484 0.225 1 96.94 157 PRO A O 1
ATOM 1259 N N . CYS A 1 158 ? -10.719 -19.062 1.308 1 97.62 158 CYS A N 1
ATOM 1260 C CA . CYS A 1 158 ? -9.531 -18.234 1.443 1 97.62 158 CYS A CA 1
ATOM 1261 C C . CYS A 1 158 ? -8.367 -18.797 0.65 1 97.62 158 CYS A C 1
ATOM 1263 O O . CYS A 1 158 ? -8.25 -20.016 0.493 1 97.62 158 CYS A O 1
ATOM 1265 N N . GLU A 1 159 ? -7.594 -17.891 0.162 1 98.06 159 GLU A N 1
ATOM 1266 C CA . GLU A 1 159 ? -6.359 -18.203 -0.548 1 98.06 159 GLU A CA 1
ATOM 1267 C C . GLU A 1 159 ? -5.168 -17.469 0.06 1 98.06 159 GLU A C 1
ATOM 1269 O O . GLU A 1 159 ? -5.301 -16.328 0.511 1 98.06 159 GLU A O 1
ATOM 1274 N N . VAL A 1 160 ? -4.016 -18.156 0.088 1 96.19 160 VAL A N 1
ATOM 1275 C CA . VAL A 1 160 ? -2.795 -17.5 0.541 1 96.19 160 VAL A CA 1
ATOM 1276 C C . VAL A 1 160 ? -1.631 -17.891 -0.365 1 96.19 160 VAL A C 1
ATOM 1278 O O . VAL A 1 160 ? -1.706 -18.891 -1.086 1 96.19 160 VAL A O 1
ATOM 1281 N N . LEU A 1 161 ? -0.642 -17.109 -0.353 1 96.69 161 LEU A N 1
ATOM 1282 C CA . LEU A 1 161 ? 0.594 -17.422 -1.062 1 96.69 161 LEU A CA 1
ATOM 1283 C C . LEU A 1 161 ? 1.363 -18.531 -0.353 1 96.69 161 LEU A C 1
ATOM 1285 O O . LEU A 1 161 ? 1.701 -18.391 0.827 1 96.69 161 LEU A O 1
ATOM 1289 N N . GLY A 1 162 ? 1.583 -19.562 -1.073 1 96.44 162 GLY A N 1
ATOM 1290 C CA . GLY A 1 162 ? 2.354 -20.656 -0.506 1 96.44 162 GLY A CA 1
ATOM 1291 C C . GLY A 1 162 ? 3.852 -20.484 -0.671 1 96.44 162 GLY A C 1
ATOM 1292 O O . GLY A 1 162 ? 4.621 -20.766 0.248 1 96.44 162 GLY A O 1
ATOM 1293 N N . VAL A 1 163 ? 4.18 -20.016 -1.844 1 96.56 163 VAL A N 1
ATOM 1294 C CA . VAL A 1 163 ? 5.586 -19.766 -2.139 1 96.56 163 VAL A CA 1
ATOM 1295 C C . VAL A 1 163 ? 5.699 -18.688 -3.219 1 96.56 163 VAL A C 1
ATOM 1297 O O . VAL A 1 163 ? 4.863 -18.609 -4.121 1 96.56 163 VAL A O 1
ATOM 1300 N N . GLY A 1 164 ? 6.75 -17.859 -3.059 1 95.5 164 GLY A N 1
ATOM 1301 C CA . GLY A 1 164 ? 7.004 -16.828 -4.039 1 95.5 164 GLY A CA 1
ATOM 1302 C C . GLY A 1 164 ? 7.695 -15.602 -3.453 1 95.5 164 GLY A C 1
ATOM 1303 O O . GLY A 1 164 ? 8.055 -15.594 -2.273 1 95.5 164 GLY A O 1
ATOM 1304 N N . ARG A 1 165 ? 7.84 -14.633 -4.293 1 89.69 165 ARG A N 1
ATOM 1305 C CA . ARG A 1 165 ? 8.484 -13.406 -3.828 1 89.69 165 ARG A CA 1
ATOM 1306 C C . ARG A 1 165 ? 7.586 -12.648 -2.859 1 89.69 165 ARG A C 1
ATOM 1308 O O . ARG A 1 165 ? 6.367 -12.609 -3.035 1 89.69 165 ARG A O 1
ATOM 1315 N N . ILE A 1 166 ? 8.25 -12.07 -1.95 1 83.56 166 ILE A N 1
ATOM 1316 C CA . ILE A 1 166 ? 7.527 -11.242 -0.99 1 83.56 166 ILE A CA 1
ATOM 1317 C C . ILE A 1 166 ? 7.484 -9.797 -1.486 1 83.56 166 ILE A C 1
ATOM 1319 O O . ILE A 1 166 ? 8.523 -9.141 -1.604 1 83.56 166 ILE A O 1
ATOM 1323 N N . LEU A 1 167 ? 6.324 -9.406 -1.809 1 81.88 167 LEU A N 1
ATOM 1324 C CA . LEU A 1 167 ? 6.145 -8.023 -2.24 1 81.88 167 LEU A CA 1
ATOM 1325 C C . LEU A 1 167 ? 6.164 -7.074 -1.046 1 81.88 167 LEU A C 1
ATOM 1327 O O . LEU A 1 167 ? 5.309 -7.164 -0.163 1 81.88 167 LEU A O 1
ATOM 1331 N N . LEU A 1 168 ? 7.164 -6.242 -1.021 1 71.81 168 LEU A N 1
ATOM 1332 C CA . LEU A 1 168 ? 7.266 -5.273 0.065 1 71.81 168 LEU A CA 1
ATOM 1333 C C . LEU A 1 168 ? 6.379 -4.062 -0.201 1 71.81 168 LEU A C 1
ATOM 1335 O O . LEU A 1 168 ? 5.645 -3.617 0.685 1 71.81 168 LEU A O 1
ATOM 1339 N N . PHE A 1 169 ? 6.523 -3.66 -1.486 1 68.94 169 PHE A N 1
ATOM 1340 C CA . PHE A 1 169 ? 5.672 -2.521 -1.812 1 68.94 169 PHE A CA 1
ATOM 1341 C C . PHE A 1 169 ? 5.43 -2.439 -3.314 1 68.94 169 PHE A C 1
ATOM 1343 O O . PHE A 1 169 ? 6.238 -2.924 -4.109 1 68.94 169 PHE A O 1
ATOM 1350 N N . TYR A 1 170 ? 4.23 -1.834 -3.537 1 74 170 TYR A N 1
ATOM 1351 C CA . TYR A 1 170 ? 3.812 -1.523 -4.898 1 74 170 TYR A CA 1
ATOM 1352 C C . TYR A 1 170 ? 3.404 -0.06 -5.023 1 74 170 TYR A C 1
ATOM 1354 O O . TYR A 1 170 ? 2.643 0.451 -4.199 1 74 170 TYR A O 1
ATOM 1362 N N . SER A 1 171 ? 4.031 0.585 -5.938 1 66.88 171 SER A N 1
ATOM 1363 C CA . SER A 1 171 ? 3.625 1.94 -6.293 1 66.88 171 SER A CA 1
ATOM 1364 C C . SER A 1 171 ? 3.158 2.014 -7.746 1 66.88 171 SER A C 1
ATOM 1366 O O . SER A 1 171 ? 3.854 1.553 -8.648 1 66.88 171 SER A O 1
ATOM 1368 N N . PRO A 1 172 ? 2 2.482 -7.887 1 67.31 172 PRO A N 1
ATOM 1369 C CA . PRO A 1 172 ? 1.529 2.615 -9.266 1 67.31 172 PRO A CA 1
ATOM 1370 C C . PRO A 1 172 ? 2.357 3.607 -10.078 1 67.31 172 PRO A C 1
ATOM 1372 O O . PRO A 1 172 ? 2.154 3.74 -11.289 1 67.31 172 PRO A O 1
ATOM 1375 N N . ARG A 1 173 ? 3.354 4.164 -9.398 1 62.34 173 ARG A N 1
ATOM 1376 C CA . ARG A 1 173 ? 4.242 5.117 -10.055 1 62.34 173 ARG A CA 1
ATOM 1377 C C . ARG A 1 173 ? 5.523 4.438 -10.523 1 62.34 173 ARG A C 1
ATOM 1379 O O . ARG A 1 173 ? 5.996 3.49 -9.898 1 62.34 173 ARG A O 1
ATOM 1386 N N . SER A 1 174 ? 5.926 4.906 -11.68 1 61.09 174 SER A N 1
ATOM 1387 C CA . SER A 1 174 ? 7.254 4.477 -12.109 1 61.09 174 SER A CA 1
ATOM 1388 C C . SER A 1 174 ? 8.344 5.117 -11.258 1 61.09 174 SER A C 1
ATOM 1390 O O . SER A 1 174 ? 8.492 6.344 -11.25 1 61.09 174 SER A O 1
ATOM 1392 N N . LEU A 1 175 ? 8.992 4.359 -10.477 1 56.62 175 LEU A N 1
ATOM 1393 C CA . LEU A 1 175 ? 9.977 4.895 -9.547 1 56.62 175 LEU A CA 1
ATOM 1394 C C . LEU A 1 175 ? 11.398 4.578 -10.016 1 56.62 175 LEU A C 1
ATOM 1396 O O . LEU A 1 175 ? 12.359 5.176 -9.539 1 56.62 175 LEU A O 1
ATOM 1400 N N . LEU A 1 176 ? 11.453 3.449 -10.852 1 49.56 176 LEU A N 1
ATOM 1401 C CA . LEU A 1 176 ? 12.773 2.982 -11.258 1 49.56 176 LEU A CA 1
ATOM 1402 C C . LEU A 1 176 ? 13.164 3.58 -12.609 1 49.56 176 LEU A C 1
ATOM 1404 O O . LEU A 1 176 ? 14.336 3.887 -12.836 1 49.56 176 LEU A O 1
ATOM 1408 N N . ALA A 1 177 ? 12.164 3.229 -13.734 1 45.06 177 ALA A N 1
ATOM 1409 C CA . ALA A 1 177 ? 12.508 3.619 -15.094 1 45.06 177 ALA A CA 1
ATOM 1410 C C . ALA A 1 177 ? 11.984 5.016 -15.414 1 45.06 177 ALA A C 1
ATOM 1412 O O . ALA A 1 177 ? 10.945 5.426 -14.906 1 45.06 177 ALA A O 1
ATOM 1413 N N . GLU A 1 178 ? 12.727 5.926 -15.836 1 41.38 178 GLU A N 1
ATOM 1414 C CA . GLU A 1 178 ? 12.211 7.168 -16.406 1 41.38 178 GLU A CA 1
ATOM 1415 C C . GLU A 1 178 ? 11.047 6.898 -17.359 1 41.38 178 GLU A C 1
ATOM 1417 O O . GLU A 1 178 ? 10.047 7.617 -17.328 1 41.38 178 GLU A O 1
ATOM 1422 N N . HIS A 1 179 ? 11.242 6.293 -18.734 1 34.47 179 HIS A N 1
ATOM 1423 C CA . HIS A 1 179 ? 10.281 6.152 -19.828 1 34.47 179 HIS A CA 1
ATOM 1424 C C . HIS A 1 179 ? 9.984 4.684 -20.109 1 34.47 179 HIS A C 1
ATOM 1426 O O . HIS A 1 179 ? 10.836 3.963 -20.625 1 34.47 179 HIS A O 1
ATOM 1432 N N . ILE A 1 180 ? 9.359 3.902 -19.391 1 36.12 180 ILE A N 1
ATOM 1433 C CA . ILE A 1 180 ? 8.867 2.686 -20.031 1 36.12 180 ILE A CA 1
ATOM 1434 C C . ILE A 1 180 ? 7.992 3.047 -21.234 1 36.12 180 ILE A C 1
ATOM 1436 O O . ILE A 1 180 ? 6.91 3.615 -21.062 1 36.12 180 ILE A O 1
ATOM 1440 N N . SER A 1 181 ? 8.461 3.646 -22.266 1 33.19 181 SER A N 1
ATOM 1441 C CA . SER A 1 181 ? 7.664 3.854 -23.469 1 33.19 181 SER A CA 1
ATOM 1442 C C . SER A 1 181 ? 6.945 2.574 -23.891 1 33.19 181 SER A C 1
ATOM 1444 O O . SER A 1 181 ? 7.43 1.472 -23.625 1 33.19 181 SER A O 1
ATOM 1446 N N . GLU A 1 182 ? 5.723 2.66 -24.094 1 36.53 182 GLU A N 1
ATOM 1447 C CA . GLU A 1 182 ? 4.918 1.605 -24.719 1 36.53 182 GLU A CA 1
ATOM 1448 C C . GLU A 1 182 ? 5.73 0.808 -25.719 1 36.53 182 GLU A C 1
ATOM 1450 O O . GLU A 1 182 ? 5.473 -0.378 -25.938 1 36.53 182 GLU A O 1
ATOM 1455 N N . GLU A 1 183 ? 6.398 1.458 -26.609 1 33.88 183 GLU A N 1
ATOM 1456 C CA . GLU A 1 183 ? 6.945 0.797 -27.797 1 33.88 183 GLU A CA 1
ATOM 1457 C C . GLU A 1 183 ? 8.094 -0.141 -27.422 1 33.88 183 GLU A C 1
ATOM 1459 O O . GLU A 1 183 ? 8.43 -1.052 -28.188 1 33.88 183 GLU A O 1
ATOM 1464 N N . ASN A 1 184 ? 9.133 0.473 -26.812 1 34.88 184 ASN A N 1
ATOM 1465 C CA . ASN A 1 184 ? 10.32 -0.379 -26.812 1 34.88 184 ASN A CA 1
ATOM 1466 C C . ASN A 1 184 ? 10.156 -1.573 -25.875 1 34.88 184 ASN A C 1
ATOM 1468 O O . ASN A 1 184 ? 10.414 -2.713 -26.266 1 34.88 184 ASN A O 1
ATOM 1472 N N . ASN A 1 185 ? 10.789 -1.386 -24.516 1 37.25 185 ASN A N 1
ATOM 1473 C CA . ASN A 1 185 ? 11.188 -2.572 -23.781 1 37.25 185 ASN A CA 1
ATOM 1474 C C . ASN A 1 185 ? 9.992 -3.279 -23.156 1 37.25 185 ASN A C 1
ATOM 1476 O O . ASN A 1 185 ? 8.922 -2.68 -23 1 37.25 185 ASN A O 1
ATOM 1480 N N . GLN A 1 186 ? 10.102 -4.652 -23.125 1 43.16 186 GLN A N 1
ATOM 1481 C CA . GLN A 1 186 ? 9.195 -5.715 -22.688 1 43.16 186 GLN A CA 1
ATOM 1482 C C . GLN A 1 186 ? 8.398 -5.285 -21.453 1 43.16 186 GLN A C 1
ATOM 1484 O O . GLN A 1 186 ? 7.773 -6.113 -20.797 1 43.16 186 GLN A O 1
ATOM 1489 N N . GLY A 1 187 ? 8.211 -3.812 -21.375 1 46.47 187 GLY A N 1
ATOM 1490 C CA . GLY A 1 187 ? 7.281 -3.32 -20.375 1 46.47 187 GLY A CA 1
ATOM 1491 C C . GLY A 1 187 ? 7.617 -3.771 -18.969 1 46.47 187 GLY A C 1
ATOM 1492 O O . GLY A 1 187 ? 6.777 -3.693 -18.078 1 46.47 187 GLY A O 1
ATOM 1493 N N . PHE A 1 188 ? 8.617 -4.551 -18.828 1 45.38 188 PHE A N 1
ATOM 1494 C CA . PHE A 1 188 ? 9.023 -5.16 -17.562 1 45.38 188 PHE A CA 1
ATOM 1495 C C . PHE A 1 188 ? 10.492 -4.871 -17.281 1 45.38 188 PHE A C 1
ATOM 1497 O O . PHE A 1 188 ? 11.359 -5.117 -18.125 1 45.38 188 PHE A O 1
ATOM 1504 N N . LEU A 1 189 ? 10.836 -3.9 -16.422 1 46.62 189 LEU A N 1
ATOM 1505 C CA . LEU A 1 189 ? 12.195 -3.656 -15.953 1 46.62 189 LEU A CA 1
ATOM 1506 C C . LEU A 1 189 ? 12.414 -4.242 -14.555 1 46.62 189 LEU A C 1
ATOM 1508 O O . LEU A 1 189 ? 11.625 -3.98 -13.641 1 46.62 189 LEU A O 1
ATOM 1512 N N . GLU A 1 190 ? 13.203 -5.266 -14.375 1 47.72 190 GLU A N 1
ATOM 1513 C CA . GLU A 1 190 ? 13.562 -5.809 -13.07 1 47.72 190 GLU A CA 1
ATOM 1514 C C . GLU A 1 190 ? 14.93 -5.297 -12.617 1 47.72 190 GLU A C 1
ATOM 1516 O O . GLU A 1 190 ? 15.898 -5.336 -13.383 1 47.72 190 GLU A O 1
ATOM 1521 N N . VAL A 1 191 ? 14.898 -4.453 -11.625 1 44.41 191 VAL A N 1
ATOM 1522 C CA . VAL A 1 191 ? 16.156 -3.941 -11.086 1 44.41 191 VAL A CA 1
ATOM 1523 C C . VAL A 1 191 ? 16.297 -4.359 -9.625 1 44.41 191 VAL A C 1
ATOM 1525 O O . VAL A 1 191 ? 15.336 -4.812 -9.008 1 44.41 191 VAL A O 1
ATOM 1528 N N . LYS A 1 192 ? 17.531 -4.465 -9.133 1 43.56 192 LYS A N 1
ATOM 1529 C CA . LYS A 1 192 ? 17.781 -4.609 -7.699 1 43.56 192 LYS A CA 1
ATOM 1530 C C . LYS A 1 192 ? 18 -3.252 -7.039 1 43.56 192 LYS A C 1
ATOM 1532 O O . LYS A 1 192 ? 18.75 -2.416 -7.551 1 43.56 192 LYS A O 1
ATOM 1537 N N . ALA A 1 193 ? 17.172 -2.818 -6.012 1 42.06 193 ALA A N 1
ATOM 1538 C CA . ALA A 1 193 ? 17.25 -1.557 -5.281 1 42.06 193 ALA A CA 1
ATOM 1539 C C . ALA A 1 193 ? 18.078 -1.72 -4.004 1 42.06 193 ALA A C 1
ATOM 1541 O O . ALA A 1 193 ? 17.969 -2.734 -3.312 1 42.06 193 ALA A O 1
ATOM 1542 N N . ARG A 1 194 ? 19.219 -0.954 -3.9 1 38.53 194 ARG A N 1
ATOM 1543 C CA . ARG A 1 194 ? 20.031 -0.999 -2.689 1 38.53 194 ARG A CA 1
ATOM 1544 C C . ARG A 1 194 ? 19.828 0.259 -1.851 1 38.53 194 ARG A C 1
ATOM 1546 O O . ARG A 1 194 ? 19.703 1.357 -2.393 1 38.53 194 ARG A O 1
ATOM 1553 N N . ALA A 1 195 ? 19.438 0.09 -0.607 1 39.59 195 ALA A N 1
ATOM 1554 C CA . ALA A 1 195 ? 19.453 1.23 0.306 1 39.59 195 ALA A CA 1
ATOM 1555 C C . ALA A 1 195 ? 20.875 1.716 0.56 1 39.59 195 ALA A C 1
ATOM 1557 O O . ALA A 1 195 ? 21.812 0.918 0.577 1 39.59 195 ALA A O 1
ATOM 1558 N N . GLU A 1 196 ? 21.219 3.023 0.241 1 34.84 196 GLU A N 1
ATOM 1559 C CA . GLU A 1 196 ? 22.562 3.584 0.383 1 34.84 196 GLU A CA 1
ATOM 1560 C C . GLU A 1 196 ? 23.266 3.033 1.621 1 34.84 196 GLU A C 1
ATOM 1562 O O . GLU A 1 196 ? 24.453 2.742 1.585 1 34.84 196 GLU A O 1
ATOM 1567 N N . GLU A 1 197 ? 22.594 3.256 2.559 1 33.06 197 GLU A N 1
ATOM 1568 C CA . GLU A 1 197 ? 23.391 3.09 3.768 1 33.06 197 GLU A CA 1
ATOM 1569 C C . GLU A 1 197 ? 23.766 1.627 3.984 1 33.06 197 GLU A C 1
ATOM 1571 O O . GLU A 1 197 ? 24.719 1.325 4.691 1 33.06 197 GLU A O 1
ATOM 1576 N N . ASN A 1 198 ? 22.891 0.792 3.863 1 34.25 198 ASN A N 1
ATOM 1577 C CA . ASN A 1 198 ? 23.359 -0.548 4.215 1 34.25 198 ASN A CA 1
ATOM 1578 C C . ASN A 1 198 ? 23.719 -1.354 2.973 1 34.25 198 ASN A C 1
ATOM 1580 O O . ASN A 1 198 ? 23.734 -2.586 3.006 1 34.25 198 ASN A O 1
ATOM 1584 N N . GLY A 1 199 ? 24.312 -0.647 2.104 1 34.97 199 GLY A N 1
ATOM 1585 C CA . GLY A 1 199 ? 24.984 -1.037 0.875 1 34.97 199 GLY A CA 1
ATOM 1586 C C . GLY A 1 199 ? 24.516 -2.377 0.339 1 34.97 199 GLY A C 1
ATOM 1587 O O . GLY A 1 199 ? 24.359 -2.545 -0.872 1 34.97 199 GLY A O 1
ATOM 1588 N N . ASP A 1 200 ? 24.578 -3.535 1.167 1 40.62 200 ASP A N 1
ATOM 1589 C CA . ASP A 1 200 ? 24.891 -4.797 0.505 1 40.62 200 ASP A CA 1
ATOM 1590 C C . ASP A 1 200 ? 23.625 -5.578 0.176 1 40.62 200 ASP A C 1
ATOM 1592 O O . ASP A 1 200 ? 23.688 -6.715 -0.295 1 40.62 200 ASP A O 1
ATOM 1596 N N . ARG A 1 201 ? 22.5 -5.16 0.682 1 48 201 ARG A N 1
ATOM 1597 C CA . ARG A 1 201 ? 21.516 -6.164 0.277 1 48 201 ARG A CA 1
ATOM 1598 C C . ARG A 1 201 ? 20.578 -5.621 -0.797 1 48 201 ARG A C 1
ATOM 1600 O O . ARG A 1 201 ? 19.594 -4.941 -0.488 1 48 201 ARG A O 1
ATOM 1607 N N . PRO A 1 202 ? 20.906 -5.812 -1.859 1 55.75 202 PRO A N 1
ATOM 1608 C CA . PRO A 1 202 ? 20.047 -5.395 -2.969 1 55.75 202 PRO A CA 1
ATOM 1609 C C . PRO A 1 202 ? 18.656 -6.023 -2.908 1 55.75 202 PRO A C 1
ATOM 1611 O O . PRO A 1 202 ? 18.516 -7.199 -2.566 1 55.75 202 PRO A O 1
ATOM 1614 N N . LEU A 1 203 ? 17.625 -5.145 -2.816 1 65.12 203 LEU A N 1
ATOM 1615 C CA . LEU A 1 203 ? 16.266 -5.637 -2.951 1 65.12 203 LEU A CA 1
ATOM 1616 C C . LEU A 1 203 ? 15.828 -5.656 -4.414 1 65.12 203 LEU A C 1
ATOM 1618 O O . LEU A 1 203 ? 16.031 -4.676 -5.137 1 65.12 203 LEU A O 1
ATOM 1622 N N . PRO A 1 204 ? 15.32 -6.82 -4.77 1 68.38 204 PRO A N 1
ATOM 1623 C CA . PRO A 1 204 ? 14.805 -6.879 -6.137 1 68.38 204 PRO A CA 1
ATOM 1624 C C . PRO A 1 204 ? 13.68 -5.875 -6.387 1 68.38 204 PRO A C 1
ATOM 1626 O O . PRO A 1 204 ? 12.812 -5.691 -5.527 1 68.38 204 PRO A O 1
ATOM 1629 N N . ALA A 1 205 ? 13.812 -5.102 -7.41 1 68 205 ALA A N 1
ATOM 1630 C CA . ALA A 1 205 ? 12.773 -4.164 -7.832 1 68 205 ALA A CA 1
ATOM 1631 C C . ALA A 1 205 ? 12.367 -4.41 -9.281 1 68 205 ALA A C 1
ATOM 1633 O O . ALA A 1 205 ? 13.219 -4.699 -10.133 1 68 205 ALA A O 1
ATOM 1634 N N . VAL A 1 206 ? 11.078 -4.449 -9.492 1 69.12 206 VAL A N 1
ATOM 1635 C CA . VAL A 1 206 ? 10.531 -4.617 -10.828 1 69.12 206 VAL A CA 1
ATOM 1636 C C . VAL A 1 206 ? 9.664 -3.41 -11.188 1 69.12 206 VAL A C 1
ATOM 1638 O O . VAL A 1 206 ? 8.898 -2.916 -10.352 1 69.12 206 VAL A O 1
ATOM 1641 N N . GLU A 1 207 ? 9.922 -2.863 -12.32 1 70.75 207 GLU A N 1
ATOM 1642 C CA . GLU A 1 207 ? 9.039 -1.808 -12.812 1 70.75 207 GLU A CA 1
ATOM 1643 C C . GLU A 1 207 ? 8.305 -2.248 -14.078 1 70.75 207 GLU A C 1
ATOM 1645 O O . GLU A 1 207 ? 8.898 -2.857 -14.969 1 70.75 207 GLU A O 1
ATOM 1650 N N . THR A 1 208 ? 7.074 -2.09 -14.094 1 70.31 208 THR A N 1
ATOM 1651 C CA . THR A 1 208 ? 6.219 -2.355 -15.25 1 70.31 208 THR A CA 1
ATOM 1652 C C . THR A 1 208 ? 5.48 -1.09 -15.68 1 70.31 208 THR A C 1
ATOM 1654 O O . THR A 1 208 ? 5.727 -0.009 -15.141 1 70.31 208 THR A O 1
ATOM 1657 N N . HIS A 1 209 ? 4.594 -1.268 -16.656 1 67.56 209 HIS A N 1
ATOM 1658 C CA . HIS A 1 209 ? 3.746 -0.16 -17.094 1 67.56 209 HIS A CA 1
ATOM 1659 C C . HIS A 1 209 ? 2.799 0.274 -15.977 1 67.56 209 HIS A C 1
ATOM 1661 O O . HIS A 1 209 ? 2.254 1.38 -16.016 1 67.56 209 HIS A O 1
ATOM 1667 N N . HIS A 1 210 ? 2.744 -0.603 -15.078 1 74.69 210 HIS A N 1
ATOM 1668 C CA . HIS A 1 210 ? 1.722 -0.356 -14.07 1 74.69 210 HIS A CA 1
ATOM 1669 C C . HIS A 1 210 ? 2.346 0.093 -12.75 1 74.69 210 HIS A C 1
ATOM 1671 O O . HIS A 1 210 ? 1.637 0.31 -11.766 1 74.69 210 HIS A O 1
ATOM 1677 N N . GLY A 1 211 ? 3.639 0.183 -12.789 1 73.19 211 GLY A N 1
ATOM 1678 C CA . GLY A 1 211 ? 4.238 0.722 -11.578 1 73.19 211 GLY A CA 1
ATOM 1679 C C . GLY A 1 211 ? 5.516 0.011 -11.18 1 73.19 211 GLY A C 1
ATOM 1680 O O . GLY A 1 211 ? 6.145 -0.658 -12 1 73.19 211 GLY A O 1
ATOM 1681 N N . THR A 1 212 ? 5.875 0.328 -9.914 1 70.25 212 THR A N 1
ATOM 1682 C CA . THR A 1 212 ? 7.133 -0.189 -9.391 1 70.25 212 THR A CA 1
ATOM 1683 C C . THR A 1 212 ? 6.883 -1.132 -8.219 1 70.25 212 THR A C 1
ATOM 1685 O O . THR A 1 212 ? 6.047 -0.85 -7.355 1 70.25 212 THR A O 1
ATOM 1688 N N . PHE A 1 213 ? 7.574 -2.221 -8.305 1 75.25 213 PHE A N 1
ATOM 1689 C CA . PHE A 1 213 ? 7.469 -3.256 -7.277 1 75.25 213 PHE A CA 1
ATOM 1690 C C . PHE A 1 213 ? 8.812 -3.473 -6.586 1 75.25 213 PHE A C 1
ATOM 1692 O O . PHE A 1 213 ? 9.844 -3.6 -7.25 1 75.25 213 PHE A O 1
ATOM 1699 N N . LEU A 1 214 ? 8.781 -3.438 -5.293 1 72.12 214 LEU A N 1
ATOM 1700 C CA . LEU A 1 214 ? 9.953 -3.779 -4.496 1 72.12 214 LEU A CA 1
ATOM 1701 C C . LEU A 1 214 ? 9.719 -5.07 -3.717 1 72.12 214 LEU A C 1
ATOM 1703 O O . LEU A 1 214 ? 8.727 -5.203 -3.006 1 72.12 214 LEU A O 1
ATOM 1707 N N . PHE A 1 215 ? 10.602 -5.969 -3.961 1 77.19 215 PHE A N 1
ATOM 1708 C CA . PHE A 1 215 ? 10.469 -7.27 -3.32 1 77.19 215 PHE A CA 1
ATOM 1709 C C . PHE A 1 215 ? 11.586 -7.492 -2.307 1 77.19 215 PHE A C 1
ATOM 1711 O O . PHE A 1 215 ? 12.656 -6.891 -2.412 1 77.19 215 PHE A O 1
ATOM 1718 N N . LEU A 1 216 ? 11.266 -8.32 -1.364 1 74.69 216 LEU A N 1
ATOM 1719 C CA . LEU A 1 216 ? 12.32 -8.812 -0.483 1 74.69 216 LEU A CA 1
ATOM 1720 C C . LEU A 1 216 ? 13.289 -9.719 -1.241 1 74.69 216 LEU A C 1
ATOM 1722 O O . LEU A 1 216 ? 12.906 -10.344 -2.236 1 74.69 216 LEU A O 1
ATOM 1726 N N . ASP A 1 217 ? 14.484 -9.812 -0.806 1 72.12 217 ASP A N 1
ATOM 1727 C CA . ASP A 1 217 ? 15.484 -10.656 -1.451 1 72.12 217 ASP A CA 1
ATOM 1728 C C . ASP A 1 217 ? 15.297 -12.125 -1.08 1 72.12 217 ASP A C 1
ATOM 1730 O O . ASP A 1 217 ? 16.109 -12.977 -1.463 1 72.12 217 ASP A O 1
ATOM 1734 N N . LYS A 1 218 ? 14.312 -12.43 -0.325 1 81.06 218 LYS A N 1
ATOM 1735 C CA . LYS A 1 218 ? 13.938 -13.789 0.062 1 81.06 218 LYS A CA 1
ATOM 1736 C C . LYS A 1 218 ? 12.523 -14.117 -0.389 1 81.06 218 LYS A C 1
ATOM 1738 O O . LYS A 1 218 ? 11.672 -13.234 -0.494 1 81.06 218 LYS A O 1
ATOM 1743 N N . ASP A 1 219 ? 12.383 -15.391 -0.562 1 89.31 219 ASP A N 1
ATOM 1744 C CA . ASP A 1 219 ? 11.047 -15.828 -0.964 1 89.31 219 ASP A CA 1
ATOM 1745 C C . ASP A 1 219 ? 10.219 -16.25 0.247 1 89.31 219 ASP A C 1
ATOM 1747 O O . ASP A 1 219 ? 10.766 -16.766 1.23 1 89.31 219 ASP A O 1
ATOM 1751 N N . TRP A 1 220 ? 9 -16.031 0.108 1 91.69 220 TRP A N 1
ATOM 1752 C CA . TRP A 1 220 ? 8.016 -16.609 1.01 1 91.69 220 TRP A CA 1
ATOM 1753 C C . TRP A 1 220 ? 7.898 -18.125 0.774 1 91.69 220 TRP A C 1
ATOM 1755 O O . TRP A 1 220 ? 7.906 -18.578 -0.371 1 91.69 220 TRP A O 1
ATOM 1765 N N . PHE A 1 221 ? 7.832 -18.906 1.894 1 93.81 221 PHE A N 1
ATOM 1766 C CA . PHE A 1 221 ? 7.762 -20.359 1.756 1 93.81 221 PHE A CA 1
ATOM 1767 C C . PHE A 1 221 ? 7.051 -20.984 2.951 1 93.81 221 PHE A C 1
ATOM 1769 O O . PHE A 1 221 ? 7.57 -20.969 4.066 1 93.81 221 PHE A O 1
ATOM 1776 N N . ILE A 1 222 ? 5.891 -21.562 2.689 1 93.94 222 ILE A N 1
ATOM 1777 C CA . ILE A 1 222 ? 5.203 -22.234 3.785 1 93.94 222 ILE A CA 1
ATOM 1778 C C . ILE A 1 222 ? 4.781 -23.625 3.346 1 93.94 222 ILE A C 1
ATOM 1780 O O . ILE A 1 222 ? 3.912 -24.25 3.969 1 93.94 222 ILE A O 1
ATOM 1784 N N . LEU A 1 223 ? 5.348 -24.188 2.314 1 94.38 223 LEU A N 1
ATOM 1785 C CA . LEU A 1 223 ? 4.934 -25.469 1.739 1 94.38 223 LEU A CA 1
ATOM 1786 C C . LEU A 1 223 ? 5.242 -26.609 2.691 1 94.38 223 LEU A C 1
ATOM 1788 O O . LEU A 1 223 ? 4.695 -27.703 2.547 1 94.38 223 LEU A O 1
ATOM 1792 N N . ASP A 1 224 ? 6.062 -26.406 3.631 1 90.62 224 ASP A N 1
ATOM 1793 C CA . ASP A 1 224 ? 6.414 -27.438 4.609 1 90.62 224 ASP A CA 1
ATOM 1794 C C . ASP A 1 224 ? 5.523 -27.344 5.844 1 90.62 224 ASP A C 1
ATOM 1796 O O . ASP A 1 224 ? 5.711 -28.094 6.809 1 90.62 224 ASP A O 1
ATOM 1800 N N . GLN A 1 225 ? 4.555 -26.5 5.844 1 88.25 225 GLN A N 1
ATOM 1801 C CA . GLN A 1 225 ? 3.719 -26.25 7.012 1 88.25 225 GLN A CA 1
ATOM 1802 C C . GLN A 1 225 ? 2.242 -26.172 6.629 1 88.25 225 GLN A C 1
ATOM 1804 O O . GLN A 1 225 ? 1.514 -25.312 7.121 1 88.25 225 GLN A O 1
ATOM 1809 N N . LEU A 1 226 ? 1.843 -27.047 5.863 1 90.06 226 LEU A N 1
ATOM 1810 C CA . LEU A 1 226 ? 0.516 -26.891 5.277 1 90.06 226 LEU A CA 1
ATOM 1811 C C . LEU A 1 226 ? -0.524 -27.672 6.074 1 90.06 226 LEU A C 1
ATOM 1813 O O . LEU A 1 226 ? -1.728 -27.453 5.91 1 90.06 226 LEU A O 1
ATOM 1817 N N . GLU A 1 227 ? -0.131 -28.547 6.875 1 86.75 227 GLU A N 1
ATOM 1818 C CA . GLU A 1 227 ? -1.053 -29.484 7.527 1 86.75 227 GLU A CA 1
ATOM 1819 C C . GLU A 1 227 ? -2.117 -28.719 8.32 1 86.75 227 GLU A C 1
ATOM 1821 O O . GLU A 1 227 ? -3.312 -29 8.18 1 86.75 227 GLU A O 1
ATOM 1826 N N . GLY A 1 228 ? -1.675 -27.844 9.148 1 85.75 228 GLY A N 1
ATOM 1827 C CA . GLY A 1 228 ? -2.611 -27.078 9.953 1 85.75 228 GLY A CA 1
ATOM 1828 C C . GLY A 1 228 ? -3.586 -26.266 9.125 1 85.75 228 GLY A C 1
ATOM 1829 O O . GLY A 1 228 ? -4.77 -26.172 9.453 1 85.75 228 GLY A O 1
ATOM 1830 N N . LEU A 1 229 ? -3.119 -25.75 8.047 1 90.19 229 LEU A N 1
ATOM 1831 C CA . LEU A 1 229 ? -3.943 -24.906 7.18 1 90.19 229 LEU A CA 1
ATOM 1832 C C . LEU A 1 229 ? -4.953 -25.766 6.41 1 90.19 229 LEU A C 1
ATOM 1834 O O . LEU A 1 229 ? -6.102 -25.359 6.234 1 90.19 229 LEU A O 1
ATOM 1838 N N . GLN A 1 230 ? -4.473 -26.859 6.023 1 90.75 230 GLN A N 1
ATOM 1839 C CA . GLN A 1 230 ? -5.375 -27.781 5.336 1 90.75 230 GLN A CA 1
ATOM 1840 C C . GLN A 1 230 ? -6.516 -28.219 6.246 1 90.75 230 GLN A C 1
ATOM 1842 O O . GLN A 1 230 ? -7.68 -28.219 5.832 1 90.75 230 GLN A O 1
ATOM 1847 N N . LYS A 1 231 ? -6.207 -28.547 7.43 1 91.38 231 LYS A N 1
ATOM 1848 C CA . LYS A 1 231 ? -7.211 -28.969 8.406 1 91.38 231 LYS A CA 1
ATOM 1849 C C . LYS A 1 231 ? -8.188 -27.844 8.719 1 91.38 231 LYS A C 1
ATOM 1851 O O . LYS A 1 231 ? -9.367 -28.094 8.984 1 91.38 231 LYS A O 1
ATOM 1856 N N . ALA A 1 232 ? -7.633 -26.672 8.625 1 90.62 232 ALA A N 1
ATOM 1857 C CA . ALA A 1 232 ? -8.43 -25.5 8.961 1 90.62 232 ALA A CA 1
ATOM 1858 C C . ALA A 1 232 ? -9.367 -25.125 7.809 1 90.62 232 ALA A C 1
ATOM 1860 O O . ALA A 1 232 ? -10.266 -24.297 7.977 1 90.62 232 ALA A O 1
ATOM 1861 N N . GLY A 1 233 ? -9.094 -25.688 6.676 1 90.94 233 GLY A N 1
ATOM 1862 C CA . GLY A 1 233 ? -9.992 -25.438 5.559 1 90.94 233 GLY A CA 1
ATOM 1863 C C . GLY A 1 233 ? -9.477 -24.391 4.594 1 90.94 233 GLY A C 1
ATOM 1864 O O . GLY A 1 233 ? -10.258 -23.766 3.869 1 90.94 233 GLY A O 1
ATOM 1865 N N . LEU A 1 234 ? -8.203 -24.094 4.656 1 94.19 234 LEU A N 1
ATOM 1866 C CA . LEU A 1 234 ? -7.656 -23.25 3.592 1 94.19 234 LEU A CA 1
ATOM 1867 C C . LEU A 1 234 ? -7.984 -23.844 2.223 1 94.19 234 LEU A C 1
ATOM 1869 O O . LEU A 1 234 ? -7.672 -25 1.946 1 94.19 234 LEU A O 1
ATOM 1873 N N . HIS A 1 235 ? -8.586 -23.047 1.408 1 95.44 235 HIS A N 1
ATOM 1874 C CA . HIS A 1 235 ? -9.117 -23.562 0.147 1 95.44 235 HIS A CA 1
ATOM 1875 C C . HIS A 1 235 ? -8.023 -23.625 -0.917 1 95.44 235 HIS A C 1
ATOM 1877 O O . HIS A 1 235 ? -7.914 -24.625 -1.627 1 95.44 235 HIS A O 1
ATOM 1883 N N . THR A 1 236 ? -7.285 -22.578 -1.04 1 97.19 236 THR A N 1
ATOM 1884 C CA . THR A 1 236 ? -6.367 -22.484 -2.17 1 97.19 236 THR A CA 1
ATOM 1885 C C . THR A 1 236 ? -4.996 -22 -1.716 1 97.19 236 THR A C 1
ATOM 1887 O O . THR A 1 236 ? -4.902 -21.109 -0.871 1 97.19 236 THR A O 1
ATOM 1890 N N . LEU A 1 237 ? -4 -22.609 -2.285 1 97.19 237 LEU A N 1
ATOM 1891 C CA . LEU A 1 237 ? -2.611 -22.188 -2.111 1 97.19 237 LEU A CA 1
ATOM 1892 C C . LEU A 1 237 ? -1.999 -21.766 -3.441 1 97.19 237 LEU A C 1
ATOM 1894 O O . LEU A 1 237 ? -1.975 -22.547 -4.398 1 97.19 237 LEU A O 1
ATOM 1898 N N . ARG A 1 238 ? -1.529 -20.562 -3.482 1 98.25 238 ARG A N 1
ATOM 1899 C CA . ARG A 1 238 ? -0.923 -20.062 -4.715 1 98.25 238 ARG A CA 1
ATOM 1900 C C . ARG A 1 238 ? 0.568 -20.375 -4.758 1 98.25 238 ARG A C 1
ATOM 1902 O O . ARG A 1 238 ? 1.292 -20.109 -3.795 1 98.25 238 ARG A O 1
ATOM 1909 N N . LEU A 1 239 ? 1.005 -20.938 -5.793 1 98.19 239 LEU A N 1
ATOM 1910 C CA . LEU A 1 239 ? 2.418 -21.172 -6.066 1 98.19 239 LEU A CA 1
ATOM 1911 C C . LEU A 1 239 ? 2.938 -20.203 -7.121 1 98.19 239 LEU A C 1
ATOM 1913 O O . LEU A 1 239 ? 2.727 -20.406 -8.32 1 98.19 239 LEU A O 1
ATOM 1917 N N . ASP A 1 240 ? 3.607 -19.219 -6.676 1 97.88 240 ASP A N 1
ATOM 1918 C CA . ASP A 1 240 ? 4.113 -18.188 -7.578 1 97.88 240 ASP A CA 1
ATOM 1919 C C . ASP A 1 240 ? 5.562 -18.469 -7.973 1 97.88 240 ASP A C 1
ATOM 1921 O O . ASP A 1 240 ? 6.48 -18.25 -7.176 1 97.88 240 ASP A O 1
ATOM 1925 N N . LEU A 1 241 ? 5.773 -18.812 -9.18 1 96.94 241 LEU A N 1
ATOM 1926 C CA . LEU A 1 241 ? 7.09 -19.172 -9.68 1 96.94 241 LEU A CA 1
ATOM 1927 C C . LEU A 1 241 ? 7.547 -18.219 -10.781 1 96.94 241 LEU A C 1
ATOM 1929 O O . LEU A 1 241 ? 8.5 -18.516 -11.508 1 96.94 241 LEU A O 1
ATOM 1933 N N . ARG A 1 242 ? 6.953 -17.141 -10.93 1 93.88 242 ARG A N 1
ATOM 1934 C CA . ARG A 1 242 ? 7.164 -16.219 -12.047 1 93.88 242 ARG A CA 1
ATOM 1935 C C . ARG A 1 242 ? 8.617 -15.758 -12.109 1 93.88 242 ARG A C 1
ATOM 1937 O O . ARG A 1 242 ? 9.172 -15.594 -13.195 1 93.88 242 ARG A O 1
ATOM 1944 N N . HIS A 1 243 ? 9.195 -15.5 -10.945 1 89 243 HIS A N 1
ATOM 1945 C CA . HIS A 1 243 ? 10.547 -14.945 -10.945 1 89 243 HIS A CA 1
ATOM 1946 C C . HIS A 1 243 ? 11.57 -16 -11.359 1 89 243 HIS A C 1
ATOM 1948 O O . HIS A 1 243 ? 12.727 -15.664 -11.648 1 89 243 HIS A O 1
ATOM 1954 N N . PHE A 1 244 ? 11.203 -17.219 -11.477 1 91.56 244 PHE A N 1
ATOM 1955 C CA . PHE A 1 244 ? 12.047 -18.281 -12.008 1 91.56 244 PHE A CA 1
ATOM 1956 C C . PHE A 1 244 ? 11.734 -18.531 -13.484 1 91.56 244 PHE A C 1
ATOM 1958 O O . PHE A 1 244 ? 12.367 -19.375 -14.117 1 91.56 244 PHE A O 1
ATOM 1965 N N . GLY A 1 245 ? 10.758 -17.844 -13.961 1 89.94 245 GLY A N 1
ATOM 1966 C CA . GLY A 1 245 ? 10.297 -18.062 -15.32 1 89.94 245 GLY A CA 1
ATOM 1967 C C . GLY A 1 245 ? 11.328 -17.688 -16.375 1 89.94 245 GLY A C 1
ATOM 1968 O O . GLY A 1 245 ? 12.094 -16.75 -16.188 1 89.94 245 GLY A O 1
ATOM 1969 N N . LYS A 1 246 ? 11.273 -18.484 -17.469 1 84.94 246 LYS A N 1
ATOM 1970 C CA . LYS A 1 246 ? 12.133 -18.234 -18.625 1 84.94 246 LYS A CA 1
ATOM 1971 C C . LYS A 1 246 ? 11.391 -18.516 -19.922 1 84.94 246 LYS A C 1
ATOM 1973 O O . LYS A 1 246 ? 10.586 -19.438 -20 1 84.94 246 LYS A O 1
ATOM 1978 N N . ASN A 1 247 ? 11.664 -17.672 -20.859 1 83.12 247 ASN A N 1
ATOM 1979 C CA . ASN A 1 247 ? 11.172 -17.891 -22.219 1 83.12 247 ASN A CA 1
ATOM 1980 C C . ASN A 1 247 ? 9.656 -18.016 -22.25 1 83.12 247 ASN A C 1
ATOM 1982 O O . ASN A 1 247 ? 9.117 -18.938 -22.859 1 83.12 247 ASN A O 1
ATOM 1986 N N . GLY A 1 248 ? 9.047 -17.203 -21.438 1 87 248 GLY A N 1
ATOM 1987 C CA . GLY A 1 248 ? 7.594 -17.172 -21.469 1 87 248 GLY A CA 1
ATOM 1988 C C . GLY A 1 248 ? 6.949 -18.156 -20.5 1 87 248 GLY A C 1
ATOM 1989 O O . GLY A 1 248 ? 5.738 -18.109 -20.281 1 87 248 GLY A O 1
ATOM 1990 N N . ASN A 1 249 ? 7.766 -19.078 -19.969 1 93.62 249 ASN A N 1
ATOM 1991 C CA . ASN A 1 249 ? 7.27 -19.984 -18.953 1 93.62 249 ASN A CA 1
ATOM 1992 C C . ASN A 1 249 ? 7.223 -19.312 -17.578 1 93.62 249 ASN A C 1
ATOM 1994 O O . ASN A 1 249 ? 8.195 -18.688 -17.156 1 93.62 249 ASN A O 1
ATOM 1998 N N . LEU A 1 250 ? 6.094 -19.5 -16.938 1 96.44 250 LEU A N 1
ATOM 1999 C CA . LEU A 1 250 ? 5.93 -18.844 -15.648 1 96.44 250 LEU A CA 1
ATOM 2000 C C . LEU A 1 250 ? 5.777 -19.875 -14.531 1 96.44 250 LEU A C 1
ATOM 2002 O O . LEU A 1 250 ? 5.738 -19.516 -13.352 1 96.44 250 LEU A O 1
ATOM 2006 N N . ALA A 1 251 ? 5.715 -21.141 -14.867 1 97.5 251 ALA A N 1
ATOM 2007 C CA . ALA A 1 251 ? 5.539 -22.219 -13.891 1 97.5 251 ALA A CA 1
ATOM 2008 C C . ALA A 1 251 ? 6.566 -23.328 -14.102 1 97.5 251 ALA A C 1
ATOM 2010 O O . ALA A 1 251 ? 6.203 -24.5 -14.211 1 97.5 251 ALA A O 1
ATOM 2011 N N . PRO A 1 252 ? 7.805 -22.969 -14.062 1 95.38 252 PRO A N 1
ATOM 2012 C CA . PRO A 1 252 ? 8.805 -24.016 -14.266 1 95.38 252 PRO A CA 1
ATOM 2013 C C . PRO A 1 252 ? 8.773 -25.094 -13.18 1 95.38 252 PRO A C 1
ATOM 2015 O O . PRO A 1 252 ? 8.656 -24.766 -11.992 1 95.38 252 PRO A O 1
ATOM 2018 N N . ASP A 1 253 ? 8.758 -26.328 -13.625 1 95.19 253 ASP A N 1
ATOM 2019 C CA . ASP A 1 253 ? 8.914 -27.5 -12.781 1 95.19 253 ASP A CA 1
ATOM 2020 C C . ASP A 1 253 ? 7.762 -27.609 -11.773 1 95.19 253 ASP A C 1
ATOM 2022 O O . ASP A 1 253 ? 7.922 -28.188 -10.703 1 95.19 253 ASP A O 1
ATOM 2026 N N . ILE A 1 254 ? 6.641 -26.984 -12.094 1 97.75 254 ILE A N 1
ATOM 2027 C CA . ILE A 1 254 ? 5.512 -26.938 -11.18 1 97.75 254 ILE A CA 1
ATOM 2028 C C . ILE A 1 254 ? 5.07 -28.359 -10.828 1 97.75 254 ILE A C 1
ATOM 2030 O O . ILE A 1 254 ? 4.656 -28.625 -9.695 1 97.75 254 ILE A O 1
ATOM 2034 N N . ASP A 1 255 ? 5.109 -29.312 -11.805 1 96.75 255 ASP A N 1
ATOM 2035 C CA . ASP A 1 255 ? 4.715 -30.703 -11.547 1 96.75 255 ASP A CA 1
ATOM 2036 C C . ASP A 1 255 ? 5.645 -31.359 -10.531 1 96.75 255 ASP A C 1
ATOM 2038 O O . ASP A 1 255 ? 5.184 -32 -9.594 1 96.75 255 ASP A O 1
ATOM 2042 N N . GLN A 1 256 ? 6.934 -31.141 -10.641 1 95.06 256 GLN A N 1
ATOM 2043 C CA . GLN A 1 256 ? 7.902 -31.688 -9.695 1 95.06 256 GLN A CA 1
ATOM 2044 C C . GLN A 1 256 ? 7.754 -31.047 -8.32 1 95.06 256 GLN A C 1
ATOM 2046 O O . GLN A 1 256 ? 7.875 -31.719 -7.297 1 95.06 256 GLN A O 1
ATOM 2051 N N . ILE A 1 257 ? 7.582 -29.766 -8.328 1 96.31 257 ILE A N 1
ATOM 2052 C CA . ILE A 1 257 ? 7.426 -29.031 -7.074 1 96.31 257 ILE A CA 1
ATOM 2053 C C . ILE A 1 257 ? 6.203 -29.547 -6.32 1 96.31 257 ILE A C 1
ATOM 2055 O O . ILE A 1 257 ? 6.285 -29.844 -5.129 1 96.31 257 ILE A O 1
ATOM 2059 N N . CYS A 1 258 ? 5.098 -29.688 -6.996 1 96 258 CYS A N 1
ATOM 2060 C CA . CYS A 1 258 ? 3.869 -30.156 -6.367 1 96 258 CYS A CA 1
ATOM 2061 C C . CYS A 1 258 ? 4.031 -31.562 -5.828 1 96 258 CYS A C 1
ATOM 2063 O O . CYS A 1 258 ? 3.512 -31.891 -4.762 1 96 258 CYS A O 1
ATOM 2065 N N . GLU A 1 259 ? 4.652 -32.375 -6.559 1 93.31 259 GLU A N 1
ATOM 2066 C CA . GLU A 1 259 ? 4.922 -33.719 -6.07 1 93.31 259 GLU A CA 1
ATOM 2067 C C . GLU A 1 259 ? 5.73 -33.688 -4.773 1 93.31 259 GLU A C 1
ATOM 2069 O O . GLU A 1 259 ? 5.434 -34.438 -3.834 1 93.31 259 GLU A O 1
ATOM 2074 N N . GLN A 1 260 ? 6.672 -32.844 -4.711 1 93.81 260 GLN A N 1
ATOM 2075 C CA . GLN A 1 260 ? 7.57 -32.781 -3.564 1 93.81 260 GLN A CA 1
ATOM 2076 C C . GLN A 1 260 ? 6.867 -32.156 -2.355 1 93.81 260 GLN A C 1
ATOM 2078 O O . GLN A 1 260 ? 7.246 -32.438 -1.212 1 93.81 260 GLN A O 1
ATOM 2083 N N . ILE A 1 261 ? 5.906 -31.328 -2.572 1 93.25 261 ILE A N 1
ATOM 2084 C CA . ILE A 1 261 ? 5.148 -30.75 -1.471 1 93.25 261 ILE A CA 1
ATOM 2085 C C . ILE A 1 261 ? 4.559 -31.859 -0.604 1 93.25 261 ILE A C 1
ATOM 2087 O O . ILE A 1 261 ? 4.512 -31.734 0.622 1 93.25 261 ILE A O 1
ATOM 2091 N N . PHE A 1 262 ? 4.176 -32.969 -1.227 1 88.44 262 PHE A N 1
ATOM 2092 C CA . PHE A 1 262 ? 3.496 -34.031 -0.507 1 88.44 262 PHE A CA 1
ATOM 2093 C C . PHE A 1 262 ? 4.488 -35.094 -0.073 1 88.44 262 PHE A C 1
ATOM 2095 O O . PHE A 1 262 ? 4.266 -35.781 0.922 1 88.44 262 PHE A O 1
ATOM 2102 N N . THR A 1 263 ? 5.562 -35.219 -0.765 1 91 263 THR A N 1
ATOM 2103 C CA . THR A 1 263 ? 6.48 -36.344 -0.479 1 91 263 THR A CA 1
ATOM 2104 C C . THR A 1 263 ? 7.594 -35.875 0.46 1 91 263 THR A C 1
ATOM 2106 O O . THR A 1 263 ? 7.984 -36.594 1.373 1 91 263 THR A O 1
ATOM 2109 N N . ASP A 1 264 ? 8.148 -34.656 0.209 1 93 264 ASP A N 1
ATOM 2110 C CA . ASP A 1 264 ? 9.281 -34.188 0.998 1 93 264 ASP A CA 1
ATOM 2111 C C . ASP A 1 264 ? 9.375 -32.656 0.985 1 93 264 ASP A C 1
ATOM 2113 O O . ASP A 1 264 ? 10.328 -32.094 0.451 1 93 264 ASP A O 1
ATOM 2117 N N . PRO A 1 265 ? 8.531 -32.062 1.705 1 90.88 265 PRO A N 1
ATOM 2118 C CA . PRO A 1 265 ? 8.492 -30.578 1.669 1 90.88 265 PRO A CA 1
ATOM 2119 C C . PRO A 1 265 ? 9.719 -29.938 2.309 1 90.88 265 PRO A C 1
ATOM 2121 O O . PRO A 1 265 ? 10.109 -28.844 1.922 1 90.88 265 PRO A O 1
ATOM 2124 N N . VAL A 1 266 ? 10.352 -30.578 3.182 1 90.25 266 VAL A N 1
ATOM 2125 C CA . VAL A 1 266 ? 11.523 -30.047 3.855 1 90.25 266 VAL A CA 1
ATOM 2126 C C . VAL A 1 266 ? 12.695 -29.969 2.873 1 90.25 266 VAL A C 1
ATOM 2128 O O . VAL A 1 266 ? 13.398 -28.953 2.811 1 90.25 266 VAL A O 1
ATOM 2131 N N . THR A 1 267 ? 12.898 -31.016 2.184 1 90.62 267 THR A N 1
ATOM 2132 C CA . THR A 1 267 ? 13.945 -31.031 1.172 1 90.62 267 THR A CA 1
ATOM 2133 C C . THR A 1 267 ? 13.664 -29.984 0.091 1 90.62 267 THR A C 1
ATOM 2135 O O . THR A 1 267 ? 14.586 -29.344 -0.411 1 90.62 267 THR A O 1
ATOM 2138 N N . LEU A 1 268 ? 12.422 -29.906 -0.281 1 93.5 268 LEU A N 1
ATOM 2139 C CA . LEU A 1 268 ? 12.031 -28.875 -1.251 1 93.5 268 LEU A CA 1
ATOM 2140 C C . LEU A 1 268 ? 12.477 -27.5 -0.793 1 93.5 268 LEU A C 1
ATOM 2142 O O . LEU A 1 268 ? 13.039 -26.734 -1.575 1 93.5 268 LEU A O 1
ATOM 2146 N N . LYS A 1 269 ? 12.242 -27.172 0.408 1 91.44 269 LYS A N 1
ATOM 2147 C CA . LYS A 1 269 ? 12.617 -25.875 0.967 1 91.44 269 LYS A CA 1
ATOM 2148 C C . LYS A 1 269 ? 14.125 -25.672 0.929 1 91.44 269 LYS A C 1
ATOM 2150 O O . LYS A 1 269 ? 14.609 -24.609 0.53 1 91.44 269 LYS A O 1
ATOM 2155 N N . ASN A 1 270 ? 14.836 -26.672 1.312 1 87.5 270 ASN A N 1
ATOM 2156 C CA . ASN A 1 270 ? 16.281 -26.594 1.399 1 87.5 270 ASN A CA 1
ATOM 2157 C C . ASN A 1 270 ? 16.922 -26.406 0.025 1 87.5 270 ASN A C 1
ATOM 2159 O O . ASN A 1 270 ? 18 -25.812 -0.09 1 87.5 270 ASN A O 1
ATOM 2163 N N . HIS A 1 271 ? 16.25 -26.828 -0.971 1 89.56 271 HIS A N 1
ATOM 2164 C CA . HIS A 1 271 ? 16.797 -26.766 -2.32 1 89.56 271 HIS A CA 1
ATOM 2165 C C . HIS A 1 271 ? 16.141 -25.641 -3.123 1 89.56 271 HIS A C 1
ATOM 2167 O O . HIS A 1 271 ? 16.344 -25.547 -4.34 1 89.56 271 HIS A O 1
ATOM 2173 N N . TRP A 1 272 ? 15.367 -24.938 -2.42 1 92.38 272 TRP A N 1
ATOM 2174 C CA . TRP A 1 272 ? 14.742 -23.828 -3.127 1 92.38 272 TRP A CA 1
ATOM 2175 C C . TRP A 1 272 ? 15.797 -22.875 -3.682 1 92.38 272 TRP A C 1
ATOM 2177 O O . TRP A 1 272 ? 16.812 -22.625 -3.041 1 92.38 272 TRP A O 1
ATOM 2187 N N . GLN A 1 273 ? 15.578 -22.344 -4.793 1 87.12 273 GLN A N 1
ATOM 2188 C CA . GLN A 1 273 ? 16.562 -21.594 -5.551 1 87.12 273 GLN A CA 1
ATOM 2189 C C . GLN A 1 273 ? 16.969 -20.312 -4.82 1 87.12 273 GLN A C 1
ATOM 2191 O O . GLN A 1 273 ? 18.109 -19.875 -4.902 1 87.12 273 GLN A O 1
ATOM 2196 N N . THR A 1 274 ? 16.047 -19.672 -4.195 1 87.56 274 THR A N 1
ATOM 2197 C CA . THR A 1 274 ? 16.266 -18.469 -3.408 1 87.56 274 THR A CA 1
ATOM 2198 C C . THR A 1 274 ? 16.062 -18.734 -1.923 1 87.56 274 THR A C 1
ATOM 2200 O O . THR A 1 274 ? 15.312 -19.641 -1.552 1 87.56 274 THR A O 1
ATOM 2203 N N . GLU A 1 275 ? 16.781 -17.922 -1.147 1 84.81 275 GLU A N 1
ATOM 2204 C CA . GLU A 1 275 ? 16.531 -18.094 0.281 1 84.81 275 GLU A CA 1
ATOM 2205 C C . GLU A 1 275 ? 15.062 -17.906 0.613 1 84.81 275 GLU A C 1
ATOM 2207 O O . GLU A 1 275 ? 14.422 -16.969 0.151 1 84.81 275 GLU A O 1
ATOM 2212 N N . ALA A 1 276 ? 14.539 -18.891 1.313 1 85.38 276 ALA A N 1
ATOM 2213 C CA . ALA A 1 276 ? 13.109 -18.938 1.606 1 85.38 276 ALA A CA 1
ATOM 2214 C C . ALA A 1 276 ? 12.844 -18.766 3.1 1 85.38 276 ALA A C 1
ATOM 2216 O O 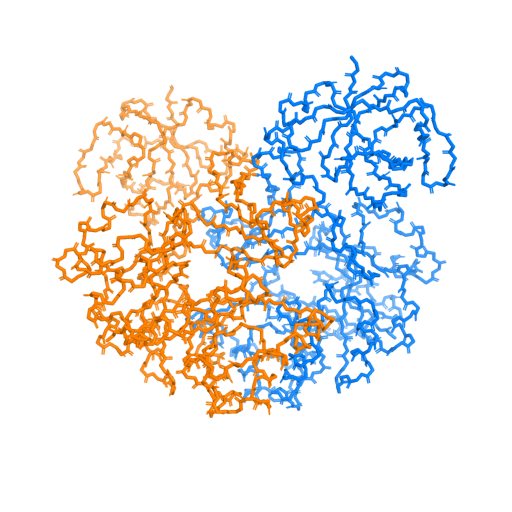. ALA A 1 276 ? 13.57 -19.312 3.932 1 85.38 276 ALA A O 1
ATOM 2217 N N . ARG A 1 277 ? 11.805 -17.938 3.414 1 77.38 277 ARG A N 1
ATOM 2218 C CA . ARG A 1 277 ? 11.414 -17.672 4.797 1 77.38 277 ARG A CA 1
ATOM 2219 C C . ARG A 1 277 ? 9.898 -17.578 4.934 1 77.38 277 ARG A C 1
ATOM 2221 O O . ARG A 1 277 ? 9.18 -17.594 3.934 1 77.38 277 ARG A O 1
ATOM 2228 N N . SER A 1 278 ? 9.445 -17.766 6.129 1 72.44 278 SER A N 1
ATOM 2229 C CA . SER A 1 278 ? 8.047 -17.516 6.461 1 72.44 278 SER A CA 1
ATOM 2230 C C . SER A 1 278 ? 7.918 -16.672 7.73 1 72.44 278 SER A C 1
ATOM 2232 O O . SER A 1 278 ? 7.34 -17.125 8.719 1 72.44 278 SER A O 1
ATOM 2234 N N . PRO A 1 279 ? 8.352 -15.531 7.637 1 58.34 279 PRO A N 1
ATOM 2235 C CA . PRO A 1 279 ? 8.531 -14.75 8.867 1 58.34 279 PRO A CA 1
ATOM 2236 C C . PRO A 1 279 ? 7.211 -14.461 9.578 1 58.34 279 PRO A C 1
ATOM 2238 O O . PRO A 1 279 ? 7.191 -14.281 10.797 1 58.34 279 PRO A O 1
ATOM 2241 N N . PHE A 1 280 ? 6.164 -14.508 8.906 1 58.25 280 PHE A N 1
ATOM 2242 C CA . PHE A 1 280 ? 4.922 -14.039 9.508 1 58.25 280 PHE A CA 1
ATOM 2243 C C . PHE A 1 280 ? 4.051 -15.211 9.938 1 58.25 280 PHE A C 1
ATOM 2245 O O . PHE A 1 280 ? 3.062 -15.031 10.656 1 58.25 280 PHE A O 1
ATOM 2252 N N . PHE A 1 281 ? 4.426 -16.25 9.531 1 56.94 281 PHE A N 1
ATOM 2253 C CA . PHE A 1 281 ? 3.508 -17.375 9.641 1 56.94 281 PHE A CA 1
ATOM 2254 C C . PHE A 1 281 ? 3.416 -17.859 11.078 1 56.94 281 PHE A C 1
ATOM 2256 O O . PHE A 1 281 ? 2.324 -18.141 11.578 1 56.94 281 PHE A O 1
ATOM 2263 N N . LYS A 1 282 ? 4.344 -18.172 11.578 1 50.5 282 LYS A N 1
ATOM 2264 C CA . LYS A 1 282 ? 4.234 -18.625 12.961 1 50.5 282 LYS A CA 1
ATOM 2265 C C . LYS A 1 282 ? 4.168 -17.453 13.922 1 50.5 282 LYS A C 1
ATOM 2267 O O . LYS A 1 282 ? 4.707 -16.375 13.633 1 50.5 282 LYS A O 1
ATOM 2272 N N . ALA A 1 283 ? 3.947 -16.938 14.617 1 45.59 283 ALA A N 1
ATOM 2273 C CA . ALA A 1 283 ? 3.621 -15.867 15.57 1 45.59 283 ALA A CA 1
ATOM 2274 C C . ALA A 1 283 ? 4.457 -14.617 15.297 1 45.59 283 ALA A C 1
ATOM 2276 O O . ALA A 1 283 ? 3.91 -13.539 15.086 1 45.59 283 ALA A O 1
ATOM 2277 N N . ASN A 1 284 ? 5.27 -14.102 16.344 1 35.12 284 ASN A N 1
ATOM 2278 C CA . ASN A 1 284 ? 5.598 -12.875 17.062 1 35.12 284 ASN A CA 1
ATOM 2279 C C . ASN A 1 284 ? 6.602 -12.023 16.297 1 35.12 284 ASN A C 1
ATOM 2281 O O . ASN A 1 284 ? 6.977 -10.938 16.75 1 35.12 284 ASN A O 1
ATOM 2285 N N . ARG A 1 285 ? 7.48 -12.703 15.531 1 32.97 285 ARG A N 1
ATOM 2286 C CA . ARG A 1 285 ? 8.734 -11.984 15.344 1 32.97 285 ARG A CA 1
ATOM 2287 C C . ARG A 1 285 ? 8.719 -11.18 14.047 1 32.97 285 ARG A C 1
ATOM 2289 O O . ARG A 1 285 ? 9.07 -11.695 12.984 1 32.97 285 ARG A O 1
ATOM 2296 N N . THR A 1 286 ? 7.695 -10.594 13.648 1 32.94 286 THR A N 1
ATOM 2297 C CA . THR A 1 286 ? 7.914 -9.703 12.516 1 32.94 286 THR A CA 1
ATOM 2298 C C . THR A 1 286 ? 9.344 -9.164 12.523 1 32.94 286 THR A C 1
ATOM 2300 O O . THR A 1 286 ? 9.727 -8.391 11.641 1 32.94 286 THR A O 1
ATOM 2303 N N . THR A 1 287 ? 9.961 -9.25 13.703 1 30.17 287 THR A N 1
ATOM 2304 C CA . THR A 1 287 ? 11.211 -8.531 13.922 1 30.17 287 THR A CA 1
ATOM 2305 C C . THR A 1 287 ? 12.312 -9.078 13.023 1 30.17 287 THR A C 1
ATOM 2307 O O . THR A 1 287 ? 13.375 -8.461 12.883 1 30.17 287 THR A O 1
ATOM 2310 N N . SER A 1 288 ? 12.227 -10.422 12.75 1 28.72 288 SER A N 1
ATOM 2311 C CA . SER A 1 288 ? 13.492 -10.992 12.297 1 28.72 288 SER A CA 1
ATOM 2312 C C . SER A 1 288 ? 13.82 -10.531 10.875 1 28.72 288 SER A C 1
ATOM 2314 O O . SER A 1 288 ? 14.922 -10.766 10.383 1 28.72 288 SER A O 1
ATOM 2316 N N . ILE A 1 289 ? 12.844 -10.477 10.195 1 28.39 289 ILE A N 1
ATOM 2317 C CA . ILE A 1 289 ? 13.203 -10.398 8.781 1 28.39 289 ILE A CA 1
ATOM 2318 C C . ILE A 1 289 ? 14.109 -9.203 8.539 1 28.39 289 ILE A C 1
ATOM 2320 O O . ILE A 1 289 ? 14.922 -9.203 7.613 1 28.39 289 ILE A O 1
ATOM 2324 N N . PHE A 1 290 ? 13.484 -8.031 8.883 1 28.73 290 PHE A N 1
ATOM 2325 C CA . PHE A 1 290 ? 14.266 -6.879 8.453 1 28.73 290 PHE A CA 1
ATOM 2326 C C . PHE A 1 290 ? 15.508 -6.711 9.328 1 28.73 290 PHE A C 1
ATOM 2328 O O . PHE A 1 290 ? 15.453 -6.059 10.367 1 28.73 290 PHE A O 1
ATOM 2335 N N . SER A 1 291 ? 16.172 -7.637 9.742 1 27.27 291 SER A N 1
ATOM 2336 C CA . SER A 1 291 ? 17.5 -7.398 10.297 1 27.27 291 SER A CA 1
ATOM 2337 C C . SER A 1 291 ? 18.094 -6.105 9.758 1 27.27 291 SER A C 1
ATOM 2339 O O . SER A 1 291 ? 18.5 -5.23 10.531 1 27.27 291 SER A O 1
ATOM 2341 N N . ARG A 1 292 ? 19.156 -6.297 8.75 1 26.95 292 ARG A N 1
ATOM 2342 C CA . ARG A 1 292 ? 20.359 -5.477 8.578 1 26.95 292 ARG A CA 1
ATOM 2343 C C . ARG A 1 292 ? 20.047 -4.211 7.789 1 26.95 292 ARG A C 1
ATOM 2345 O O . ARG A 1 292 ? 20.484 -4.062 6.645 1 26.95 292 ARG A O 1
ATOM 2352 N N . MET A 1 293 ? 18.875 -4.004 7.539 1 25.61 293 MET A N 1
ATOM 2353 C CA . MET A 1 293 ? 18.828 -2.711 6.867 1 25.61 293 MET A CA 1
ATOM 2354 C C . MET A 1 293 ? 19.344 -1.603 7.773 1 25.61 293 MET A C 1
ATOM 2356 O O . MET A 1 293 ? 19.266 -0.422 7.43 1 25.61 293 MET A O 1
ATOM 2360 N N . LYS A 1 294 ? 19.484 -1.86 9.078 1 30.14 294 LYS A N 1
ATOM 2361 C CA . LYS A 1 294 ? 19.828 -0.91 10.133 1 30.14 294 LYS A CA 1
ATOM 2362 C C . LYS A 1 294 ? 21 -0.029 9.711 1 30.14 294 LYS A C 1
ATOM 2364 O O . LYS A 1 294 ? 21.688 -0.328 8.734 1 30.14 294 LYS A O 1
ATOM 2369 N N . SER A 1 295 ? 21.547 0.534 10.875 1 27.33 295 SER A N 1
ATOM 2370 C CA . SER A 1 295 ? 22.375 1.642 11.32 1 27.33 295 SER A CA 1
ATOM 2371 C C . SER A 1 295 ? 23.828 1.47 10.859 1 27.33 295 SER A C 1
ATOM 2373 O O . SER A 1 295 ? 24.625 0.833 11.539 1 27.33 295 SER A O 1
ATOM 2375 N N . LYS A 1 296 ? 23.969 0.949 9.758 1 30.62 296 LYS A N 1
ATOM 2376 C CA . LYS A 1 296 ? 25.406 1.026 9.523 1 30.62 296 LYS A CA 1
ATOM 2377 C C . LYS A 1 296 ? 25.922 2.4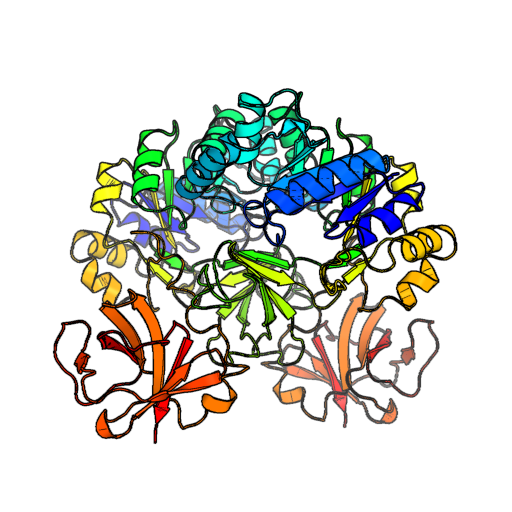47 9.734 1 30.62 296 LYS A C 1
ATOM 2379 O O . LYS A 1 296 ? 27.125 2.703 9.617 1 30.62 296 LYS A O 1
ATOM 2384 N N . SER A 1 297 ? 25.016 3.312 9.844 1 27.2 297 SER A N 1
ATOM 2385 C CA . SER A 1 297 ? 25.672 4.617 9.82 1 27.2 297 SER A CA 1
ATOM 2386 C C . SER A 1 297 ? 26.422 4.879 11.117 1 27.2 297 SER A C 1
ATOM 2388 O O . SER A 1 297 ? 27.531 5.41 11.102 1 27.2 297 SER A O 1
ATOM 2390 N N . LYS A 1 298 ? 25.766 4.816 12.273 1 30.75 298 LYS A N 1
ATOM 2391 C CA . LYS A 1 298 ? 26.703 5.102 13.359 1 30.75 298 LYS A CA 1
ATOM 2392 C C . LYS A 1 298 ? 27.719 3.973 13.531 1 30.75 298 LYS A C 1
ATOM 2394 O O . LYS A 1 298 ? 28.797 4.184 14.062 1 30.75 298 LYS A O 1
ATOM 2399 N N . ILE A 1 299 ? 27.203 2.732 13.375 1 30.48 299 ILE A N 1
ATOM 2400 C CA . ILE A 1 299 ? 28.141 1.622 13.562 1 30.48 299 ILE A CA 1
ATOM 2401 C C . ILE A 1 299 ? 28.875 1.341 12.25 1 30.48 299 ILE A C 1
ATOM 2403 O O . ILE A 1 299 ? 29.719 0.442 12.188 1 30.48 299 ILE A O 1
ATOM 2407 N N . SER A 1 300 ? 28.422 1.892 11.297 1 34.81 300 SER A N 1
ATOM 2408 C CA . SER A 1 300 ? 29.156 1.705 10.047 1 34.81 300 SER A CA 1
ATOM 2409 C C . SER A 1 300 ? 30.641 1.998 10.234 1 34.81 300 SER A C 1
ATOM 2411 O O . SER A 1 300 ? 31.484 1.44 9.523 1 34.81 300 SER A O 1
ATOM 2413 N N . HIS A 1 301 ? 30.844 2.93 11.07 1 38.5 301 HIS A N 1
ATOM 2414 C CA . HIS A 1 301 ? 32.281 3.092 11.242 1 38.5 301 HIS A CA 1
ATOM 2415 C C . HIS A 1 301 ? 32.938 1.81 11.758 1 38.5 301 HIS A C 1
ATOM 2417 O O . HIS A 1 301 ? 34.125 1.606 11.609 1 38.5 301 HIS A O 1
ATOM 2423 N N . TYR A 1 302 ? 32.125 1.056 12.5 1 35.56 302 TYR A N 1
ATOM 2424 C CA . TYR A 1 302 ? 32.719 -0.145 13.047 1 35.56 302 TYR A CA 1
ATOM 2425 C C . TYR A 1 302 ? 32.562 -1.332 12.109 1 35.56 302 TYR A C 1
ATOM 2427 O O . TYR A 1 302 ? 33.094 -2.408 12.344 1 35.56 302 TYR A O 1
ATOM 2435 N N . ARG A 1 303 ? 31.703 -1.249 11.156 1 40.62 303 ARG A N 1
ATOM 2436 C CA . ARG A 1 303 ? 31.484 -2.369 10.242 1 40.62 303 ARG A CA 1
ATOM 2437 C C . ARG A 1 303 ? 32.656 -2.533 9.289 1 40.62 303 ARG A C 1
ATOM 2439 O O . ARG A 1 303 ? 32.531 -3.225 8.273 1 40.62 303 ARG A O 1
ATOM 2446 N N . ASN A 1 304 ? 33.625 -1.916 9.523 1 48.25 304 ASN A N 1
ATOM 2447 C CA . ASN A 1 304 ? 34.875 -2.197 8.859 1 48.25 304 ASN A CA 1
ATOM 2448 C C . ASN A 1 304 ? 35.375 -3.615 9.148 1 48.25 304 ASN A C 1
ATOM 2450 O O . ASN A 1 304 ? 34.656 -4.406 9.758 1 48.25 304 ASN A O 1
ATOM 2454 N N . ASP A 1 305 ? 36.5 -3.996 8.664 1 58.19 305 ASP A N 1
ATOM 2455 C CA . ASP A 1 305 ? 37.156 -5.301 8.742 1 58.19 305 ASP A CA 1
ATOM 2456 C C . ASP A 1 305 ? 37.156 -5.828 10.18 1 58.19 305 ASP A C 1
ATOM 2458 O O . ASP A 1 305 ? 37.406 -7.016 10.406 1 58.19 305 ASP A O 1
ATOM 2462 N N . LEU A 1 306 ? 36.562 -5.062 11.078 1 69.62 306 LEU A N 1
ATOM 2463 C CA . LEU A 1 306 ? 36.688 -5.48 12.469 1 69.62 306 LEU A CA 1
ATOM 2464 C C . LEU A 1 306 ? 35.375 -6.082 12.977 1 69.62 306 LEU A C 1
ATOM 2466 O O . LEU A 1 306 ? 35.375 -6.812 13.969 1 69.62 306 LEU A O 1
ATOM 2470 N N . CYS A 1 307 ? 34.344 -5.977 12.281 1 74.94 307 CYS A N 1
ATOM 2471 C CA . CYS A 1 307 ? 33.062 -6.512 12.734 1 74.94 307 CYS A CA 1
ATOM 2472 C C . CYS A 1 307 ? 32.844 -7.922 12.195 1 74.94 307 CYS A C 1
ATOM 2474 O O . CYS A 1 307 ? 32.875 -8.141 10.984 1 74.94 307 CYS A O 1
ATOM 2476 N N . VAL A 1 308 ? 32.531 -8.805 13.094 1 84.88 308 VAL A N 1
ATOM 2477 C CA . VAL A 1 308 ? 32.5 -10.195 12.641 1 84.88 308 VAL A CA 1
ATOM 2478 C C . VAL A 1 308 ? 31.078 -10.758 12.805 1 84.88 308 VAL A C 1
ATOM 2480 O O . VAL A 1 308 ? 30.734 -11.773 12.195 1 84.88 308 VAL A O 1
ATOM 2483 N N . ALA A 1 309 ? 30.312 -10.164 13.695 1 83.44 309 ALA A N 1
ATOM 2484 C CA . ALA A 1 309 ? 28.969 -10.68 13.875 1 83.44 309 ALA A CA 1
ATOM 2485 C C . ALA A 1 309 ? 28 -9.57 14.297 1 83.44 309 ALA A C 1
ATOM 2487 O O . ALA A 1 309 ? 28.422 -8.57 14.891 1 83.44 309 ALA A O 1
ATOM 2488 N N . GLU A 1 310 ? 26.766 -9.789 14.055 1 79.62 310 GLU A N 1
ATOM 2489 C CA . GLU A 1 310 ? 25.734 -8.82 14.414 1 79.62 310 GLU A CA 1
ATOM 2490 C C . GLU A 1 310 ? 24.625 -9.484 15.203 1 79.62 310 GLU A C 1
ATOM 2492 O O . GLU A 1 310 ? 24.172 -10.578 14.867 1 79.62 310 GLU A O 1
ATOM 2497 N N . ALA A 1 311 ? 24.266 -8.766 16.266 1 80 311 ALA A N 1
ATOM 2498 C CA . ALA A 1 311 ? 23.156 -9.258 17.078 1 80 311 ALA A CA 1
ATOM 2499 C C . ALA A 1 311 ? 21.828 -9.086 16.344 1 80 311 ALA A C 1
ATOM 2501 O O . ALA A 1 311 ? 21.469 -7.977 15.953 1 80 311 ALA A O 1
ATOM 2502 N N . LEU A 1 312 ? 21.188 -10.156 16.125 1 66.38 312 LEU A N 1
ATOM 2503 C CA . LEU A 1 312 ? 19.906 -10.164 15.43 1 66.38 312 LEU A CA 1
ATOM 2504 C C . LEU A 1 312 ? 18.766 -9.953 16.406 1 66.38 312 LEU A C 1
ATOM 2506 O O . LEU A 1 312 ? 17.719 -9.398 16.047 1 66.38 312 LEU A O 1
ATOM 2510 N N . GLY A 1 313 ? 18.891 -10.461 17.531 1 64.31 313 GLY A N 1
ATOM 2511 C CA . GLY A 1 313 ? 17.859 -10.453 18.562 1 64.31 313 GLY A CA 1
ATOM 2512 C C . GLY A 1 313 ? 18.219 -11.328 19.766 1 64.31 313 GLY A C 1
ATOM 2513 O O . GLY A 1 313 ? 19.312 -11.875 19.828 1 64.31 313 GLY A O 1
ATOM 2514 N N . GLY A 1 314 ? 17.359 -11.195 20.828 1 62.34 314 GLY A N 1
ATOM 2515 C CA . GLY A 1 314 ? 17.531 -12.023 22.016 1 62.34 314 GLY A CA 1
ATOM 2516 C C . GLY A 1 314 ? 16.5 -11.75 23.094 1 62.34 314 GLY A C 1
ATOM 2517 O O . GLY A 1 314 ? 15.602 -10.93 22.906 1 62.34 314 GLY A O 1
ATOM 2518 N N . GLU A 1 315 ? 16.391 -12.578 23.938 1 61.38 315 GLU A N 1
ATOM 2519 C CA . GLU A 1 315 ? 15.602 -12.375 25.156 1 61.38 315 GLU A CA 1
ATOM 2520 C C . GLU A 1 315 ? 16.469 -11.852 26.297 1 61.38 315 GLU A C 1
ATOM 2522 O O . GLU A 1 315 ? 17.5 -12.453 26.641 1 61.38 315 GLU A O 1
ATOM 2527 N N . SER A 1 316 ? 15.961 -10.695 26.75 1 66.56 316 SER A N 1
ATOM 2528 C CA . SER A 1 316 ? 16.719 -10.07 27.828 1 66.56 316 SER A CA 1
ATOM 2529 C C . SER A 1 316 ? 16.938 -11.031 28.984 1 66.56 316 SER A C 1
ATOM 2531 O O . SER A 1 316 ? 16 -11.68 29.453 1 66.56 316 SER A O 1
ATOM 2533 N N . GLY A 1 317 ? 18.141 -11.148 29.406 1 70.19 317 GLY A N 1
ATOM 2534 C CA . GLY A 1 317 ? 18.531 -12.008 30.516 1 70.19 317 GLY A CA 1
ATOM 2535 C C . GLY A 1 317 ? 18.719 -13.453 30.125 1 70.19 317 GLY A C 1
ATOM 2536 O O . GLY A 1 317 ? 19.141 -14.273 30.938 1 70.19 317 GLY A O 1
ATOM 2537 N N . LYS A 1 318 ? 18.438 -13.797 28.953 1 75.56 318 LYS A N 1
ATOM 2538 C CA . LYS A 1 318 ? 18.5 -15.219 28.609 1 75.56 318 LYS A CA 1
ATOM 2539 C C . LYS A 1 318 ? 19.5 -15.461 27.469 1 75.56 318 LYS A C 1
ATOM 2541 O O . LYS A 1 318 ? 20.484 -16.172 27.641 1 75.56 318 LYS A O 1
ATOM 2546 N N . TYR A 1 319 ? 19.203 -14.961 26.312 1 78 319 TYR A N 1
ATOM 2547 C CA . TYR A 1 319 ? 20.094 -15.25 25.203 1 78 319 TYR A CA 1
ATOM 2548 C C . TYR A 1 319 ? 20.078 -14.125 24.172 1 78 319 TYR A C 1
ATOM 2550 O O . TYR A 1 319 ? 19.203 -13.266 24.203 1 78 319 TYR A O 1
ATOM 2558 N N . ILE A 1 320 ? 21.141 -14.055 23.359 1 81.25 320 ILE A N 1
ATOM 2559 C CA . ILE A 1 320 ? 21.25 -13.164 22.219 1 81.25 320 ILE A CA 1
ATOM 2560 C C . ILE A 1 320 ? 21.578 -13.969 20.969 1 81.25 320 ILE A C 1
ATOM 2562 O O . ILE A 1 320 ? 22.375 -14.898 21 1 81.25 320 ILE A O 1
ATOM 2566 N N . VAL A 1 321 ? 20.969 -13.664 19.938 1 79.38 321 VAL A N 1
ATOM 2567 C CA . VAL A 1 321 ? 21.203 -14.312 18.656 1 79.38 321 VAL A CA 1
ATOM 2568 C C . VAL A 1 321 ? 22.016 -13.391 17.75 1 79.38 321 VAL A C 1
ATOM 2570 O O . VAL A 1 321 ? 21.641 -12.227 17.562 1 79.38 321 VAL A O 1
ATOM 2573 N N . PHE A 1 322 ? 23.141 -13.93 17.312 1 81.56 322 PHE A N 1
ATOM 2574 C CA . PHE A 1 322 ? 24 -13.188 16.391 1 81.56 322 PHE A CA 1
ATOM 2575 C C . PHE A 1 322 ? 24.016 -13.844 15.016 1 81.56 322 PHE A C 1
ATOM 2577 O O . PHE A 1 322 ? 23.938 -15.07 14.906 1 81.56 322 PHE A O 1
ATOM 2584 N N . GLN A 1 323 ? 24.188 -13.062 14.07 1 78.56 323 GLN A N 1
ATOM 2585 C CA . GLN A 1 323 ? 24.578 -13.539 12.742 1 78.56 323 GLN A CA 1
ATOM 2586 C C . GLN A 1 323 ? 26.031 -13.219 12.438 1 78.56 323 GLN A C 1
ATOM 2588 O O . GLN A 1 323 ? 26.453 -12.062 12.555 1 78.56 323 GLN A O 1
ATOM 2593 N N . VAL A 1 324 ? 26.703 -14.273 12 1 80.31 324 VAL A N 1
ATOM 2594 C CA . VAL A 1 324 ? 28.109 -14.086 11.664 1 80.31 324 VAL A CA 1
ATOM 2595 C C . VAL A 1 324 ? 28.234 -13.445 10.281 1 80.31 324 VAL A C 1
ATOM 2597 O O . VAL A 1 324 ? 27.672 -13.945 9.305 1 80.31 324 VAL A O 1
ATOM 2600 N N . LEU A 1 325 ? 28.906 -12.359 10.281 1 74.06 325 LEU A N 1
ATOM 2601 C CA . LEU A 1 325 ? 29.125 -11.625 9.039 1 74.06 325 LEU A CA 1
ATOM 2602 C C . LEU A 1 325 ? 30.422 -12.055 8.367 1 74.06 325 LEU A C 1
ATOM 2604 O O . LEU A 1 325 ? 30.484 -12.133 7.141 1 74.06 325 LEU A O 1
ATOM 2608 N N . ARG A 1 326 ? 31.453 -12.312 9.109 1 77.88 326 ARG A N 1
ATOM 2609 C CA . ARG A 1 326 ? 32.781 -12.766 8.703 1 77.88 326 ARG A CA 1
ATOM 2610 C C . ARG A 1 326 ? 33.281 -13.859 9.633 1 77.88 326 ARG A C 1
ATOM 2612 O O . ARG A 1 326 ? 33.031 -13.82 10.844 1 77.88 326 ARG A O 1
ATOM 2619 N N . PRO A 1 327 ? 33.906 -14.789 8.891 1 82.44 327 PRO A N 1
ATOM 2620 C CA . PRO A 1 327 ? 34.438 -15.852 9.75 1 82.44 327 PRO A CA 1
ATOM 2621 C C . PRO A 1 327 ? 35.375 -15.32 10.828 1 82.44 327 PRO A C 1
ATOM 2623 O O . PRO A 1 327 ? 36.156 -14.398 10.57 1 82.44 327 PRO A O 1
ATOM 2626 N N . PHE A 1 328 ? 35.219 -15.938 12.031 1 85.88 328 PHE A N 1
ATOM 2627 C CA . PHE A 1 328 ? 36.094 -15.547 13.133 1 85.88 328 PHE A CA 1
ATOM 2628 C C . PHE A 1 328 ? 36.281 -16.703 14.109 1 85.88 328 PHE A C 1
ATOM 2630 O O . PHE A 1 328 ? 35.469 -17.641 14.133 1 85.88 328 PHE A O 1
ATOM 2637 N N . ASP A 1 329 ? 37.5 -16.609 14.758 1 87.81 329 ASP A N 1
ATOM 2638 C CA . ASP A 1 329 ? 37.719 -17.453 15.93 1 87.81 329 ASP A CA 1
ATOM 2639 C C . ASP A 1 329 ? 37.219 -16.75 17.203 1 87.81 329 ASP A C 1
ATOM 2641 O O . ASP A 1 329 ? 37.438 -15.555 17.375 1 87.81 329 ASP A O 1
ATOM 2645 N N . ILE A 1 330 ? 36.531 -17.5 18.047 1 87 330 ILE A N 1
ATOM 2646 C CA . ILE A 1 330 ? 35.969 -16.938 19.266 1 87 330 ILE A CA 1
ATOM 2647 C C . ILE A 1 330 ? 37.062 -16.234 20.078 1 87 330 ILE A C 1
ATOM 2649 O O . ILE A 1 330 ? 36.781 -15.242 20.766 1 87 330 ILE A O 1
ATOM 2653 N N . SER A 1 331 ? 38.25 -16.688 19.922 1 85 331 SER A N 1
ATOM 2654 C CA . SER A 1 331 ? 39.375 -16.094 20.625 1 85 331 SER A CA 1
ATOM 2655 C C . SER A 1 331 ? 39.688 -14.695 20.094 1 85 331 SER A C 1
ATOM 2657 O O . SER A 1 331 ? 40.344 -13.914 20.766 1 85 331 SER A O 1
ATOM 2659 N N . GLU A 1 332 ? 39.094 -14.289 18.953 1 84.75 332 GLU A N 1
ATOM 2660 C CA . GLU A 1 332 ? 39.406 -13.023 18.297 1 84.75 332 GLU A CA 1
ATOM 2661 C C . GLU A 1 332 ? 38.406 -11.938 18.656 1 84.75 332 GLU A C 1
ATOM 2663 O O . GLU A 1 332 ? 38.531 -10.797 18.219 1 84.75 332 GLU A O 1
ATOM 2668 N N . ILE A 1 333 ? 37.469 -12.336 19.406 1 85.12 333 ILE A N 1
ATOM 2669 C CA . ILE A 1 333 ? 36.438 -11.359 19.672 1 85.12 333 ILE A CA 1
ATOM 2670 C C . ILE A 1 333 ? 36.344 -11.094 21.172 1 85.12 333 ILE A C 1
ATOM 2672 O O . ILE A 1 333 ? 36.438 -12.016 21.984 1 85.12 333 ILE A O 1
ATOM 2676 N N . ASN A 1 334 ? 36.281 -9.68 21.547 1 84.19 334 ASN A N 1
ATOM 2677 C CA . ASN A 1 334 ? 36.188 -9.375 22.969 1 84.19 334 ASN A CA 1
ATOM 2678 C C . ASN A 1 334 ? 35.25 -8.203 23.234 1 84.19 334 ASN A C 1
ATOM 2680 O O . ASN A 1 334 ? 35 -7.859 24.391 1 84.19 334 ASN A O 1
ATOM 2684 N N . GLN A 1 335 ? 34.719 -7.652 22.172 1 87.12 335 GLN A N 1
ATOM 2685 C CA . GLN A 1 335 ? 33.906 -6.473 22.391 1 87.12 335 GLN A CA 1
ATOM 2686 C C . GLN A 1 335 ? 32.688 -6.48 21.469 1 87.12 335 GLN A C 1
ATOM 2688 O O . GLN A 1 335 ? 32.719 -7.051 20.375 1 87.12 335 GLN A O 1
ATOM 2693 N N . VAL A 1 336 ? 31.656 -5.973 22.031 1 84.56 336 VAL A N 1
ATOM 2694 C CA . VAL A 1 336 ? 30.453 -5.727 21.25 1 84.56 336 VAL A CA 1
ATOM 2695 C C . VAL A 1 336 ? 30.156 -4.23 21.219 1 84.56 336 VAL A C 1
ATOM 2697 O O . VAL A 1 336 ? 30.125 -3.572 22.266 1 84.56 336 VAL A O 1
ATOM 2700 N N . ALA A 1 337 ? 30.062 -3.748 20.094 1 80.38 337 ALA A N 1
ATOM 2701 C CA . ALA A 1 337 ? 29.625 -2.369 19.922 1 80.38 337 ALA A CA 1
ATOM 2702 C C . ALA A 1 337 ? 28.094 -2.291 19.859 1 80.38 337 ALA A C 1
ATOM 2704 O O . ALA A 1 337 ? 27.469 -2.889 18.984 1 80.38 337 ALA A O 1
ATOM 2705 N N . ILE A 1 338 ? 27.547 -1.651 20.828 1 75.19 338 ILE A N 1
ATOM 2706 C CA . ILE A 1 338 ? 26.094 -1.552 20.859 1 75.19 338 ILE A CA 1
ATOM 2707 C C . ILE A 1 338 ? 25.641 -0.346 20.047 1 75.19 338 ILE A C 1
ATOM 2709 O O . ILE A 1 338 ? 26.406 0.593 19.828 1 75.19 338 ILE A O 1
ATOM 2713 N N . PRO A 1 339 ? 24.531 -0.332 19.625 1 62.41 339 PRO A N 1
ATOM 2714 C CA . PRO A 1 339 ? 24.047 0.668 18.672 1 62.41 339 PRO A CA 1
ATOM 2715 C C . PRO A 1 339 ? 24.141 2.094 19.203 1 62.41 339 PRO A C 1
ATOM 2717 O O . PRO A 1 339 ? 24.234 3.047 18.422 1 62.41 339 PRO A O 1
ATOM 2720 N N . THR A 1 340 ? 24.25 2.232 20.438 1 56.88 340 THR A N 1
ATOM 2721 C CA . THR A 1 340 ? 24.391 3.543 21.062 1 56.88 340 THR A CA 1
ATOM 2722 C C . THR A 1 340 ? 25.812 4.066 20.922 1 56.88 340 THR A C 1
ATOM 2724 O O . THR A 1 340 ? 26.094 5.219 21.266 1 56.88 340 THR A O 1
ATOM 2727 N N . GLY A 1 341 ? 26.609 3.236 20.344 1 62.09 341 GLY A N 1
ATOM 2728 C CA . GLY A 1 341 ? 27.984 3.645 20.156 1 62.09 341 GLY A CA 1
ATOM 2729 C C . GLY A 1 341 ? 28.906 3.16 21.266 1 62.09 341 GLY A C 1
ATOM 2730 O O . GLY A 1 341 ? 30.125 3.268 21.156 1 62.09 341 GLY A O 1
ATOM 2731 N N . GLU A 1 342 ? 28.406 2.734 22.281 1 71.75 342 GLU A N 1
ATOM 2732 C CA . GLU A 1 342 ? 29.219 2.227 23.391 1 71.75 342 GLU A CA 1
ATOM 2733 C C . GLU A 1 342 ? 29.734 0.827 23.078 1 71.75 342 GLU A C 1
ATOM 2735 O O . GLU A 1 342 ? 29.062 0.031 22.422 1 71.75 342 GLU A O 1
ATOM 2740 N N . LYS A 1 343 ? 31.062 0.658 23.484 1 80.31 343 LYS A N 1
ATOM 2741 C CA . LYS A 1 343 ? 31.656 -0.678 23.391 1 80.31 343 LYS A CA 1
ATOM 2742 C C . LYS A 1 343 ? 31.531 -1.414 24.734 1 80.31 343 LYS A C 1
ATOM 2744 O O . LYS A 1 343 ? 31.828 -0.848 25.781 1 80.31 343 LYS A O 1
ATOM 2749 N N . VAL A 1 344 ? 30.984 -2.605 24.625 1 84.12 344 VAL A N 1
ATOM 2750 C CA . VAL A 1 344 ? 30.859 -3.457 25.812 1 84.12 344 VAL A CA 1
ATOM 2751 C C . VAL A 1 344 ? 31.734 -4.699 25.641 1 84.12 344 VAL A C 1
ATOM 2753 O O . VAL A 1 344 ? 31.797 -5.285 24.562 1 84.12 344 VAL A O 1
ATOM 2756 N N . ASN A 1 345 ? 32.5 -4.988 26.703 1 86.44 345 ASN A N 1
ATOM 2757 C CA . ASN A 1 345 ? 33.312 -6.195 26.688 1 86.44 345 ASN A CA 1
ATOM 2758 C C . ASN A 1 345 ? 32.469 -7.457 26.781 1 86.44 345 ASN A C 1
ATOM 2760 O O . ASN A 1 345 ? 31.469 -7.488 27.531 1 86.44 345 ASN A O 1
ATOM 2764 N N . ILE A 1 346 ? 32.812 -8.445 26.016 1 87.19 346 ILE A N 1
ATOM 2765 C CA . ILE A 1 346 ? 32.188 -9.75 26.125 1 87.19 346 ILE A CA 1
ATOM 2766 C C . ILE A 1 346 ? 32.75 -10.508 27.328 1 87.19 346 ILE A C 1
ATOM 2768 O O . ILE A 1 346 ? 33.938 -10.805 27.375 1 87.19 346 ILE A O 1
ATOM 2772 N N . PRO A 1 347 ? 31.812 -10.734 28.234 1 85.94 347 PRO A N 1
ATOM 2773 C CA . PRO A 1 347 ? 32.344 -11.492 29.375 1 85.94 347 PRO A CA 1
ATOM 2774 C C . PRO A 1 347 ? 32.844 -12.867 28.984 1 85.94 347 PRO A C 1
ATOM 2776 O O . PRO A 1 347 ? 32.344 -13.484 28.031 1 85.94 347 PRO A O 1
ATOM 2779 N N . GLU A 1 348 ? 33.906 -13.375 29.766 1 80.94 348 GLU A N 1
ATOM 2780 C CA . GLU A 1 348 ? 34.5 -14.68 29.5 1 80.94 348 GLU A CA 1
ATOM 2781 C C . GLU A 1 348 ? 33.5 -15.812 29.734 1 80.94 348 GLU A C 1
ATOM 2783 O O . GLU A 1 348 ? 33.656 -16.906 29.203 1 80.94 348 GLU A O 1
ATOM 2788 N N . THR A 1 349 ? 32.406 -15.484 30.422 1 82.06 349 THR A N 1
ATOM 2789 C CA . THR A 1 349 ? 31.406 -16.5 30.734 1 82.06 349 THR A CA 1
ATOM 2790 C C . THR A 1 349 ? 30.453 -16.719 29.562 1 82.06 349 THR A C 1
ATOM 2792 O O . THR A 1 349 ? 29.625 -17.641 29.578 1 82.06 349 THR A O 1
ATOM 2795 N N . VAL A 1 350 ? 30.594 -15.906 28.578 1 85.06 350 VAL A N 1
ATOM 2796 C CA . VAL A 1 350 ? 29.688 -16 27.453 1 85.06 350 VAL A CA 1
ATOM 2797 C C . VAL A 1 350 ? 30.047 -17.219 26.594 1 85.06 350 VAL A C 1
ATOM 2799 O O . VAL A 1 350 ? 31.203 -17.391 26.219 1 85.06 350 VAL A O 1
ATOM 2802 N N . THR A 1 351 ? 29.062 -18.109 26.297 1 85.5 351 THR A N 1
ATOM 2803 C CA . THR A 1 351 ? 29.234 -19.266 25.422 1 85.5 351 THR A CA 1
ATOM 2804 C C . THR A 1 351 ? 28.531 -19.031 24.094 1 85.5 351 THR A C 1
ATOM 2806 O O . THR A 1 351 ? 27.391 -18.578 24.062 1 85.5 351 THR A O 1
ATOM 2809 N N . PHE A 1 352 ? 29.281 -19.344 23.047 1 88.62 352 PHE A N 1
ATOM 2810 C CA . PHE A 1 352 ? 28.734 -19.266 21.703 1 88.62 352 PHE A CA 1
ATOM 2811 C C . PHE A 1 352 ? 28.281 -20.641 21.219 1 88.62 352 PHE A C 1
ATOM 2813 O O . PHE A 1 352 ? 29.047 -21.609 21.266 1 88.62 352 PHE A O 1
ATOM 2820 N N . LYS A 1 353 ? 27.016 -20.703 20.859 1 83.56 353 LYS A N 1
ATOM 2821 C CA . LYS A 1 353 ? 26.438 -21.984 20.422 1 83.56 353 LYS A CA 1
ATOM 2822 C C . LYS A 1 353 ? 25.828 -21.859 19.031 1 83.56 353 LYS A C 1
ATOM 2824 O O . LYS A 1 353 ? 25.438 -20.781 18.609 1 83.56 353 LYS A O 1
ATOM 2829 N N . ASN A 1 354 ? 25.812 -22.953 18.359 1 74.62 354 ASN A N 1
ATOM 2830 C CA . ASN A 1 354 ? 25.047 -23 17.125 1 74.62 354 ASN A CA 1
ATOM 2831 C C . ASN A 1 354 ? 23.562 -23.203 17.375 1 74.62 354 ASN A C 1
ATOM 2833 O O . ASN A 1 354 ? 23.125 -23.297 18.531 1 74.62 354 ASN A O 1
ATOM 2837 N N . LEU A 1 355 ? 22.875 -23.281 16.375 1 69.25 355 LEU A N 1
ATOM 2838 C CA . LEU A 1 355 ? 21.422 -23.391 16.469 1 69.25 355 LEU A CA 1
ATOM 2839 C C . LEU A 1 355 ? 21.016 -24.688 17.141 1 69.25 355 LEU A C 1
ATOM 2841 O O . LEU A 1 355 ? 19.922 -24.781 17.719 1 69.25 355 LEU A O 1
ATOM 2845 N N . GLN A 1 356 ? 21.812 -25.641 17.141 1 63.66 356 GLN A N 1
ATOM 2846 C CA . GLN A 1 356 ? 21.562 -26.938 17.766 1 63.66 356 GLN A CA 1
ATOM 2847 C C . GLN A 1 356 ? 21.953 -26.906 19.234 1 63.66 356 GLN A C 1
ATOM 2849 O O . GLN A 1 356 ? 21.766 -27.906 19.953 1 63.66 356 GLN A O 1
ATOM 2854 N N . GLY A 1 357 ? 22.422 -25.891 19.688 1 73.88 357 GLY A N 1
ATOM 2855 C CA . GLY A 1 357 ? 22.781 -25.766 21.094 1 73.88 357 GLY A CA 1
ATOM 2856 C C . GLY A 1 357 ? 24.188 -26.219 21.406 1 73.88 357 GLY A C 1
ATOM 2857 O O . GLY A 1 357 ? 24.594 -26.281 22.562 1 73.88 357 GLY A O 1
ATOM 2858 N N . TYR A 1 358 ? 24.969 -26.578 20.453 1 78.56 358 TYR A N 1
ATOM 2859 C CA . TYR A 1 358 ? 26.344 -27.031 20.688 1 78.56 358 TYR A CA 1
ATOM 2860 C C . TYR A 1 358 ? 27.312 -25.859 20.719 1 78.56 358 TYR A C 1
ATOM 2862 O O . TYR A 1 358 ? 27.188 -24.922 19.906 1 78.56 358 TYR A O 1
ATOM 2870 N N . PRO A 1 359 ? 28.25 -25.984 21.609 1 84.94 359 PRO A N 1
ATOM 2871 C CA . PRO A 1 359 ? 29.266 -24.906 21.656 1 84.94 359 PRO A CA 1
ATOM 2872 C C . PRO A 1 359 ? 30.125 -24.859 20.406 1 84.94 359 PRO A C 1
ATOM 2874 O O . PRO A 1 359 ? 30.469 -25.906 19.844 1 84.94 359 PRO A O 1
ATOM 2877 N N . ILE A 1 360 ? 30.438 -23.609 19.953 1 86.12 360 ILE A N 1
ATOM 2878 C CA . ILE A 1 360 ? 31.281 -23.438 18.781 1 86.12 360 ILE A CA 1
ATOM 2879 C C . ILE A 1 360 ? 32.531 -22.672 19.156 1 86.12 360 ILE A C 1
ATOM 2881 O O . ILE A 1 360 ? 32.562 -21.906 20.109 1 86.12 360 ILE A O 1
ATOM 2885 N N . THR A 1 361 ? 33.688 -22.969 18.359 1 88.19 361 THR A N 1
ATOM 2886 C CA . THR A 1 361 ? 34.969 -22.266 18.578 1 88.19 361 THR A CA 1
ATOM 2887 C C . THR A 1 361 ? 35.219 -21.266 17.453 1 88.19 361 THR A C 1
ATOM 2889 O O . THR A 1 361 ? 36.125 -20.438 17.547 1 88.19 361 THR A O 1
ATOM 2892 N N . LYS A 1 362 ? 34.438 -21.391 16.422 1 87.81 362 LYS A N 1
ATOM 2893 C CA . LYS A 1 362 ? 34.531 -20.5 15.273 1 87.81 362 LYS A CA 1
ATOM 2894 C C . LYS A 1 362 ? 33.156 -20.156 14.711 1 87.81 362 LYS A C 1
ATOM 2896 O O . LYS A 1 362 ? 32.219 -20.922 14.859 1 87.81 362 LYS A O 1
ATOM 2901 N N . GLY A 1 363 ? 33.094 -18.969 14.234 1 84.81 363 GLY A N 1
ATOM 2902 C CA . GLY A 1 363 ? 31.891 -18.562 13.5 1 84.81 363 GLY A CA 1
ATOM 2903 C C . GLY A 1 363 ? 32.125 -18.531 11.992 1 84.81 363 GLY A C 1
ATOM 2904 O O . GLY A 1 363 ? 33.094 -17.953 11.516 1 84.81 363 GLY A O 1
ATOM 2905 N N . ASP A 1 364 ? 31.219 -19.188 11.258 1 80.38 364 ASP A N 1
ATOM 2906 C CA . ASP A 1 364 ? 31.281 -19.156 9.797 1 80.38 364 ASP A CA 1
ATOM 2907 C C . ASP A 1 364 ? 30.328 -18.109 9.227 1 80.38 364 ASP A C 1
ATOM 2909 O O . ASP A 1 364 ? 29.312 -17.797 9.844 1 80.38 364 ASP A O 1
ATOM 2913 N N . ARG A 1 365 ? 30.812 -17.625 8.195 1 75.94 365 ARG A N 1
ATOM 2914 C CA . ARG A 1 365 ? 30 -16.609 7.543 1 75.94 365 ARG A CA 1
ATOM 2915 C C . ARG A 1 365 ? 28.547 -17.078 7.383 1 75.94 365 ARG A C 1
ATOM 2917 O O . ARG A 1 365 ? 28.312 -18.219 6.984 1 75.94 365 ARG A O 1
ATOM 2924 N N . ASP A 1 366 ? 27.703 -16.297 7.832 1 64.75 366 ASP A N 1
ATOM 2925 C CA . ASP A 1 366 ? 26.25 -16.422 7.707 1 64.75 366 ASP A CA 1
ATOM 2926 C C . ASP A 1 366 ? 25.703 -17.422 8.719 1 64.75 366 ASP A C 1
ATOM 2928 O O . ASP A 1 366 ? 24.516 -17.766 8.688 1 64.75 366 ASP A O 1
ATOM 2932 N N . GLN A 1 367 ? 26.531 -17.828 9.516 1 73.69 367 GLN A N 1
ATOM 2933 C CA . GLN A 1 367 ? 26.094 -18.719 10.586 1 73.69 367 GLN A CA 1
ATOM 2934 C C . GLN A 1 367 ? 25.328 -17.953 11.656 1 73.69 367 GLN A C 1
ATOM 2936 O O . GLN A 1 367 ? 25.688 -16.828 12 1 73.69 367 GLN A O 1
ATOM 2941 N N . ILE A 1 368 ? 24.266 -18.594 12.094 1 79.25 368 ILE A N 1
ATOM 2942 C CA . ILE A 1 368 ? 23.562 -18.047 13.25 1 79.25 368 ILE A CA 1
ATOM 2943 C C . ILE A 1 368 ? 24.141 -18.641 14.531 1 79.25 368 ILE A C 1
ATOM 2945 O O . ILE A 1 368 ? 24.25 -19.859 14.664 1 79.25 368 ILE A O 1
ATOM 2949 N N . ILE A 1 369 ? 24.516 -17.766 15.438 1 84.19 369 ILE A N 1
ATOM 2950 C CA . ILE A 1 369 ? 25.078 -18.203 16.719 1 84.19 369 ILE A CA 1
ATOM 2951 C C . ILE A 1 369 ? 24.281 -17.609 17.859 1 84.19 369 ILE A C 1
ATOM 2953 O O . ILE A 1 369 ? 23.719 -16.516 17.75 1 84.19 369 ILE A O 1
ATOM 2957 N N . ILE A 1 370 ? 24.234 -18.406 18.859 1 83.81 370 ILE A N 1
ATOM 2958 C CA . ILE A 1 370 ? 23.469 -18.016 20.047 1 83.81 370 ILE A CA 1
ATOM 2959 C C . ILE A 1 370 ? 24.406 -17.891 21.234 1 83.81 370 ILE A C 1
ATOM 2961 O O . ILE A 1 370 ? 25.266 -18.75 21.453 1 83.81 370 ILE A O 1
ATOM 2965 N N . THR A 1 371 ? 24.25 -16.828 21.984 1 86.88 371 THR A N 1
ATOM 2966 C CA . THR A 1 371 ? 24.984 -16.672 23.234 1 86.88 371 THR A CA 1
ATOM 2967 C C . THR A 1 371 ? 24.031 -16.484 24.406 1 86.88 371 THR A C 1
ATOM 2969 O O . THR A 1 371 ? 22.844 -16.172 24.203 1 86.88 371 THR A O 1
ATOM 2972 N N . ASN A 1 372 ? 24.594 -16.781 25.594 1 81.19 372 ASN A N 1
ATOM 2973 C CA . ASN A 1 372 ? 23.859 -16.281 26.75 1 81.19 372 ASN A CA 1
ATOM 2974 C C . ASN A 1 372 ? 23.781 -14.758 26.75 1 81.19 372 ASN A C 1
ATOM 2976 O O . ASN A 1 372 ? 24.531 -14.102 26.016 1 81.19 372 ASN A O 1
ATOM 2980 N N . TRP A 1 373 ? 22.938 -14.289 27.516 1 81.31 373 TRP A N 1
ATOM 2981 C CA . TRP A 1 373 ? 22.625 -12.859 27.531 1 81.31 373 TRP A CA 1
ATOM 2982 C C . TRP A 1 373 ? 23.859 -12.039 27.891 1 81.31 373 TRP A C 1
ATOM 2984 O O . TRP A 1 373 ? 24.594 -12.367 28.828 1 81.31 373 TRP A O 1
ATOM 2994 N N . ILE A 1 374 ? 24.172 -11.031 27.031 1 83.69 374 ILE A N 1
ATOM 2995 C CA . ILE A 1 374 ? 25.203 -10.023 27.297 1 83.69 374 ILE A CA 1
ATOM 2996 C C . ILE A 1 374 ? 24.531 -8.695 27.625 1 83.69 374 ILE A C 1
ATOM 2998 O O . ILE A 1 374 ? 23.75 -8.164 26.844 1 83.69 374 ILE A O 1
ATOM 3002 N N . LYS A 1 375 ? 24.922 -8.234 28.75 1 79.88 375 LYS A N 1
ATOM 3003 C CA . LYS A 1 375 ? 24.297 -7.016 29.25 1 79.88 375 LYS A CA 1
ATOM 3004 C C . LYS A 1 375 ? 24.422 -5.879 28.234 1 79.88 375 LYS A C 1
ATOM 3006 O O . LYS A 1 375 ? 25.484 -5.695 27.641 1 79.88 375 LYS A O 1
ATOM 3011 N N . LYS A 1 376 ? 23.375 -5.113 27.906 1 76.25 376 LYS A N 1
ATOM 3012 C CA . LYS A 1 376 ? 23.281 -3.893 27.109 1 76.25 376 LYS A CA 1
ATOM 3013 C C . LYS A 1 376 ? 23.25 -4.207 25.625 1 76.25 376 LYS A C 1
ATOM 3015 O O . LYS A 1 376 ? 23.062 -3.311 24.797 1 76.25 376 LYS A O 1
ATOM 3020 N N . VAL A 1 377 ? 23.578 -5.57 25.359 1 79 377 VAL A N 1
ATOM 3021 C CA . VAL A 1 377 ? 23.594 -5.906 23.938 1 79 377 VAL A CA 1
ATOM 3022 C C . VAL A 1 377 ? 22.172 -5.969 23.406 1 79 377 VAL A C 1
ATOM 3024 O O . VAL A 1 377 ? 21.312 -6.641 23.984 1 79 377 VAL A O 1
ATOM 3027 N N . THR A 1 378 ? 21.969 -5.219 22.422 1 68.69 378 THR A N 1
ATOM 3028 C CA . THR A 1 378 ? 20.656 -5.137 21.766 1 68.69 378 THR A CA 1
ATOM 3029 C C . THR A 1 378 ? 20.766 -5.477 20.281 1 68.69 378 THR A C 1
ATOM 3031 O O . THR A 1 378 ? 21.875 -5.496 19.734 1 68.69 378 THR A O 1
ATOM 3034 N N . PRO A 1 379 ? 19.688 -5.883 19.766 1 64.5 379 PRO A N 1
ATOM 3035 C CA . PRO A 1 379 ? 19.781 -6.137 18.312 1 64.5 379 PRO A CA 1
ATOM 3036 C C . PRO A 1 379 ? 20.453 -4.996 17.562 1 64.5 379 PRO A C 1
ATOM 3038 O O . PRO A 1 379 ? 20.203 -3.822 17.859 1 64.5 379 PRO A O 1
ATOM 3041 N N . GLY A 1 380 ? 21.328 -5.336 16.641 1 66.88 380 GLY A N 1
ATOM 3042 C CA . GLY A 1 380 ? 22.156 -4.371 15.93 1 66.88 380 GLY A CA 1
ATOM 3043 C C . GLY A 1 380 ? 23.547 -4.215 16.516 1 66.88 380 GLY A C 1
ATOM 3044 O O . GLY A 1 380 ? 24.422 -3.596 15.906 1 66.88 380 GLY A O 1
ATOM 3045 N N . SER A 1 381 ? 23.797 -4.711 17.672 1 77.5 381 SER A N 1
ATOM 3046 C CA . SER A 1 381 ? 25.125 -4.715 18.25 1 77.5 381 SER A CA 1
ATOM 3047 C C . SER A 1 381 ? 26.094 -5.562 17.422 1 77.5 381 SER A C 1
ATOM 3049 O O . SER A 1 381 ? 25.688 -6.551 16.812 1 77.5 381 SER A O 1
ATOM 3051 N N . LEU A 1 382 ? 27.266 -5.059 17.328 1 81.56 382 LEU A N 1
ATOM 3052 C CA . LEU A 1 382 ? 28.281 -5.703 16.5 1 81.56 382 LEU A CA 1
ATOM 3053 C C . LEU A 1 382 ? 29.391 -6.285 17.359 1 81.56 382 LEU A C 1
ATOM 3055 O O . LEU A 1 382 ? 29.922 -5.605 18.234 1 81.56 382 LEU A O 1
ATOM 3059 N N . ILE A 1 383 ? 29.609 -7.543 17.047 1 87.06 383 ILE A N 1
ATOM 3060 C CA . ILE A 1 383 ? 30.812 -8.125 17.641 1 87.06 383 ILE A CA 1
ATOM 3061 C C . ILE A 1 383 ? 32.031 -7.688 16.859 1 87.06 383 ILE A C 1
ATOM 3063 O O . ILE A 1 383 ? 32.062 -7.797 15.625 1 87.06 383 ILE A O 1
ATOM 3067 N N . LEU A 1 384 ? 32.906 -7.148 17.578 1 83.62 384 LEU A N 1
ATOM 3068 C CA . LEU A 1 384 ? 34.125 -6.617 16.953 1 83.62 384 LEU A CA 1
ATOM 3069 C C . LEU A 1 384 ? 35.312 -7.551 17.188 1 83.62 384 LEU A C 1
ATOM 3071 O O . LEU A 1 384 ? 35.406 -8.172 18.25 1 83.62 384 LEU A O 1
ATOM 3075 N N . ARG A 1 385 ? 36.062 -7.652 16.062 1 79.44 385 ARG A N 1
ATOM 3076 C CA . ARG A 1 385 ? 37.344 -8.328 16.188 1 79.44 385 ARG A CA 1
ATOM 3077 C C . ARG A 1 385 ? 38.344 -7.445 16.922 1 79.44 385 ARG A C 1
ATOM 3079 O O . ARG A 1 385 ? 38.281 -6.219 16.828 1 79.44 385 ARG A O 1
ATOM 3086 N N . ASN A 1 386 ? 39.219 -8.062 17.688 1 71.31 386 ASN A N 1
ATOM 3087 C CA . ASN A 1 386 ? 40.312 -7.363 18.359 1 71.31 386 ASN A CA 1
ATOM 3088 C C . ASN A 1 386 ? 41.281 -6.738 17.359 1 71.31 386 ASN A C 1
ATOM 3090 O O . ASN A 1 386 ? 41.562 -7.32 16.312 1 71.31 386 ASN A O 1
ATOM 3094 N N . MET B 1 1 ? -12.984 26.703 2.221 1 93 1 MET B N 1
ATOM 3095 C CA . MET B 1 1 ? -11.93 25.719 2.391 1 93 1 MET B CA 1
ATOM 3096 C C . MET B 1 1 ? -11.211 25.906 3.723 1 93 1 MET B C 1
ATOM 3098 O O . MET B 1 1 ? -10.82 27.016 4.07 1 93 1 MET B O 1
ATOM 3102 N N . ILE B 1 2 ? -11.148 24.891 4.473 1 95.56 2 ILE B N 1
ATOM 3103 C CA . ILE B 1 2 ? -10.508 24.969 5.785 1 95.56 2 ILE B CA 1
ATOM 3104 C C . ILE B 1 2 ? -9.172 24.234 5.75 1 95.56 2 ILE B C 1
ATOM 3106 O O . ILE B 1 2 ? -8.945 23.375 4.898 1 95.56 2 ILE B O 1
ATOM 3110 N N . PHE B 1 3 ? -8.305 24.688 6.66 1 97.88 3 PHE B N 1
ATOM 3111 C CA . PHE B 1 3 ? -7.004 24.047 6.801 1 97.88 3 PHE B CA 1
ATOM 3112 C C . PHE B 1 3 ? -6.945 23.219 8.086 1 97.88 3 PHE B C 1
ATOM 3114 O O . PHE B 1 3 ? -7.656 23.516 9.047 1 97.88 3 PHE B O 1
ATOM 3121 N N . ASN B 1 4 ? -6.223 22.188 8.062 1 98.5 4 ASN B N 1
ATOM 3122 C CA . ASN B 1 4 ? -5.828 21.484 9.281 1 98.5 4 ASN B CA 1
ATOM 3123 C C . ASN B 1 4 ? -4.352 21.109 9.25 1 98.5 4 ASN B C 1
ATOM 3125 O O . ASN B 1 4 ? -3.699 21.203 8.211 1 98.5 4 ASN B O 1
ATOM 3129 N N . THR B 1 5 ? -3.787 20.828 10.438 1 98.69 5 THR B N 1
ATOM 3130 C CA . THR B 1 5 ? -2.379 20.484 10.57 1 98.69 5 THR B CA 1
ATOM 3131 C C . THR B 1 5 ? -2.154 19.609 11.812 1 98.69 5 THR B C 1
ATOM 3133 O O . THR B 1 5 ? -3.047 19.484 12.648 1 98.69 5 THR B O 1
ATOM 3136 N N . PHE B 1 6 ? -1.033 19.016 11.836 1 98.56 6 PHE B N 1
ATOM 3137 C CA . PHE B 1 6 ? -0.625 18.234 13.008 1 98.56 6 PHE B CA 1
ATOM 3138 C C . PHE B 1 6 ? -0.035 19.156 14.078 1 98.56 6 PHE B C 1
ATOM 3140 O O . PHE B 1 6 ? 0.691 20.094 13.758 1 98.56 6 PHE B O 1
ATOM 3147 N N . VAL B 1 7 ? -0.327 18.844 15.344 1 98.62 7 VAL B N 1
ATOM 3148 C CA . VAL B 1 7 ? 0.228 19.625 16.438 1 98.62 7 VAL B CA 1
ATOM 3149 C C . VAL B 1 7 ? 0.809 18.703 17.5 1 98.62 7 VAL B C 1
ATOM 3151 O O . VAL B 1 7 ? 0.357 17.578 17.656 1 98.62 7 VAL B O 1
ATOM 3154 N N . GLY B 1 8 ? 1.822 19.203 18.203 1 97.69 8 GLY B N 1
ATOM 3155 C CA . GLY B 1 8 ? 2.453 18.422 19.25 1 97.69 8 GLY B CA 1
ATOM 3156 C C . GLY B 1 8 ? 2.75 19.234 20.5 1 97.69 8 GLY B C 1
ATOM 3157 O O . GLY B 1 8 ? 3.254 18.688 21.484 1 97.69 8 GLY B O 1
ATOM 3158 N N . SER B 1 9 ? 2.334 20.609 20.469 1 97.12 9 SER B N 1
ATOM 3159 C CA . SER B 1 9 ? 2.672 21.469 21.594 1 97.12 9 SER B CA 1
ATOM 3160 C C . SER B 1 9 ? 1.653 22.594 21.766 1 97.12 9 SER B C 1
ATOM 3162 O O . SER B 1 9 ? 0.815 22.797 20.875 1 97.12 9 SER B O 1
ATOM 3164 N N . LEU B 1 10 ? 1.783 23.25 22.922 1 97.75 10 LEU B N 1
ATOM 3165 C CA . LEU B 1 10 ? 0.942 24.422 23.156 1 97.75 10 LEU B CA 1
ATOM 3166 C C . LEU B 1 10 ? 1.29 25.547 22.172 1 97.75 10 LEU B C 1
ATOM 3168 O O . LEU B 1 10 ? 0.411 26.297 21.75 1 97.75 10 LEU B O 1
ATOM 3172 N N . GLU B 1 11 ? 2.527 25.625 21.891 1 97.56 11 GLU B N 1
ATOM 3173 C CA . GLU B 1 11 ? 2.973 26.641 20.953 1 97.56 11 GLU B CA 1
ATOM 3174 C C . GLU B 1 11 ? 2.342 26.422 19.578 1 97.56 11 GLU B C 1
ATOM 3176 O O . GLU B 1 11 ? 1.943 27.391 18.906 1 97.56 11 GLU B O 1
ATOM 3181 N N . ASP B 1 12 ? 2.311 25.219 19.141 1 98.44 12 ASP B N 1
ATOM 3182 C CA . ASP B 1 12 ? 1.633 24.875 17.891 1 98.44 12 ASP B CA 1
ATOM 3183 C C . ASP B 1 12 ? 0.179 25.344 17.922 1 98.44 12 ASP B C 1
ATOM 3185 O O . ASP B 1 12 ? -0.301 25.953 16.953 1 98.44 12 ASP B O 1
ATOM 3189 N N . LEU B 1 13 ? -0.48 25.062 19 1 98.56 13 LEU B N 1
ATOM 3190 C CA . LEU B 1 13 ? -1.889 25.422 19.141 1 98.56 13 LEU B CA 1
ATOM 3191 C C . LEU B 1 13 ? -2.074 26.938 19.062 1 98.56 13 LEU B C 1
ATOM 3193 O O . LEU B 1 13 ? -3.018 27.422 18.438 1 98.56 13 LEU B O 1
ATOM 3197 N N . ASP B 1 14 ? -1.206 27.609 19.703 1 98.19 14 ASP B N 1
ATOM 3198 C CA . ASP B 1 14 ? -1.278 29.078 19.672 1 98.19 14 ASP B CA 1
ATOM 3199 C C . ASP B 1 14 ? -1.14 29.609 18.25 1 98.19 14 ASP B C 1
ATOM 3201 O O . ASP B 1 14 ? -1.892 30.5 17.844 1 98.19 14 ASP B O 1
ATOM 3205 N N . ARG B 1 15 ? -0.212 29.094 17.578 1 97.88 15 ARG B N 1
ATOM 3206 C CA . ARG B 1 15 ? -0.023 29.531 16.188 1 97.88 15 ARG B CA 1
ATOM 3207 C C . ARG B 1 15 ? -1.248 29.203 15.344 1 97.88 15 ARG B C 1
ATOM 3209 O O . ARG B 1 15 ? -1.674 30 14.516 1 97.88 15 ARG B O 1
ATOM 3216 N N . CYS B 1 16 ? -1.755 28.016 15.547 1 98.38 16 CYS B N 1
ATOM 3217 C CA . CYS B 1 16 ? -2.924 27.594 14.789 1 98.38 16 CYS B CA 1
ATOM 3218 C C . CYS B 1 16 ? -4.117 28.5 15.07 1 98.38 16 CYS B C 1
ATOM 3220 O O . CYS B 1 16 ? -4.875 28.844 14.164 1 98.38 16 CYS B O 1
ATOM 3222 N N . ALA B 1 17 ? -4.254 28.891 16.297 1 97.81 17 ALA B N 1
ATOM 3223 C CA . ALA B 1 17 ? -5.41 29.672 16.719 1 97.81 17 ALA B CA 1
ATOM 3224 C C . ALA B 1 17 ? -5.391 31.062 16.109 1 97.81 17 ALA B C 1
ATOM 3226 O O . ALA B 1 17 ? -6.426 31.734 16.031 1 97.81 17 ALA B O 1
ATOM 3227 N N . ARG B 1 18 ? -4.277 31.484 15.656 1 96.31 18 ARG B N 1
ATOM 3228 C CA . ARG B 1 18 ? -4.133 32.812 15.07 1 96.31 18 ARG B CA 1
ATOM 3229 C C . ARG B 1 18 ? -4.57 32.812 13.609 1 96.31 18 ARG B C 1
ATOM 3231 O O . ARG B 1 18 ? -4.738 33.875 13.016 1 96.31 18 ARG B O 1
ATOM 3238 N N . VAL B 1 19 ? -4.754 31.656 13.062 1 95.31 19 VAL B N 1
ATOM 3239 C CA . VAL B 1 19 ? -5.066 31.531 11.641 1 95.31 19 VAL B CA 1
ATOM 3240 C C . VAL B 1 19 ? -6.574 31.359 11.461 1 95.31 19 VAL B C 1
ATOM 3242 O O . VAL B 1 19 ? -7.164 30.406 11.969 1 95.31 19 VAL B O 1
ATOM 3245 N N . ALA B 1 20 ? -7.207 32.188 10.734 1 91.19 20 ALA B N 1
ATOM 3246 C CA . ALA B 1 20 ? -8.656 32.219 10.594 1 91.19 20 ALA B CA 1
ATOM 3247 C C . ALA B 1 20 ? -9.172 30.969 9.875 1 91.19 20 ALA B C 1
ATOM 3249 O O . ALA B 1 20 ? -10.219 30.422 10.219 1 91.19 20 ALA B O 1
ATOM 3250 N N . ASN B 1 21 ? -8.445 30.469 8.914 1 93.69 21 ASN B N 1
ATOM 3251 C CA . ASN B 1 21 ? -8.945 29.375 8.102 1 93.69 21 ASN B CA 1
ATOM 3252 C C . ASN B 1 21 ? -8.445 28.016 8.617 1 93.69 21 ASN B C 1
ATOM 3254 O O . ASN B 1 21 ? -8.75 26.984 8.039 1 93.69 21 ASN B O 1
ATOM 3258 N N . LEU B 1 22 ? -7.699 28.031 9.633 1 97.06 22 LEU B N 1
ATOM 3259 C CA . LEU B 1 22 ? -7.277 26.797 10.273 1 97.06 22 LEU B CA 1
ATOM 3260 C C . LEU B 1 22 ? -8.188 26.438 11.445 1 97.06 22 LEU B C 1
ATOM 3262 O O . LEU B 1 22 ? -8.109 27.078 12.5 1 97.06 22 LEU B O 1
ATOM 3266 N N . ARG B 1 23 ? -8.961 25.391 11.297 1 96.56 23 ARG B N 1
ATOM 3267 C CA . ARG B 1 23 ? -10.031 25.141 12.258 1 96.56 23 ARG B CA 1
ATOM 3268 C C . ARG B 1 23 ? -9.836 23.797 12.961 1 96.56 23 ARG B C 1
ATOM 3270 O O . ARG B 1 23 ? -10.438 23.547 14.008 1 96.56 23 ARG B O 1
ATOM 3277 N N . GLU B 1 24 ? -9.031 23.016 12.375 1 98.25 24 GLU B N 1
ATOM 3278 C CA . GLU B 1 24 ? -8.898 21.656 12.852 1 98.25 24 GLU B CA 1
ATOM 3279 C C . GLU B 1 24 ? -7.43 21.297 13.094 1 98.25 24 GLU B C 1
ATOM 3281 O O . GLU B 1 24 ? -6.559 21.672 12.312 1 98.25 24 GLU B O 1
ATOM 3286 N N . VAL B 1 25 ? -7.188 20.609 14.227 1 98.88 25 VAL B N 1
ATOM 3287 C CA . VAL B 1 25 ? -5.832 20.156 14.523 1 98.88 25 VAL B CA 1
ATOM 3288 C C . VAL B 1 25 ? -5.816 18.641 14.688 1 98.88 25 VAL B C 1
ATOM 3290 O O . VAL B 1 25 ? -6.758 18.062 15.242 1 98.88 25 VAL B O 1
ATOM 3293 N N . LEU B 1 26 ? -4.809 18.031 14.234 1 98.88 26 LEU B N 1
ATOM 3294 C CA . LEU B 1 26 ? -4.641 16.594 14.25 1 98.88 26 LEU B CA 1
ATOM 3295 C C . LEU B 1 26 ? -3.684 16.156 15.359 1 98.88 26 LEU B C 1
ATOM 3297 O O . LEU B 1 26 ? -2.564 16.672 15.445 1 98.88 26 LEU B O 1
ATOM 3301 N N . LEU B 1 27 ? -4.133 15.25 16.156 1 98.75 27 LEU B N 1
ATOM 3302 C CA . LEU B 1 27 ? -3.348 14.727 17.266 1 98.75 27 LEU B CA 1
ATOM 3303 C C . LEU B 1 27 ? -2.967 13.273 17.031 1 98.75 27 LEU B C 1
ATOM 3305 O O . LEU B 1 27 ? -3.832 12.43 16.781 1 98.75 27 LEU B O 1
ATOM 3309 N N . GLU B 1 28 ? -1.69 13 17.156 1 97.06 28 GLU B N 1
ATOM 3310 C CA . GLU B 1 28 ? -1.192 11.672 16.812 1 97.06 28 GLU B CA 1
ATOM 3311 C C . GLU B 1 28 ? -0.608 10.969 18.031 1 97.06 28 GLU B C 1
ATOM 3313 O O . GLU B 1 28 ? 0.577 11.125 18.328 1 97.06 28 GLU B O 1
ATOM 3318 N N . PRO B 1 29 ? -1.394 10.117 18.656 1 92.75 29 PRO B N 1
ATOM 3319 C CA . PRO B 1 29 ? -0.834 9.328 19.75 1 92.75 29 PRO B CA 1
ATOM 3320 C C . PRO B 1 29 ? 0.133 8.25 19.266 1 92.75 29 PRO B C 1
ATOM 3322 O O . PRO B 1 29 ? -0.094 7.637 18.219 1 92.75 29 PRO B O 1
ATOM 3325 N N . PHE B 1 30 ? 1.046 8.008 20.078 1 84.62 30 PHE B N 1
ATOM 3326 C CA . PHE B 1 30 ? 2.016 6.945 19.828 1 84.62 30 PHE B CA 1
ATOM 3327 C C . PHE B 1 30 ? 1.312 5.613 19.609 1 84.62 30 PHE B C 1
ATOM 3329 O O . PHE B 1 30 ? 1.716 4.828 18.734 1 84.62 30 PHE B O 1
ATOM 3336 N N . LEU B 1 31 ? 0.355 5.371 20.234 1 85.94 31 LEU B N 1
ATOM 3337 C CA . LEU B 1 31 ? -0.36 4.102 20.25 1 85.94 31 LEU B CA 1
ATOM 3338 C C . LEU B 1 31 ? -1.127 3.887 18.953 1 85.94 31 LEU B C 1
ATOM 3340 O O . LEU B 1 31 ? -1.227 2.76 18.453 1 85.94 31 LEU B O 1
ATOM 3344 N N . LEU B 1 32 ? -1.604 4.965 18.344 1 92.5 32 LEU B N 1
ATOM 3345 C CA . LEU B 1 32 ? -2.643 4.812 17.328 1 92.5 32 LEU B CA 1
ATOM 3346 C C . LEU B 1 32 ? -2.146 5.293 15.969 1 92.5 32 LEU B C 1
ATOM 3348 O O . LEU B 1 32 ? -2.695 4.906 14.938 1 92.5 32 LEU B O 1
ATOM 3352 N N . ALA B 1 33 ? -1.166 6.145 16 1 92.75 33 ALA B N 1
ATOM 3353 C CA . ALA B 1 33 ? -0.805 6.836 14.766 1 92.75 33 ALA B CA 1
ATOM 3354 C C . ALA B 1 33 ? 0.53 6.328 14.227 1 92.75 33 ALA B C 1
ATOM 3356 O O . ALA B 1 33 ? 1.463 6.078 15 1 92.75 33 ALA B O 1
ATOM 3357 N N . ARG B 1 34 ? 0.598 6.184 12.945 1 87.94 34 ARG B N 1
ATOM 3358 C CA . ARG B 1 34 ? 1.767 5.656 12.25 1 87.94 34 ARG B CA 1
ATOM 3359 C C . ARG B 1 34 ? 3.029 6.414 12.648 1 87.94 34 ARG B C 1
ATOM 3361 O O . ARG B 1 34 ? 4.09 5.809 12.828 1 87.94 34 ARG B O 1
ATOM 3368 N N . GLN B 1 35 ? 2.945 7.719 12.742 1 84.88 35 GLN B N 1
ATOM 3369 C CA . GLN B 1 35 ? 4.09 8.547 13.102 1 84.88 35 GLN B CA 1
ATOM 3370 C C . GLN B 1 35 ? 3.85 9.289 14.414 1 84.88 35 GLN B C 1
ATOM 3372 O O . GLN B 1 35 ? 4.336 10.406 14.602 1 84.88 35 GLN B O 1
ATOM 3377 N N . GLY B 1 36 ? 3.07 8.695 15.234 1 87.56 36 GLY B N 1
ATOM 3378 C CA . GLY B 1 36 ? 2.664 9.344 16.469 1 87.56 36 GLY B CA 1
ATOM 3379 C C . GLY B 1 36 ? 3.768 9.391 17.516 1 87.56 36 GLY B C 1
ATOM 3380 O O . GLY B 1 36 ? 4.555 8.453 17.625 1 87.56 36 GLY B O 1
ATOM 3381 N N . LYS B 1 37 ? 3.729 10.531 18.281 1 79.62 37 LYS B N 1
ATOM 3382 C CA . LYS B 1 37 ? 4.746 10.695 19.328 1 79.62 37 LYS B CA 1
ATOM 3383 C C . LYS B 1 37 ? 4.117 11.078 20.656 1 79.62 37 LYS B C 1
ATOM 3385 O O . LYS B 1 37 ? 4.777 11.031 21.703 1 79.62 37 LYS B O 1
ATOM 3390 N N . LEU B 1 38 ? 2.873 11.383 20.656 1 89.56 38 LEU B N 1
ATOM 3391 C CA . LEU B 1 38 ? 2.219 11.875 21.859 1 89.56 38 LEU B CA 1
ATOM 3392 C C . LEU B 1 38 ? 1.771 10.719 22.75 1 89.56 38 LEU B C 1
ATOM 3394 O O . LEU B 1 38 ? 1.263 9.711 22.266 1 89.56 38 LEU B O 1
ATOM 3398 N N . THR B 1 39 ? 1.999 10.883 24 1 86.94 39 THR B N 1
ATOM 3399 C CA . THR B 1 39 ? 1.42 9.961 24.969 1 86.94 39 THR B CA 1
ATOM 3400 C C . THR B 1 39 ? -0.072 10.227 25.156 1 86.94 39 THR B C 1
ATOM 3402 O O . THR B 1 39 ? -0.579 11.266 24.719 1 86.94 39 THR B O 1
ATOM 3405 N N . ALA B 1 40 ? -0.714 9.305 25.844 1 89.19 40 ALA B N 1
ATOM 3406 C CA . ALA B 1 40 ? -2.152 9.445 26.047 1 89.19 40 ALA B CA 1
ATOM 3407 C C . ALA B 1 40 ? -2.469 10.711 26.844 1 89.19 40 ALA B C 1
ATOM 3409 O O . ALA B 1 40 ? -3.299 11.523 26.438 1 89.19 40 ALA B O 1
ATOM 3410 N N . PRO B 1 41 ? -1.775 10.969 27.938 1 91.31 41 PRO B N 1
ATOM 3411 C CA . PRO B 1 41 ? -2.066 12.195 28.672 1 91.31 41 PRO B CA 1
ATOM 3412 C C . PRO B 1 41 ? -1.809 13.453 27.859 1 91.31 41 PRO B C 1
ATOM 3414 O O . PRO B 1 41 ? -2.568 14.422 27.953 1 91.31 41 PRO B O 1
ATOM 3417 N N . GLU B 1 42 ? -0.792 13.406 27.031 1 92.62 42 GLU B N 1
ATOM 3418 C CA . GLU B 1 42 ? -0.465 14.562 26.203 1 92.62 42 GLU B CA 1
ATOM 3419 C C . GLU B 1 42 ? -1.555 14.82 25.172 1 92.62 42 GLU B C 1
ATOM 3421 O O . GLU B 1 42 ? -1.918 15.977 24.922 1 92.62 42 GLU B O 1
ATOM 3426 N N . VAL B 1 43 ? -2.045 13.773 24.625 1 96.5 43 VAL B N 1
ATOM 3427 C CA . VAL B 1 43 ? -3.064 13.891 23.594 1 96.5 43 VAL B CA 1
ATOM 3428 C C . VAL B 1 43 ? -4.332 14.516 24.188 1 96.5 43 VAL B C 1
ATOM 3430 O O . VAL B 1 43 ? -4.926 15.414 23.578 1 96.5 43 VAL B O 1
ATOM 3433 N N . PHE B 1 44 ? -4.707 14.102 25.344 1 97.44 44 PHE B N 1
ATOM 3434 C CA . PHE B 1 44 ? -5.906 14.633 25.984 1 97.44 44 PHE B CA 1
ATOM 3435 C C . PHE B 1 44 ? -5.695 16.078 26.422 1 97.44 44 PHE B C 1
ATOM 3437 O O . PHE B 1 44 ? -6.594 16.906 26.281 1 97.44 44 PHE B O 1
ATOM 3444 N N . PHE B 1 45 ? -4.578 16.312 26.938 1 98.31 45 PHE B N 1
ATOM 3445 C CA . PHE B 1 45 ? -4.246 17.672 27.328 1 98.31 45 PHE B CA 1
ATOM 3446 C C . PHE B 1 45 ? -4.328 18.625 26.141 1 98.31 45 PHE B C 1
ATOM 3448 O O . PHE B 1 45 ? -4.977 19.672 26.219 1 98.31 45 PHE B O 1
ATOM 3455 N N . LEU B 1 46 ? -3.701 18.219 25.047 1 98.44 46 LEU B N 1
ATOM 3456 C CA . LEU B 1 46 ? -3.674 19.062 23.859 1 98.44 46 LEU B CA 1
ATOM 3457 C C . LEU B 1 46 ? -5.066 19.188 23.25 1 98.44 46 LEU B C 1
ATOM 3459 O O . LEU B 1 46 ? -5.418 20.234 22.703 1 98.44 46 LEU B O 1
ATOM 3463 N N . ALA B 1 47 ? -5.848 18.141 23.359 1 98.75 47 ALA B N 1
ATOM 3464 C CA . ALA B 1 47 ? -7.223 18.203 22.859 1 98.75 47 ALA B CA 1
ATOM 3465 C C . ALA B 1 47 ? -8.031 19.25 23.625 1 98.75 47 ALA B C 1
ATOM 3467 O O . ALA B 1 47 ? -8.742 20.062 23.031 1 98.75 47 ALA B O 1
ATOM 3468 N N . GLU B 1 48 ? -7.891 19.25 24.891 1 98.44 48 GLU B N 1
ATOM 3469 C CA . GLU B 1 48 ? -8.602 20.203 25.719 1 98.44 48 GLU B CA 1
ATOM 3470 C C . GLU B 1 48 ? -8.133 21.641 25.438 1 98.44 48 GLU B C 1
ATOM 3472 O O . GLU B 1 48 ? -8.945 22.562 25.344 1 98.44 48 GLU B O 1
ATOM 3477 N N . GLU B 1 49 ? -6.871 21.797 25.375 1 98.69 49 GLU B N 1
ATOM 3478 C CA . GLU B 1 49 ? -6.305 23.109 25.109 1 98.69 49 GLU B CA 1
ATOM 3479 C C . GLU B 1 49 ? -6.734 23.625 23.734 1 98.69 49 GLU B C 1
ATOM 3481 O O . GLU B 1 49 ? -6.93 24.828 23.547 1 98.69 49 GLU B O 1
ATOM 3486 N N . ALA B 1 50 ? -6.84 22.688 22.797 1 98.75 50 ALA B N 1
ATOM 3487 C CA . ALA B 1 50 ? -7.316 23.062 21.469 1 98.75 50 ALA B CA 1
ATOM 3488 C C . ALA B 1 50 ? -8.742 23.609 21.516 1 98.75 50 ALA B C 1
ATOM 3490 O O . ALA B 1 50 ? -9.039 24.641 20.938 1 98.75 50 ALA B O 1
ATOM 3491 N N . LYS B 1 51 ? -9.57 22.984 22.25 1 98.38 51 LYS B N 1
ATOM 3492 C CA . LYS B 1 51 ? -10.953 23.406 22.406 1 98.38 51 LYS B CA 1
ATOM 3493 C C . LYS B 1 51 ? -11.047 24.797 23.016 1 98.38 51 LYS B C 1
ATOM 3495 O O . LYS B 1 51 ? -11.836 25.625 22.562 1 98.38 51 LYS B O 1
ATOM 3500 N N . LYS B 1 52 ? -10.227 25.016 23.953 1 98.19 52 LYS B N 1
ATOM 3501 C CA . LYS B 1 52 ? -10.211 26.312 24.609 1 98.19 52 LYS B CA 1
ATOM 3502 C C . LYS B 1 52 ? -9.852 27.422 23.625 1 98.19 52 LYS B C 1
ATOM 3504 O O . LYS B 1 52 ? -10.242 28.578 23.828 1 98.19 52 LYS B O 1
ATOM 3509 N N . ARG B 1 53 ? -9.172 27.062 22.656 1 97.94 53 ARG B N 1
ATOM 3510 C CA . ARG B 1 53 ? -8.703 28.031 21.672 1 97.94 53 ARG B CA 1
ATOM 3511 C C . ARG B 1 53 ? -9.617 28.078 20.453 1 97.94 53 ARG B C 1
ATOM 3513 O O . ARG B 1 53 ? -9.289 28.719 19.453 1 97.94 53 ARG B O 1
ATOM 3520 N N . GLY B 1 54 ? -10.688 27.328 20.531 1 97.38 54 GLY B N 1
ATOM 3521 C CA . GLY B 1 54 ? -11.656 27.328 19.453 1 97.38 54 GLY B CA 1
ATOM 3522 C C . GLY B 1 54 ? -11.273 26.406 18.312 1 97.38 54 GLY B C 1
ATOM 3523 O O . GLY B 1 54 ? -11.789 26.547 17.203 1 97.38 54 GLY B O 1
ATOM 3524 N N . LEU B 1 55 ? -10.352 25.547 18.484 1 98.5 55 LEU B N 1
ATOM 3525 C CA . LEU B 1 55 ? -9.922 24.609 17.469 1 98.5 55 LEU B CA 1
ATOM 3526 C C . LEU B 1 55 ? -10.602 23.25 17.656 1 98.5 55 LEU B C 1
ATOM 3528 O O . LEU B 1 55 ? -10.938 22.875 18.781 1 98.5 55 LEU B O 1
ATOM 3532 N N . ARG B 1 56 ? -10.836 22.562 16.578 1 98.44 56 ARG B N 1
ATOM 3533 C CA . ARG B 1 56 ? -11.43 21.219 16.578 1 98.44 56 ARG B CA 1
ATOM 3534 C C . ARG B 1 56 ? -10.359 20.141 16.656 1 98.44 56 ARG B C 1
ATOM 3536 O O . ARG B 1 56 ? -9.617 19.922 15.703 1 98.44 56 ARG B O 1
ATOM 3543 N N . PRO B 1 57 ? -10.258 19.406 17.766 1 98.88 57 PRO B N 1
ATOM 3544 C CA . PRO B 1 57 ? -9.25 18.359 17.875 1 98.88 57 PRO B CA 1
ATOM 3545 C C . PRO B 1 57 ? -9.68 17.047 17.219 1 98.88 57 PRO B C 1
ATOM 3547 O O . PRO B 1 57 ? -10.758 16.531 17.516 1 98.88 57 PRO B O 1
ATOM 3550 N N . VAL B 1 58 ? -8.898 16.5 16.375 1 98.88 58 VAL B N 1
ATOM 3551 C CA . VAL B 1 58 ? -9.133 15.227 15.688 1 98.88 58 VAL B CA 1
ATOM 3552 C C . VAL B 1 58 ? -8.086 14.203 16.125 1 98.88 58 VAL B C 1
ATOM 3554 O O . VAL B 1 58 ? -6.887 14.484 16.094 1 98.88 58 VAL B O 1
ATOM 3557 N N . LEU B 1 59 ? -8.531 13.047 16.531 1 98.81 59 LEU B N 1
ATOM 3558 C CA . LEU B 1 59 ? -7.641 11.961 16.906 1 98.81 59 LEU B CA 1
ATOM 3559 C C . LEU B 1 59 ? -7.262 11.109 15.703 1 98.81 59 LEU B C 1
ATOM 3561 O O . LEU B 1 59 ? -8.133 10.641 14.977 1 98.81 59 LEU B O 1
ATOM 3565 N N . VAL B 1 60 ? -5.98 10.945 15.555 1 98.44 60 VAL B N 1
ATOM 3566 C CA . VAL B 1 60 ? -5.5 10.164 14.422 1 98.44 60 VAL B CA 1
ATOM 3567 C C . VAL B 1 60 ? -5.27 8.711 14.852 1 98.44 60 VAL B C 1
ATOM 3569 O O . VAL B 1 60 ? -4.508 8.453 15.781 1 98.44 60 VAL B O 1
ATOM 3572 N N . TRP B 1 61 ? -5.926 7.809 14.227 1 97.38 61 TRP B N 1
ATOM 3573 C CA . TRP B 1 61 ? -5.789 6.359 14.359 1 97.38 61 TRP B CA 1
ATOM 3574 C C . TRP B 1 61 ? -5.555 5.711 13 1 97.38 61 TRP B C 1
ATOM 3576 O O . TRP B 1 61 ? -6.406 4.969 12.5 1 97.38 61 TRP B O 1
ATOM 3586 N N . ASP B 1 62 ? -4.277 5.91 12.445 1 95 62 ASP B N 1
ATOM 3587 C CA . ASP B 1 62 ? -4.105 5.566 11.039 1 95 62 ASP B CA 1
ATOM 3588 C C . ASP B 1 62 ? -3.197 4.348 10.875 1 95 62 ASP B C 1
ATOM 3590 O O . ASP B 1 62 ? -2.768 4.031 9.766 1 95 62 ASP B O 1
ATOM 3594 N N . ILE B 1 63 ? -2.938 3.58 11.906 1 88.69 63 ILE B N 1
ATOM 3595 C CA . ILE B 1 63 ? -2.156 2.355 11.781 1 88.69 63 ILE B CA 1
ATOM 3596 C C . ILE B 1 63 ? -3.012 1.263 11.141 1 88.69 63 ILE B C 1
ATOM 3598 O O . ILE B 1 63 ? -4.238 1.276 11.258 1 88.69 63 ILE B O 1
ATOM 3602 N N . LEU B 1 64 ? -2.326 0.412 10.438 1 85.75 64 LEU B N 1
ATOM 3603 C CA . LEU B 1 64 ? -2.934 -0.831 9.977 1 85.75 64 LEU B CA 1
ATOM 3604 C C . LEU B 1 64 ? -2.613 -1.98 10.922 1 85.75 64 LEU B C 1
ATOM 3606 O O . LEU B 1 64 ? -1.464 -2.143 11.344 1 85.75 64 LEU B O 1
ATOM 3610 N N . MET B 1 65 ? -3.668 -2.771 11.219 1 84.88 65 MET B N 1
ATOM 3611 C CA . MET B 1 65 ? -3.469 -3.658 12.359 1 84.88 65 MET B CA 1
ATOM 3612 C C . MET B 1 65 ? -3.893 -5.086 12.023 1 84.88 65 MET B C 1
ATOM 3614 O O . MET B 1 65 ? -4.902 -5.293 11.344 1 84.88 65 MET B O 1
ATOM 3618 N N . THR B 1 66 ? -3.045 -5.945 12.523 1 79.06 66 THR B N 1
ATOM 3619 C CA . THR B 1 66 ? -3.529 -7.32 12.594 1 79.06 66 THR B CA 1
ATOM 3620 C C . THR B 1 66 ? -4.617 -7.453 13.656 1 79.06 66 THR B C 1
ATOM 3622 O O . THR B 1 66 ? -4.828 -6.539 14.453 1 79.06 66 THR B O 1
ATOM 3625 N N . GLU B 1 67 ? -5.25 -8.609 13.625 1 80.75 67 GLU B N 1
ATOM 3626 C CA . GLU B 1 67 ? -6.316 -8.836 14.594 1 80.75 67 GLU B CA 1
ATOM 3627 C C . GLU B 1 67 ? -5.801 -8.727 16.016 1 80.75 67 GLU B C 1
ATOM 3629 O O . GLU B 1 67 ? -6.43 -8.094 16.875 1 80.75 67 GLU B O 1
ATOM 3634 N N . GLY B 1 68 ? -4.707 -9.375 16.266 1 76.5 68 GLY B N 1
ATOM 3635 C CA . GLY B 1 68 ? -4.145 -9.32 17.609 1 76.5 68 GLY B CA 1
ATOM 3636 C C . GLY B 1 68 ? -3.826 -7.914 18.062 1 76.5 68 GLY B C 1
ATOM 3637 O O . GLY B 1 68 ? -4.148 -7.535 19.203 1 76.5 68 GLY B O 1
ATOM 3638 N N . VAL B 1 69 ? -3.225 -7.141 17.25 1 79.75 69 VAL B N 1
ATOM 3639 C CA . VAL B 1 69 ? -2.881 -5.758 17.562 1 79.75 69 VAL B CA 1
ATOM 3640 C C . VAL B 1 69 ? -4.156 -4.941 17.766 1 79.75 69 VAL B C 1
ATOM 3642 O O . VAL B 1 69 ? -4.242 -4.125 18.688 1 79.75 69 VAL B O 1
ATOM 3645 N N . MET B 1 70 ? -5.117 -5.168 16.938 1 85.88 70 MET B N 1
ATOM 3646 C CA . MET B 1 70 ? -6.379 -4.438 17.047 1 85.88 70 MET B CA 1
ATOM 3647 C C . MET B 1 70 ? -7.055 -4.719 18.375 1 85.88 70 MET B C 1
ATOM 3649 O O . MET B 1 70 ? -7.539 -3.795 19.031 1 85.88 70 MET B O 1
ATOM 3653 N N . MET B 1 71 ? -7.066 -5.93 18.734 1 83.44 71 MET B N 1
ATOM 3654 C CA . MET B 1 71 ? -7.691 -6.293 20.016 1 83.44 71 MET B CA 1
ATOM 3655 C C . MET B 1 71 ? -6.98 -5.629 21.188 1 83.44 71 MET B C 1
ATOM 3657 O O . MET B 1 71 ? -7.625 -5.145 22.109 1 83.44 71 MET B O 1
ATOM 3661 N N . GLN B 1 72 ? -5.699 -5.586 21.062 1 82.44 72 GLN B N 1
ATOM 3662 C CA . GLN B 1 72 ? -4.922 -4.934 22.109 1 82.44 72 GLN B CA 1
ATOM 3663 C C . GLN B 1 72 ? -5.215 -3.438 22.172 1 82.44 72 GLN B C 1
ATOM 3665 O O . GLN B 1 72 ? -5.359 -2.865 23.25 1 82.44 72 GLN B O 1
ATOM 3670 N N . ILE B 1 73 ? -5.281 -2.889 21.062 1 88.94 73 ILE B N 1
ATOM 3671 C CA . ILE B 1 73 ? -5.512 -1.45 20.969 1 88.94 73 ILE B CA 1
ATOM 3672 C C . ILE B 1 73 ? -6.918 -1.122 21.469 1 88.94 73 ILE B C 1
ATOM 3674 O O . ILE B 1 73 ? -7.105 -0.199 22.266 1 88.94 73 ILE B O 1
ATOM 3678 N N . VAL B 1 74 ? -7.895 -1.854 21.031 1 89.94 74 VAL B N 1
ATOM 3679 C CA . VAL B 1 74 ? -9.273 -1.566 21.406 1 89.94 74 VAL B CA 1
ATOM 3680 C C . VAL B 1 74 ? -9.445 -1.769 22.906 1 89.94 74 VAL B C 1
ATOM 3682 O O . VAL B 1 74 ? -10.211 -1.046 23.562 1 89.94 74 VAL B O 1
ATOM 3685 N N . ASP B 1 75 ? -8.734 -2.74 23.453 1 87.12 75 ASP B N 1
ATOM 3686 C CA . ASP B 1 75 ? -8.766 -2.943 24.906 1 87.12 75 ASP B CA 1
ATOM 3687 C C . ASP B 1 75 ? -8.258 -1.706 25.641 1 87.12 75 ASP B C 1
ATOM 3689 O O . ASP B 1 75 ? -8.82 -1.312 26.672 1 87.12 75 ASP B O 1
ATOM 3693 N N . ARG B 1 76 ? -7.211 -1.138 25.141 1 87.88 76 ARG B N 1
ATOM 3694 C CA . ARG B 1 76 ? -6.645 0.063 25.75 1 87.88 76 ARG B CA 1
ATOM 3695 C C . ARG B 1 76 ? -7.57 1.261 25.547 1 87.88 76 ARG B C 1
ATOM 3697 O O . ARG B 1 76 ? -7.668 2.123 26.422 1 87.88 76 ARG B O 1
ATOM 3704 N N . LEU B 1 77 ? -8.211 1.292 24.453 1 91.88 77 LEU B N 1
ATOM 3705 C CA . LEU B 1 77 ? -9.07 2.422 24.125 1 91.88 77 LEU B CA 1
ATOM 3706 C C . LEU B 1 77 ? -10.312 2.434 25 1 91.88 77 LEU B C 1
ATOM 3708 O O . LEU B 1 77 ? -10.992 3.455 25.109 1 91.88 77 LEU B O 1
ATOM 3712 N N . CYS B 1 78 ? -10.617 1.354 25.594 1 87 78 CYS B N 1
ATOM 3713 C CA . CYS B 1 78 ? -11.773 1.285 26.484 1 87 78 CYS B CA 1
ATOM 3714 C C . CYS B 1 78 ? -11.617 2.258 27.641 1 87 78 CYS B C 1
ATOM 3716 O O . CYS B 1 78 ? -12.617 2.738 28.188 1 87 78 CYS B O 1
ATOM 3718 N N . ASP B 1 79 ? -10.383 2.59 27.938 1 89.44 79 ASP B N 1
ATOM 3719 C CA . ASP B 1 79 ? -10.117 3.523 29.031 1 89.44 79 ASP B CA 1
ATOM 3720 C C . ASP B 1 79 ? -10.039 4.957 28.516 1 89.44 79 ASP B C 1
ATOM 3722 O O . ASP B 1 79 ? -9.859 5.895 29.297 1 89.44 79 ASP B O 1
ATOM 3726 N N . TRP B 1 80 ? -10.102 5.141 27.266 1 93.94 80 TRP B N 1
ATOM 3727 C CA . TRP B 1 80 ? -10.023 6.469 26.672 1 93.94 80 TRP B CA 1
ATOM 3728 C C . TRP B 1 80 ? -11.414 7.07 26.5 1 93.94 80 TRP B C 1
ATOM 3730 O O . TRP B 1 80 ? -12.352 6.371 26.109 1 93.94 80 TRP B O 1
ATOM 3740 N N . ASP B 1 81 ? -11.578 8.305 26.828 1 94.81 81 ASP B N 1
ATOM 3741 C CA . ASP B 1 81 ? -12.797 9.016 26.469 1 94.81 81 ASP B CA 1
ATOM 3742 C C . ASP B 1 81 ? -12.703 9.617 25.062 1 94.81 81 ASP B C 1
ATOM 3744 O O . ASP B 1 81 ? -12.367 10.789 24.906 1 94.81 81 ASP B O 1
ATOM 3748 N N . LEU B 1 82 ? -13.117 8.898 24.141 1 96.5 82 LEU B N 1
ATOM 3749 C CA . LEU B 1 82 ? -12.961 9.273 22.75 1 96.5 82 LEU B CA 1
ATOM 3750 C C . LEU B 1 82 ? -13.883 10.43 22.391 1 96.5 82 LEU B C 1
ATOM 3752 O O . LEU B 1 82 ? -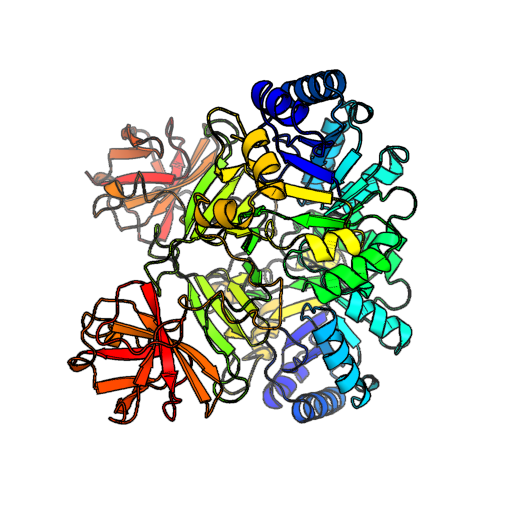13.688 11.086 21.359 1 96.5 82 LEU B O 1
ATOM 3756 N N . LEU B 1 83 ? -14.812 10.711 23.234 1 95.38 83 LEU B N 1
ATOM 3757 C CA . LEU B 1 83 ? -15.766 11.773 22.953 1 95.38 83 LEU B CA 1
ATOM 3758 C C . LEU B 1 83 ? -15.141 13.148 23.219 1 95.38 83 LEU B C 1
ATOM 3760 O O . LEU B 1 83 ? -15.727 14.172 22.875 1 95.38 83 LEU B O 1
ATOM 3764 N N . ASN B 1 84 ? -13.898 13.141 23.703 1 96.19 84 ASN B N 1
ATOM 3765 C CA . ASN B 1 84 ? -13.148 14.383 23.859 1 96.19 84 ASN B CA 1
ATOM 3766 C C . ASN B 1 84 ? -12.648 14.898 22.516 1 96.19 84 ASN B C 1
ATOM 3768 O O . ASN B 1 84 ? -12.195 16.047 22.422 1 96.19 84 ASN B O 1
ATOM 3772 N N . PHE B 1 85 ? -12.805 14.148 21.516 1 98.44 85 PHE B N 1
ATOM 3773 C CA . PHE B 1 85 ? -12.344 14.539 20.188 1 98.44 85 PHE B CA 1
ATOM 3774 C C . PHE B 1 85 ? -13.523 14.828 19.266 1 98.44 85 PHE B C 1
ATOM 3776 O O . PHE B 1 85 ? -14.594 14.234 19.422 1 98.44 85 PHE B O 1
ATOM 3783 N N . ALA B 1 86 ? -13.289 15.734 18.406 1 98.38 86 ALA B N 1
ATOM 3784 C CA . ALA B 1 86 ? -14.359 16.141 17.5 1 98.38 86 ALA B CA 1
ATOM 3785 C C . ALA B 1 86 ? -14.586 15.086 16.406 1 98.38 86 ALA B C 1
ATOM 3787 O O . ALA B 1 86 ? -15.68 14.984 15.859 1 98.38 86 ALA B O 1
ATOM 3788 N N . ALA B 1 87 ? -13.57 14.367 16.062 1 98.56 87 ALA B N 1
ATOM 3789 C CA . ALA B 1 87 ? -13.617 13.289 15.078 1 98.56 87 ALA B CA 1
ATOM 3790 C C . ALA B 1 87 ? -12.438 12.336 15.25 1 98.56 87 ALA B C 1
ATOM 3792 O O . ALA B 1 87 ? -11.469 12.656 15.945 1 98.56 87 ALA B O 1
ATOM 3793 N N . ILE B 1 88 ? -12.562 11.172 14.688 1 98.62 88 ILE B N 1
ATOM 3794 C CA . ILE B 1 88 ? -11.461 10.219 14.625 1 98.62 88 ILE B CA 1
ATOM 3795 C C . ILE B 1 88 ? -11.086 9.969 13.164 1 98.62 88 ILE B C 1
ATOM 3797 O O . ILE B 1 88 ? -11.953 9.695 12.328 1 98.62 88 ILE B O 1
ATOM 3801 N N . ARG B 1 89 ? -9.867 10.148 12.883 1 98.62 89 ARG B N 1
ATOM 3802 C CA . ARG B 1 89 ? -9.32 9.883 11.555 1 98.62 89 ARG B CA 1
ATOM 3803 C C . ARG B 1 89 ? -8.727 8.477 11.484 1 98.62 89 ARG B C 1
ATOM 3805 O O . ARG B 1 89 ? -7.773 8.164 12.195 1 98.62 89 ARG B O 1
ATOM 3812 N N . VAL B 1 90 ? -9.281 7.656 10.625 1 97.62 90 VAL B N 1
ATOM 3813 C CA . VAL B 1 90 ? -8.93 6.238 10.633 1 97.62 90 VAL B CA 1
ATOM 3814 C C . VAL B 1 90 ? -8.531 5.793 9.227 1 97.62 90 VAL B C 1
ATOM 3816 O O . VAL B 1 90 ? -9.016 6.348 8.234 1 97.62 90 VAL B O 1
ATOM 3819 N N . CYS B 1 91 ? -7.652 4.84 9.164 1 94.25 91 CYS B N 1
ATOM 3820 C CA . CYS B 1 91 ? -7.25 4.242 7.898 1 94.25 91 CYS B CA 1
ATOM 3821 C C . CYS B 1 91 ? -7.691 2.787 7.816 1 94.25 91 CYS B C 1
ATOM 3823 O O . CYS B 1 91 ? -8.156 2.332 6.77 1 94.25 91 CYS B O 1
ATOM 3825 N N . ASP B 1 92 ? -7.602 2.066 8.891 1 91.94 92 ASP B N 1
ATOM 3826 C CA . ASP B 1 92 ? -7.949 0.652 8.961 1 91.94 92 ASP B CA 1
ATOM 3827 C C . ASP B 1 92 ? -9.461 0.458 8.93 1 91.94 92 ASP B C 1
ATOM 3829 O O . ASP B 1 92 ? -10.18 0.976 9.789 1 91.94 92 ASP B O 1
ATOM 3833 N N . PRO B 1 93 ? -9.922 -0.336 8.008 1 90.06 93 PRO B N 1
ATOM 3834 C CA . PRO B 1 93 ? -11.367 -0.53 7.93 1 90.06 93 PRO B CA 1
ATOM 3835 C C . PRO B 1 93 ? -11.945 -1.208 9.172 1 90.06 93 PRO B C 1
ATOM 3837 O O . PRO B 1 93 ? -13.086 -0.937 9.555 1 90.06 93 PRO B O 1
ATOM 3840 N N . GLY B 1 94 ? -11.195 -2.111 9.727 1 89.94 94 GLY B N 1
ATOM 3841 C CA . GLY B 1 94 ? -11.656 -2.725 10.961 1 89.94 94 GLY B CA 1
ATOM 3842 C C . GLY B 1 94 ? -11.82 -1.729 12.094 1 89.94 94 GLY B C 1
ATOM 3843 O O . GLY B 1 94 ? -12.773 -1.817 12.875 1 89.94 94 GLY B O 1
ATOM 3844 N N . ALA B 1 95 ? -10.883 -0.833 12.148 1 93.81 95 ALA B N 1
ATOM 3845 C CA . ALA B 1 95 ? -10.984 0.225 13.156 1 93.81 95 ALA B CA 1
ATOM 3846 C C . ALA B 1 95 ? -12.211 1.097 12.906 1 93.81 95 ALA B C 1
ATOM 3848 O O . ALA B 1 95 ? -12.914 1.473 13.844 1 93.81 95 ALA B O 1
ATOM 3849 N N . ALA B 1 96 ? -12.445 1.405 11.68 1 94.88 96 ALA B N 1
ATOM 3850 C CA . ALA B 1 96 ? -13.625 2.193 11.336 1 94.88 96 ALA B CA 1
ATOM 3851 C C . ALA B 1 96 ? -14.906 1.48 11.758 1 94.88 96 ALA B C 1
ATOM 3853 O O . ALA B 1 96 ? -15.805 2.096 12.344 1 94.88 96 ALA B O 1
ATOM 3854 N N . GLU B 1 97 ? -14.93 0.253 11.453 1 90.31 97 GLU B N 1
ATOM 3855 C CA . GLU B 1 97 ? -16.094 -0.534 11.836 1 90.31 97 GLU B CA 1
ATOM 3856 C C . GLU B 1 97 ? -16.281 -0.563 13.344 1 90.31 97 GLU B C 1
ATOM 3858 O O . GLU B 1 97 ? -17.406 -0.476 13.844 1 90.31 97 GLU B O 1
ATOM 3863 N N . TRP B 1 98 ? -15.188 -0.759 13.969 1 91.75 98 TRP B N 1
ATOM 3864 C CA . TRP B 1 98 ? -15.242 -0.788 15.43 1 91.75 98 TRP B CA 1
ATOM 3865 C C . TRP B 1 98 ? -15.805 0.517 15.977 1 91.75 98 TRP B C 1
ATOM 3867 O O . TRP B 1 98 ? -16.641 0.505 16.891 1 91.75 98 TRP B O 1
ATOM 3877 N N . LEU B 1 99 ? -15.406 1.568 15.445 1 95.12 99 LEU B N 1
ATOM 3878 C CA . LEU B 1 99 ? -15.883 2.879 15.875 1 95.12 99 LEU B CA 1
ATOM 3879 C C . LEU B 1 99 ? -17.391 3.021 15.625 1 95.12 99 LEU B C 1
ATOM 3881 O O . LEU B 1 99 ? -18.109 3.57 16.453 1 95.12 99 LEU B O 1
ATOM 3885 N N . ILE B 1 100 ? -17.844 2.559 14.555 1 92.81 100 ILE B N 1
ATOM 3886 C CA . ILE B 1 100 ? -19.25 2.682 14.188 1 92.81 100 ILE B CA 1
ATOM 3887 C C . ILE B 1 100 ? -20.109 1.907 15.188 1 92.81 100 ILE B C 1
ATOM 3889 O O . ILE B 1 100 ? -21.188 2.369 15.578 1 92.81 100 ILE B O 1
ATOM 3893 N N . VAL B 1 101 ? -19.641 0.832 15.609 1 90.69 101 VAL B N 1
ATOM 3894 C CA . VAL B 1 101 ? -20.391 -0.037 16.516 1 90.69 101 VAL B CA 1
ATOM 3895 C C . VAL B 1 101 ? -20.359 0.54 17.922 1 90.69 101 VAL B C 1
ATOM 3897 O O . VAL B 1 101 ? -21.391 0.574 18.609 1 90.69 101 VAL B O 1
ATOM 3900 N N . HIS B 1 102 ? -19.25 1.064 18.328 1 92.38 102 HIS B N 1
ATOM 3901 C CA . HIS B 1 102 ? -19.078 1.386 19.734 1 92.38 102 HIS B CA 1
ATOM 3902 C C . HIS B 1 102 ? -19.266 2.879 19.984 1 92.38 102 HIS B C 1
ATOM 3904 O O . HIS B 1 102 ? -19.609 3.287 21.094 1 92.38 102 HIS B O 1
ATOM 3910 N N . TYR B 1 103 ? -18.984 3.707 18.938 1 94.81 103 TYR B N 1
ATOM 3911 C CA . TYR B 1 103 ? -19.125 5.156 19.047 1 94.81 103 TYR B CA 1
ATOM 3912 C C . TYR B 1 103 ? -19.828 5.719 17.812 1 94.81 103 TYR B C 1
ATOM 3914 O O . TYR B 1 103 ? -19.281 6.566 17.109 1 94.81 103 TYR B O 1
ATOM 3922 N N . PRO B 1 104 ? -21.078 5.379 17.578 1 93.44 104 PRO B N 1
ATOM 3923 C CA . PRO B 1 104 ? -21.781 5.785 16.359 1 93.44 104 PRO B CA 1
ATOM 3924 C C . PRO B 1 104 ? -21.938 7.301 16.25 1 93.44 104 PRO B C 1
ATOM 3926 O O . PRO B 1 104 ? -22.156 7.82 15.156 1 93.44 104 PRO B O 1
ATOM 3929 N N . GLN B 1 105 ? -21.781 8 17.281 1 94.75 105 GLN B N 1
ATOM 3930 C CA . GLN B 1 105 ? -21.984 9.445 17.266 1 94.75 105 GLN B CA 1
ATOM 3931 C C . GLN B 1 105 ? -20.703 10.172 16.891 1 94.75 105 GLN B C 1
ATOM 3933 O O . GLN B 1 105 ? -20.719 11.367 16.594 1 94.75 105 GLN B O 1
ATOM 3938 N N . LEU B 1 106 ? -19.625 9.523 16.953 1 96.56 106 LEU B N 1
ATOM 3939 C CA . LEU B 1 106 ? -18.328 10.141 16.672 1 96.56 106 LEU B CA 1
ATOM 3940 C C . LEU B 1 106 ? -18.062 10.164 15.172 1 96.56 106 LEU B C 1
ATOM 3942 O O . LEU B 1 106 ? -18.016 9.117 14.523 1 96.56 106 LEU B O 1
ATOM 3946 N N . PRO B 1 107 ? -17.922 11.359 14.609 1 98.12 107 PRO B N 1
ATOM 3947 C CA . PRO B 1 107 ? -17.625 11.445 13.18 1 98.12 107 PRO B CA 1
ATOM 3948 C C . PRO B 1 107 ? -16.312 10.758 12.812 1 98.12 107 PRO B C 1
ATOM 3950 O O . PRO B 1 107 ? -15.336 10.844 13.555 1 98.12 107 PRO B O 1
ATOM 3953 N N . ILE B 1 108 ? -16.297 10.133 11.609 1 98.31 108 ILE B N 1
ATOM 3954 C CA . ILE B 1 108 ? -15.125 9.43 11.109 1 98.31 108 ILE B CA 1
ATOM 3955 C C . ILE B 1 108 ? -14.562 10.164 9.898 1 98.31 108 ILE B C 1
ATOM 3957 O O . ILE B 1 108 ? -15.305 10.547 9 1 98.31 108 ILE B O 1
ATOM 3961 N N . GLN B 1 109 ? -13.32 10.438 9.93 1 98.62 109 GLN B N 1
ATOM 3962 C CA . GLN B 1 109 ? -12.555 10.828 8.75 1 98.62 109 GLN B CA 1
ATOM 3963 C C . GLN B 1 109 ? -11.75 9.648 8.203 1 98.62 109 GLN B C 1
ATOM 3965 O O . GLN B 1 109 ? -10.836 9.148 8.867 1 98.62 109 GLN B O 1
ATOM 3970 N N . LEU B 1 110 ? -12.117 9.227 7.008 1 98 110 LEU B N 1
ATOM 3971 C CA . LEU B 1 110 ? -11.523 8.008 6.473 1 98 110 LEU B CA 1
ATOM 3972 C C . LEU B 1 110 ? -10.367 8.336 5.527 1 98 110 LEU B C 1
ATOM 3974 O O . LEU B 1 110 ? -10.547 9.078 4.559 1 98 110 LEU B O 1
ATOM 3978 N N . ILE B 1 111 ? -9.242 7.773 5.84 1 96.94 111 ILE B N 1
ATOM 3979 C CA . ILE B 1 111 ? -8.062 7.93 4.988 1 96.94 111 ILE B CA 1
ATOM 3980 C C . ILE B 1 111 ? -8.117 6.922 3.842 1 96.94 111 ILE B C 1
ATOM 3982 O O . ILE B 1 111 ? -8.062 5.711 4.066 1 96.94 111 ILE B O 1
ATOM 3986 N N . VAL B 1 112 ? -8.219 7.418 2.654 1 94.06 112 VAL B N 1
ATOM 3987 C CA . VAL B 1 112 ? -8.258 6.559 1.475 1 94.06 112 VAL B CA 1
ATOM 3988 C C . VAL B 1 112 ? -7.195 7 0.474 1 94.06 112 VAL B C 1
ATOM 3990 O O . VAL B 1 112 ? -7.434 7.008 -0.736 1 94.06 112 VAL B O 1
ATOM 3993 N N . GLU B 1 113 ? -6.09 7.363 0.945 1 90.12 113 GLU B N 1
ATOM 3994 C CA . GLU B 1 113 ? -5.004 7.934 0.153 1 90.12 113 GLU B CA 1
ATOM 3995 C C . GLU B 1 113 ? -4.309 6.863 -0.684 1 90.12 113 GLU B C 1
ATOM 3997 O O . GLU B 1 113 ? -3.598 7.18 -1.639 1 90.12 113 GLU B O 1
ATOM 4002 N N . THR B 1 114 ? -4.5 5.594 -0.332 1 82.94 114 THR B N 1
ATOM 4003 C CA . THR B 1 114 ? -3.807 4.523 -1.043 1 82.94 114 THR B CA 1
ATOM 4004 C C . THR B 1 114 ? -4.805 3.527 -1.626 1 82.94 114 THR B C 1
ATOM 4006 O O . THR B 1 114 ? -5.695 3.047 -0.92 1 82.94 114 THR B O 1
ATOM 4009 N N . GLY B 1 115 ? -4.68 3.336 -2.922 1 78.81 115 GLY B N 1
ATOM 4010 C CA . GLY B 1 115 ? -5.441 2.266 -3.547 1 78.81 115 GLY B CA 1
ATOM 4011 C C . GLY B 1 115 ? -6.852 2.678 -3.928 1 78.81 115 GLY B C 1
ATOM 4012 O O . GLY B 1 115 ? -7.633 1.857 -4.41 1 78.81 115 GLY B O 1
ATOM 4013 N N . ASN B 1 116 ? -7.141 3.91 -3.729 1 85.38 116 ASN B N 1
ATOM 4014 C CA . ASN B 1 116 ? -8.484 4.41 -4.004 1 85.38 116 ASN B CA 1
ATOM 4015 C C . ASN B 1 116 ? -8.453 5.613 -4.941 1 85.38 116 ASN B C 1
ATOM 4017 O O . ASN B 1 116 ? -8.703 6.742 -4.516 1 85.38 116 ASN B O 1
ATOM 4021 N N . HIS B 1 117 ? -8.32 5.328 -6.219 1 85.62 117 HIS B N 1
ATOM 4022 C CA . HIS B 1 117 ? -8.031 6.441 -7.117 1 85.62 117 HIS B CA 1
ATOM 4023 C C . HIS B 1 117 ? -9.172 6.66 -8.102 1 85.62 117 HIS B C 1
ATOM 4025 O O . HIS B 1 117 ? -9.078 7.516 -8.992 1 85.62 117 HIS B O 1
ATOM 4031 N N . ASN B 1 118 ? -10.234 5.91 -7.969 1 86.81 118 ASN B N 1
ATOM 4032 C CA . ASN B 1 118 ? -11.359 6.094 -8.883 1 86.81 118 ASN B CA 1
ATOM 4033 C C . ASN B 1 118 ? -12.656 6.348 -8.133 1 86.81 118 ASN B C 1
ATOM 4035 O O . ASN B 1 118 ? -12.75 6.094 -6.93 1 86.81 118 ASN B O 1
ATOM 4039 N N . PHE B 1 119 ? -13.586 6.824 -8.906 1 90.62 119 PHE B N 1
ATOM 4040 C CA . PHE B 1 119 ? -14.844 7.297 -8.336 1 90.62 119 PHE B CA 1
ATOM 4041 C C . PHE B 1 119 ? -15.617 6.148 -7.699 1 90.62 119 PHE B C 1
ATOM 4043 O O . PHE B 1 119 ? -16.203 6.309 -6.633 1 90.62 119 PHE B O 1
ATOM 4050 N N . GLU B 1 120 ? -15.578 5.008 -8.297 1 86.44 120 GLU B N 1
ATOM 4051 C CA . GLU B 1 120 ? -16.344 3.852 -7.84 1 86.44 120 GLU B CA 1
ATOM 4052 C C . GLU B 1 120 ? -15.852 3.371 -6.477 1 86.44 120 GLU B C 1
ATOM 4054 O O . GLU B 1 120 ? -16.656 3.066 -5.594 1 86.44 120 GLU B O 1
ATOM 4059 N N . ALA B 1 121 ? -14.586 3.35 -6.34 1 88.62 121 ALA B N 1
ATOM 4060 C CA . ALA B 1 121 ? -14.023 2.938 -5.059 1 88.62 121 ALA B CA 1
ATOM 4061 C C . ALA B 1 121 ? -14.406 3.916 -3.949 1 88.62 121 ALA B C 1
ATOM 4063 O O . ALA B 1 121 ? -14.836 3.502 -2.871 1 88.62 121 ALA B O 1
ATOM 4064 N N . LEU B 1 122 ? -14.297 5.156 -4.23 1 93.69 122 LEU B N 1
ATOM 4065 C CA . LEU B 1 122 ? -14.594 6.188 -3.244 1 93.69 122 LEU B CA 1
ATOM 4066 C C . LEU B 1 122 ? -16.062 6.172 -2.867 1 93.69 122 LEU B C 1
ATOM 4068 O O . LEU B 1 122 ? -16.422 6.293 -1.689 1 93.69 122 LEU B O 1
ATOM 4072 N N . THR B 1 123 ? -16.875 6.008 -3.822 1 90.31 123 THR B N 1
ATOM 4073 C CA . THR B 1 123 ? -18.312 5.934 -3.568 1 90.31 123 THR B CA 1
ATOM 4074 C C . THR B 1 123 ? -18.641 4.723 -2.707 1 90.31 123 THR B C 1
ATOM 4076 O O . THR B 1 123 ? -19.516 4.789 -1.843 1 90.31 123 THR B O 1
ATOM 4079 N N . GLY B 1 124 ? -17.938 3.646 -2.959 1 86.19 124 GLY B N 1
ATOM 4080 C CA . GLY B 1 124 ? -18.109 2.457 -2.143 1 86.19 124 GLY B CA 1
ATOM 4081 C C . GLY B 1 124 ? -17.859 2.701 -0.667 1 86.19 124 GLY B C 1
ATOM 4082 O O . GLY B 1 124 ? -18.625 2.232 0.185 1 86.19 124 GLY B O 1
ATOM 4083 N N . TRP B 1 125 ? -16.859 3.445 -0.367 1 91.38 125 TRP B N 1
ATOM 4084 C CA . TRP B 1 125 ? -16.547 3.777 1.021 1 91.38 125 TRP B CA 1
ATOM 4085 C C . TRP B 1 125 ? -17.656 4.633 1.633 1 91.38 125 TRP B C 1
ATOM 4087 O O . TRP B 1 125 ? -18.031 4.43 2.789 1 91.38 125 TRP B O 1
ATOM 4097 N N . CYS B 1 126 ? -18.172 5.566 0.872 1 92.25 126 CYS B N 1
ATOM 4098 C CA . CYS B 1 126 ? -19.25 6.438 1.351 1 92.25 126 CYS B CA 1
ATOM 4099 C C . CYS B 1 126 ? -20.484 5.633 1.705 1 92.25 126 CYS B C 1
ATOM 4101 O O . CYS B 1 126 ? -21.156 5.914 2.705 1 92.25 126 CYS B O 1
ATOM 4103 N N . GLU B 1 127 ? -20.688 4.668 0.897 1 85.5 127 GLU B N 1
ATOM 4104 C CA . GLU B 1 127 ? -21.859 3.836 1.133 1 85.5 127 GLU B CA 1
ATOM 4105 C C . GLU B 1 127 ? -21.672 2.938 2.35 1 85.5 127 GLU B C 1
ATOM 4107 O O . GLU B 1 127 ? -22.562 2.809 3.186 1 85.5 127 GLU B O 1
ATOM 4112 N N . LEU B 1 128 ? -20.531 2.395 2.469 1 84.62 128 LEU B N 1
ATOM 4113 C CA . LEU B 1 128 ? -20.219 1.451 3.539 1 84.62 128 LEU B CA 1
ATOM 4114 C C . LEU B 1 128 ? -20.297 2.131 4.902 1 84.62 128 LEU B C 1
ATOM 4116 O O . LEU B 1 128 ? -20.781 1.537 5.871 1 84.62 128 LEU B O 1
ATOM 4120 N N . PHE B 1 129 ? -19.812 3.293 4.934 1 90.06 129 PHE B N 1
ATOM 4121 C CA . PHE B 1 129 ? -19.719 3.971 6.223 1 90.06 129 PHE B CA 1
ATOM 4122 C C . PHE B 1 129 ? -20.719 5.125 6.289 1 90.06 129 PHE B C 1
ATOM 4124 O O . PHE B 1 129 ? -20.516 6.086 7.035 1 90.06 129 PHE B O 1
ATOM 4131 N N . ALA B 1 130 ? -21.766 4.824 5.613 1 88.44 130 ALA B N 1
ATOM 4132 C CA . ALA B 1 130 ? -22.797 5.855 5.555 1 88.44 130 ALA B CA 1
ATOM 4133 C C . ALA B 1 130 ? -23.281 6.227 6.953 1 88.44 130 ALA B C 1
ATOM 4135 O O . ALA B 1 130 ? -23.438 5.355 7.812 1 88.44 130 ALA B O 1
ATOM 4136 N N . GLY B 1 131 ? -23.453 7.406 7.32 1 90.75 131 GLY B N 1
ATOM 4137 C CA . GLY B 1 131 ? -24 7.883 8.578 1 90.75 131 GLY B CA 1
ATOM 4138 C C . GLY B 1 131 ? -22.938 8.414 9.531 1 90.75 131 GLY B C 1
ATOM 4139 O O . GLY B 1 131 ? -23.234 9.242 10.398 1 90.75 131 GLY B O 1
ATOM 4140 N N . CYS B 1 132 ? -21.734 7.809 9.398 1 94.81 132 CYS B N 1
ATOM 4141 C CA . CYS B 1 132 ? -20.719 8.227 10.352 1 94.81 132 CYS B CA 1
ATOM 4142 C C . CYS B 1 132 ? -19.562 8.914 9.648 1 94.81 132 CYS B C 1
ATOM 4144 O O . CYS B 1 132 ? -18.75 9.578 10.289 1 94.81 132 CYS B O 1
ATOM 4146 N N . LEU B 1 133 ? -19.562 8.781 8.352 1 97.06 133 LEU B N 1
ATOM 4147 C CA . LEU B 1 133 ? -18.438 9.312 7.586 1 97.06 133 LEU B CA 1
ATOM 4148 C C . LEU B 1 133 ? -18.562 10.828 7.418 1 97.06 133 LEU B C 1
ATOM 4150 O O . LEU B 1 133 ? -19.516 11.312 6.82 1 97.06 133 LEU B O 1
ATOM 4154 N N . GLU B 1 134 ? -17.594 11.5 7.918 1 97.69 134 GLU B N 1
ATOM 4155 C CA . GLU B 1 134 ? -17.578 12.953 7.844 1 97.69 134 GLU B CA 1
ATOM 4156 C C . GLU B 1 134 ? -16.781 13.445 6.641 1 97.69 134 GLU B C 1
ATOM 4158 O O . GLU B 1 134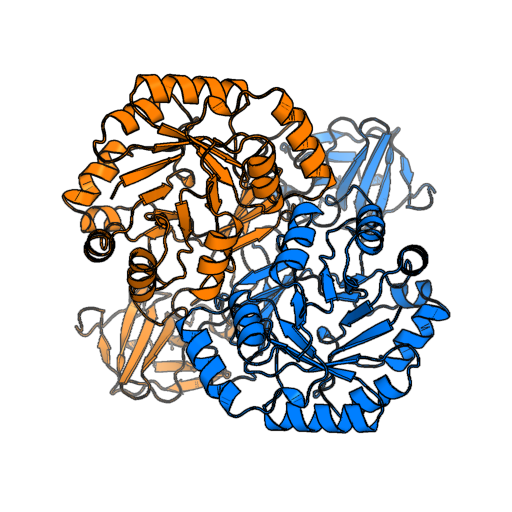 ? -17.094 14.492 6.062 1 97.69 134 GLU B O 1
ATOM 4163 N N . ARG B 1 135 ? -15.75 12.719 6.379 1 97.81 135 ARG B N 1
ATOM 4164 C CA . ARG B 1 135 ? -14.805 13.219 5.387 1 97.81 135 ARG B CA 1
ATOM 4165 C C . ARG B 1 135 ? -13.969 12.078 4.805 1 97.81 135 ARG B C 1
ATOM 4167 O O . ARG B 1 135 ? -13.656 11.109 5.5 1 97.81 135 ARG B O 1
ATOM 4174 N N . LEU B 1 136 ? -13.633 12.242 3.508 1 97.94 136 LEU B N 1
ATOM 4175 C CA . LEU B 1 136 ? -12.664 11.352 2.869 1 97.94 136 LEU B CA 1
ATOM 4176 C C . LEU B 1 136 ? -11.344 12.078 2.633 1 97.94 136 LEU B C 1
ATOM 4178 O O . LEU B 1 136 ? -11.32 13.195 2.117 1 97.94 136 LEU B O 1
ATOM 4182 N N . ILE B 1 137 ? -10.297 11.484 3.062 1 98.06 137 ILE B N 1
ATOM 4183 C CA . ILE B 1 137 ? -8.969 11.992 2.75 1 98.06 137 ILE B CA 1
ATOM 4184 C C . ILE B 1 137 ? -8.453 11.328 1.476 1 98.06 137 ILE B C 1
ATOM 4186 O O . ILE B 1 137 ? -8.094 10.148 1.481 1 98.06 137 ILE B O 1
ATOM 4190 N N . LEU B 1 138 ? -8.328 12.117 0.478 1 95.5 138 LEU B N 1
ATOM 4191 C CA . LEU B 1 138 ? -8.078 11.586 -0.858 1 95.5 138 LEU B CA 1
ATOM 4192 C C . LEU B 1 138 ? -6.578 11.57 -1.158 1 95.5 138 LEU B C 1
ATOM 4194 O O . LEU B 1 138 ? -5.801 12.25 -0.489 1 95.5 138 LEU B O 1
ATOM 4198 N N . SER B 1 139 ? -6.273 10.781 -2.166 1 90.75 139 SER B N 1
ATOM 4199 C CA . SER B 1 139 ? -4.891 10.594 -2.592 1 90.75 139 SER B CA 1
ATOM 4200 C C . SER B 1 139 ? -4.371 11.812 -3.346 1 90.75 139 SER B C 1
ATOM 4202 O O . SER B 1 139 ? -5.109 12.43 -4.117 1 90.75 139 SER B O 1
ATOM 4204 N N . ILE B 1 140 ? -3.121 12.047 -3.213 1 87.25 140 ILE B N 1
ATOM 4205 C CA . ILE B 1 140 ? -2.467 13.117 -3.961 1 87.25 140 ILE B CA 1
ATOM 4206 C C . ILE B 1 140 ? -2.277 12.688 -5.414 1 87.25 140 ILE B C 1
ATOM 4208 O O . ILE B 1 140 ? -1.949 13.508 -6.273 1 87.25 140 ILE B O 1
ATOM 4212 N N . GLU B 1 141 ? -2.521 11.461 -5.723 1 80.5 141 GLU B N 1
ATOM 4213 C CA . GLU B 1 141 ? -2.301 10.922 -7.062 1 80.5 141 GLU B CA 1
ATOM 4214 C C . GLU B 1 141 ? -3.521 11.141 -7.953 1 80.5 141 GLU B C 1
ATOM 4216 O O . GLU B 1 141 ? -3.479 10.859 -9.156 1 80.5 141 GLU B O 1
ATOM 4221 N N . ILE B 1 142 ? -4.523 11.641 -7.418 1 86.06 142 ILE B N 1
ATOM 4222 C CA . ILE B 1 142 ? -5.699 11.984 -8.211 1 86.06 142 ILE B CA 1
ATOM 4223 C C . ILE B 1 142 ? -5.461 13.312 -8.938 1 86.06 142 ILE B C 1
ATOM 4225 O O . ILE B 1 142 ? -5.168 14.328 -8.305 1 86.06 142 ILE B O 1
ATOM 4229 N N . PRO B 1 143 ? -5.598 13.266 -10.195 1 82 143 PRO B N 1
ATOM 4230 C CA . PRO B 1 143 ? -5.402 14.516 -10.938 1 82 143 PRO B CA 1
ATOM 4231 C C . PRO B 1 143 ? -6.406 15.594 -10.547 1 82 143 PRO B C 1
ATOM 4233 O O . PRO B 1 143 ? -7.52 15.281 -10.117 1 82 143 PRO B O 1
ATOM 4236 N N . GLU B 1 144 ? -6.023 16.797 -10.852 1 87.25 144 GLU B N 1
ATOM 4237 C CA . GLU B 1 144 ? -6.812 17.953 -10.438 1 87.25 144 GLU B CA 1
ATOM 4238 C C . GLU B 1 144 ? -8.234 17.875 -10.984 1 87.25 144 GLU B C 1
ATOM 4240 O O . GLU B 1 144 ? -9.195 18.125 -10.258 1 87.25 144 GLU B O 1
ATOM 4245 N N . ASN B 1 145 ? -8.359 17.609 -12.266 1 85.62 145 ASN B N 1
ATOM 4246 C CA . ASN B 1 145 ? -9.68 17.578 -12.883 1 85.62 145 ASN B CA 1
ATOM 4247 C C . ASN B 1 145 ? -10.586 16.531 -12.234 1 85.62 145 ASN B C 1
ATOM 4249 O O . ASN B 1 145 ? -11.781 16.781 -12.047 1 85.62 145 ASN B O 1
ATOM 4253 N N . LYS B 1 146 ? -9.992 15.445 -11.875 1 89.38 146 LYS B N 1
ATOM 4254 C CA . LYS B 1 146 ? -10.773 14.406 -11.211 1 89.38 146 LYS B CA 1
ATOM 4255 C C . LYS B 1 146 ? -11.062 14.773 -9.758 1 89.38 146 LYS B C 1
ATOM 4257 O O . LYS B 1 146 ? -12.133 14.461 -9.234 1 89.38 146 LYS B O 1
ATOM 4262 N N . LEU B 1 147 ? -10.086 15.383 -9.211 1 90.94 147 LEU B N 1
ATOM 4263 C CA . LEU B 1 147 ? -10.32 15.852 -7.848 1 90.94 147 LEU B CA 1
ATOM 4264 C C . LEU B 1 147 ? -11.516 16.797 -7.797 1 90.94 147 LEU B C 1
ATOM 4266 O O . LEU B 1 147 ? -12.352 16.703 -6.898 1 90.94 147 LEU B O 1
ATOM 4270 N N . ILE B 1 148 ? -11.562 17.703 -8.742 1 91.38 148 ILE B N 1
ATOM 4271 C CA . ILE B 1 148 ? -12.672 18.641 -8.844 1 91.38 148 ILE B CA 1
ATOM 4272 C C . ILE B 1 148 ? -13.984 17.875 -8.992 1 91.38 148 ILE B C 1
ATOM 4274 O O . ILE B 1 148 ? -14.953 18.141 -8.281 1 91.38 148 ILE B O 1
ATOM 4278 N N . GLU B 1 149 ? -13.961 16.969 -9.859 1 92.62 149 GLU B N 1
ATOM 4279 C CA . GLU B 1 149 ? -15.148 16.156 -10.094 1 92.62 149 GLU B CA 1
ATOM 4280 C C . GLU B 1 149 ? -15.578 15.422 -8.828 1 92.62 149 GLU B C 1
ATOM 4282 O O . GLU B 1 149 ? -16.766 15.391 -8.5 1 92.62 149 GLU B O 1
ATOM 4287 N N . TYR B 1 150 ? -14.664 14.844 -8.148 1 94.12 150 TYR B N 1
ATOM 4288 C CA . TYR B 1 150 ? -14.969 14.07 -6.949 1 94.12 150 TYR B CA 1
ATOM 4289 C C . TYR B 1 150 ? -15.523 14.969 -5.848 1 94.12 150 TYR B C 1
ATOM 4291 O O . TYR B 1 150 ? -16.484 14.602 -5.164 1 94.12 150 TYR B O 1
ATOM 4299 N N . CYS B 1 151 ? -14.953 16.109 -5.711 1 92.5 151 CYS B N 1
ATOM 4300 C CA . CYS B 1 151 ? -15.43 17.062 -4.719 1 92.5 151 CYS B CA 1
ATOM 4301 C C . CYS B 1 151 ? -16.891 17.422 -4.961 1 92.5 151 CYS B C 1
ATOM 4303 O O . CYS B 1 151 ? -17.656 17.625 -4.016 1 92.5 151 CYS B O 1
ATOM 4305 N N . GLN B 1 152 ? -17.281 17.406 -6.156 1 93 152 GLN B N 1
ATOM 4306 C CA . GLN B 1 152 ? -18.625 17.828 -6.527 1 93 152 GLN B CA 1
ATOM 4307 C C . GLN B 1 152 ? -19.609 16.656 -6.445 1 93 152 GLN B C 1
ATOM 4309 O O . GLN B 1 152 ? -20.797 16.859 -6.16 1 93 152 GLN B O 1
ATOM 4314 N N . LYS B 1 153 ? -19.156 15.523 -6.66 1 94.06 153 LYS B N 1
ATOM 4315 C CA . LYS B 1 153 ? -20.062 14.398 -6.852 1 94.06 153 LYS B CA 1
ATOM 4316 C C . LYS B 1 153 ? -20.188 13.562 -5.582 1 94.06 153 LYS B C 1
ATOM 4318 O O . LYS B 1 153 ? -21.219 12.953 -5.332 1 94.06 153 LYS B O 1
ATOM 4323 N N . LEU B 1 154 ? -19.172 13.469 -4.793 1 95.19 154 LEU B N 1
ATOM 4324 C CA . LEU B 1 154 ? -19.219 12.633 -3.596 1 95.19 154 LEU B CA 1
ATOM 4325 C C . LEU B 1 154 ? -20.125 13.25 -2.539 1 95.19 154 LEU B C 1
ATOM 4327 O O . LEU B 1 154 ? -20.156 14.469 -2.371 1 95.19 154 LEU B O 1
ATOM 4331 N N . PRO B 1 155 ? -20.781 12.406 -1.781 1 95.31 155 PRO B N 1
ATOM 4332 C CA . PRO B 1 155 ? -21.75 12.914 -0.816 1 95.31 155 PRO B CA 1
ATOM 4333 C C . PRO B 1 155 ? -21.109 13.43 0.465 1 95.31 155 PRO B C 1
ATOM 4335 O O . PRO B 1 155 ? -21.797 13.953 1.342 1 95.31 155 PRO B O 1
ATOM 4338 N N . VAL B 1 156 ? -19.828 13.266 0.609 1 96.56 156 VAL B N 1
ATOM 4339 C CA . VAL B 1 156 ? -19.125 13.719 1.804 1 96.56 156 VAL B CA 1
ATOM 4340 C C . VAL B 1 156 ? -18 14.664 1.407 1 96.56 156 VAL B C 1
ATOM 4342 O O . VAL B 1 156 ? -17.469 14.578 0.3 1 96.56 156 VAL B O 1
ATOM 4345 N N . PRO B 1 157 ? -17.641 15.57 2.363 1 96.88 157 PRO B N 1
ATOM 4346 C CA . PRO B 1 157 ? -16.531 16.484 2.082 1 96.88 157 PRO B CA 1
ATOM 4347 C C . PRO B 1 157 ? -15.219 15.742 1.812 1 96.88 157 PRO B C 1
ATOM 4349 O O . PRO B 1 157 ? -15.016 14.633 2.312 1 96.88 157 PRO B O 1
ATOM 4352 N N . CYS B 1 158 ? -14.367 16.406 1.044 1 97.56 158 CYS B N 1
ATOM 4353 C CA . CYS B 1 158 ? -13.086 15.812 0.667 1 97.56 158 CYS B CA 1
ATOM 4354 C C . CYS B 1 158 ? -11.93 16.625 1.237 1 97.56 158 CYS B C 1
ATOM 4356 O O . CYS B 1 158 ? -12.031 17.844 1.396 1 97.56 158 CYS B O 1
ATOM 4358 N N . GLU B 1 159 ? -10.914 15.898 1.56 1 98.06 159 GLU B N 1
ATOM 4359 C CA . GLU B 1 159 ? -9.656 16.469 2.027 1 98.06 159 GLU B CA 1
ATOM 4360 C C . GLU B 1 159 ? -8.484 15.977 1.191 1 98.06 159 GLU B C 1
ATOM 4362 O O . GLU B 1 159 ? -8.469 14.82 0.752 1 98.06 159 GLU B O 1
ATOM 4367 N N . VAL B 1 160 ? -7.516 16.859 0.966 1 96.19 160 VAL B N 1
ATOM 4368 C CA . VAL B 1 160 ? -6.297 16.453 0.277 1 96.19 160 VAL B CA 1
ATOM 4369 C C . VAL B 1 160 ? -5.082 17.094 0.953 1 96.19 160 VAL B C 1
ATOM 4371 O O . VAL B 1 160 ? -5.223 18.078 1.695 1 96.19 160 VAL B O 1
ATOM 4374 N N . LEU B 1 161 ? -3.975 16.531 0.727 1 96.62 161 LEU B N 1
ATOM 4375 C CA . LEU B 1 161 ? -2.717 17.094 1.197 1 96.62 161 LEU B CA 1
ATOM 4376 C C . LEU B 1 161 ? -2.334 18.328 0.376 1 96.62 161 LEU B C 1
ATOM 4378 O O . LEU B 1 161 ? -2.209 18.25 -0.848 1 96.62 161 LEU B O 1
ATOM 4382 N N . GLY B 1 162 ? -2.193 19.406 1.064 1 96.44 162 GLY B N 1
ATOM 4383 C CA . GLY B 1 162 ? -1.778 20.625 0.384 1 96.44 162 GLY B CA 1
ATOM 4384 C C . GLY B 1 162 ? -0.272 20.75 0.257 1 96.44 162 GLY B C 1
ATOM 4385 O O . GLY B 1 162 ? 0.234 21.172 -0.785 1 96.44 162 GLY B O 1
ATOM 4386 N N . VAL B 1 163 ? 0.359 20.375 1.343 1 96.56 163 VAL B N 1
ATOM 4387 C CA . VAL B 1 163 ? 1.817 20.406 1.359 1 96.56 163 VAL B CA 1
ATOM 4388 C C . VAL B 1 163 ? 2.348 19.406 2.377 1 96.56 163 VAL B C 1
ATOM 4390 O O . VAL B 1 163 ? 1.729 19.188 3.422 1 96.56 163 VAL B O 1
ATOM 4393 N N . GLY B 1 164 ? 3.482 18.797 2.01 1 95.44 164 GLY B N 1
ATOM 4394 C CA . GLY B 1 164 ? 4.125 17.859 2.904 1 95.44 164 GLY B CA 1
ATOM 4395 C C . GLY B 1 164 ? 4.918 16.781 2.174 1 95.44 164 GLY B C 1
ATOM 4396 O O . GLY B 1 164 ? 5.043 16.828 0.947 1 95.44 164 GLY B O 1
ATOM 4397 N N . ARG B 1 165 ? 5.418 15.883 2.945 1 89.56 165 ARG B N 1
ATOM 4398 C CA . ARG B 1 165 ? 6.195 14.805 2.338 1 89.56 165 ARG B CA 1
ATOM 4399 C C . ARG B 1 165 ? 5.301 13.859 1.544 1 89.56 165 ARG B C 1
ATOM 4401 O O . ARG B 1 165 ? 4.168 13.586 1.945 1 89.56 165 ARG B O 1
ATOM 4408 N N . ILE B 1 166 ? 5.887 13.414 0.511 1 83.56 166 ILE B N 1
ATOM 4409 C CA . ILE B 1 166 ? 5.18 12.438 -0.312 1 83.56 166 ILE B CA 1
ATOM 4410 C C . ILE B 1 166 ? 5.516 11.023 0.157 1 83.56 166 ILE B C 1
ATOM 4412 O O . ILE B 1 166 ? 6.668 10.594 0.065 1 83.56 166 ILE B O 1
ATOM 4416 N N . LEU B 1 167 ? 4.531 10.414 0.685 1 81.75 167 LEU B N 1
ATOM 4417 C CA . LEU B 1 167 ? 4.715 9.031 1.115 1 81.75 167 LEU B CA 1
ATOM 4418 C C . LEU B 1 167 ? 4.695 8.086 -0.079 1 81.75 167 LEU B C 1
ATOM 4420 O O . LEU B 1 167 ? 3.686 7.984 -0.78 1 81.75 167 LEU B O 1
ATOM 4424 N N . LEU B 1 168 ? 5.82 7.469 -0.308 1 71.75 168 LEU B N 1
ATOM 4425 C CA . LEU B 1 168 ? 5.906 6.523 -1.414 1 71.75 168 LEU B CA 1
ATOM 4426 C C . LEU B 1 168 ? 5.352 5.16 -1.009 1 71.75 168 LEU B C 1
ATOM 4428 O O . LEU B 1 168 ? 4.57 4.559 -1.749 1 71.75 168 LEU B O 1
ATOM 4432 N N . PHE B 1 169 ? 5.816 4.828 0.22 1 68.5 169 PHE B N 1
ATOM 4433 C CA . PHE B 1 169 ? 5.316 3.537 0.676 1 68.5 169 PHE B CA 1
ATOM 4434 C C . PHE B 1 169 ? 5.355 3.449 2.197 1 68.5 169 PHE B C 1
ATOM 4436 O O . PHE B 1 169 ? 6.172 4.109 2.842 1 68.5 169 PHE B O 1
ATOM 4443 N N . TYR B 1 170 ? 4.363 2.607 2.627 1 73.88 170 TYR B N 1
ATOM 4444 C CA . TYR B 1 170 ? 4.273 2.246 4.039 1 73.88 170 TYR B CA 1
ATOM 4445 C C . TYR B 1 170 ? 4.191 0.734 4.211 1 73.88 170 TYR B C 1
ATOM 4447 O O . TYR B 1 170 ? 3.404 0.068 3.531 1 73.88 170 TYR B O 1
ATOM 4455 N N . SER B 1 171 ? 5.09 0.249 4.977 1 66.88 171 SER B N 1
ATOM 4456 C CA . SER B 1 171 ? 5.031 -1.153 5.375 1 66.88 171 SER B CA 1
ATOM 4457 C C . SER B 1 171 ? 4.875 -1.291 6.887 1 66.88 171 SER B C 1
ATOM 4459 O O . SER B 1 171 ? 5.629 -0.688 7.652 1 66.88 171 SER B O 1
ATOM 4461 N N . PRO B 1 172 ? 3.867 -1.972 7.23 1 67.44 172 PRO B N 1
ATOM 4462 C CA . PRO B 1 172 ? 3.703 -2.17 8.672 1 67.44 172 PRO B CA 1
ATOM 4463 C C . PRO B 1 172 ? 4.852 -2.965 9.289 1 67.44 172 PRO B C 1
ATOM 4465 O O . PRO B 1 172 ? 4.91 -3.115 10.516 1 67.44 172 PRO B O 1
ATOM 4468 N N . ARG B 1 173 ? 5.797 -3.311 8.43 1 62.19 173 ARG B N 1
ATOM 4469 C CA . ARG B 1 173 ? 6.969 -4.059 8.883 1 62.19 173 ARG B CA 1
ATOM 4470 C C . ARG B 1 173 ? 8.156 -3.131 9.109 1 62.19 173 ARG B C 1
ATOM 4472 O O . ARG B 1 173 ? 8.305 -2.123 8.414 1 62.19 173 ARG B O 1
ATOM 4479 N N . SER B 1 174 ? 8.836 -3.482 10.164 1 60.66 174 SER B N 1
ATOM 4480 C CA . SER B 1 174 ? 10.109 -2.793 10.344 1 60.66 174 SER B CA 1
ATOM 4481 C C . SER B 1 174 ? 11.125 -3.227 9.289 1 60.66 174 SER B C 1
ATOM 4483 O O . SER B 1 174 ? 11.508 -4.398 9.234 1 60.66 174 SER B O 1
ATOM 4485 N N . LEU B 1 175 ? 11.438 -2.377 8.422 1 56.28 175 LEU B N 1
ATOM 4486 C CA . LEU B 1 175 ? 12.32 -2.727 7.309 1 56.28 175 LEU B CA 1
ATOM 4487 C C . LEU B 1 175 ? 13.711 -2.129 7.508 1 56.28 175 LEU B C 1
ATOM 4489 O O . LEU B 1 175 ? 14.664 -2.541 6.848 1 56.28 175 LEU B O 1
ATOM 4493 N N . LEU B 1 176 ? 13.695 -0.97 8.32 1 49.22 176 LEU B N 1
ATOM 4494 C CA . LEU B 1 176 ? 14.953 -0.246 8.477 1 49.22 176 LEU B CA 1
ATOM 4495 C C . LEU B 1 176 ? 15.711 -0.739 9.711 1 49.22 176 LEU B C 1
ATOM 4497 O O . LEU B 1 176 ? 16.938 -0.813 9.695 1 49.22 176 LEU B O 1
ATOM 4501 N N . ALA B 1 177 ? 14.891 -0.56 11.016 1 44.97 177 ALA B N 1
ATOM 4502 C CA . ALA B 1 177 ? 15.57 -0.855 12.273 1 44.97 177 ALA B CA 1
ATOM 4503 C C . ALA B 1 177 ? 15.391 -2.318 12.672 1 44.97 177 ALA B C 1
ATOM 4505 O O . ALA B 1 177 ? 14.359 -2.922 12.367 1 44.97 177 ALA B O 1
ATOM 4506 N N . GLU B 1 178 ? 16.359 -3.061 12.945 1 41.03 178 GLU B N 1
ATOM 4507 C CA . GLU B 1 178 ? 16.188 -4.355 13.602 1 41.03 178 GLU B CA 1
ATOM 4508 C C . GLU B 1 178 ? 15.188 -4.27 14.75 1 41.03 178 GLU B C 1
ATOM 4510 O O . GLU B 1 178 ? 14.336 -5.152 14.906 1 41.03 178 GLU B O 1
ATOM 4515 N N . HIS B 1 179 ? 15.531 -3.686 16.109 1 34.41 179 HIS B N 1
ATOM 4516 C CA . HIS B 1 179 ? 14.766 -3.711 17.344 1 34.41 179 HIS B CA 1
ATOM 4517 C C . HIS B 1 179 ? 14.273 -2.316 17.719 1 34.41 179 HIS B C 1
ATOM 4519 O O . HIS B 1 179 ? 15.07 -1.445 18.078 1 34.41 179 HIS B O 1
ATOM 4525 N N . ILE B 1 180 ? 13.383 -1.66 17.141 1 36.06 180 ILE B N 1
ATOM 4526 C CA . ILE B 1 180 ? 12.82 -0.543 17.891 1 36.06 180 ILE B CA 1
ATOM 4527 C C . ILE B 1 180 ? 12.297 -1.038 19.234 1 36.06 180 ILE B C 1
ATOM 4529 O O . ILE B 1 180 ? 11.336 -1.808 19.281 1 36.06 180 ILE B O 1
ATOM 4533 N N . SER B 1 181 ? 13.078 -1.503 20.156 1 32.94 181 SER B N 1
ATOM 4534 C CA . SER B 1 181 ? 12.594 -1.836 21.5 1 32.94 181 SER B CA 1
ATOM 4535 C C . SER B 1 181 ? 11.727 -0.718 22.062 1 32.94 181 SER B C 1
ATOM 4537 O O . SER B 1 181 ? 11.914 0.453 21.734 1 32.94 181 SER B O 1
ATOM 4539 N N . GLU B 1 182 ? 10.617 -1.045 22.484 1 36.25 182 GLU B N 1
ATOM 4540 C CA . GLU B 1 182 ? 9.75 -0.162 23.266 1 36.25 182 GLU B CA 1
ATOM 4541 C C . GLU B 1 182 ? 10.562 0.808 24.109 1 36.25 182 GLU B C 1
ATOM 4543 O O . GLU B 1 182 ? 10.109 1.913 24.406 1 36.25 182 GLU B O 1
ATOM 4548 N N . GLU B 1 183 ? 11.5 0.325 24.844 1 33.72 183 GLU B N 1
ATOM 4549 C CA . GLU B 1 183 ? 12.109 1.119 25.906 1 33.72 183 GLU B CA 1
ATOM 4550 C C . GLU B 1 183 ? 12.938 2.268 25.344 1 33.72 183 GLU B C 1
ATOM 4552 O O . GLU B 1 183 ? 13.18 3.264 26.016 1 33.72 183 GLU B O 1
ATOM 4557 N N . ASN B 1 184 ? 13.977 1.873 24.547 1 34.75 184 ASN B N 1
ATOM 4558 C CA . ASN B 1 184 ? 14.93 2.959 24.344 1 34.75 184 ASN B CA 1
ATOM 4559 C C . ASN B 1 184 ? 14.344 4.059 23.469 1 34.75 184 ASN B C 1
ATOM 4561 O O . ASN B 1 184 ? 14.422 5.238 23.797 1 34.75 184 ASN B O 1
ATOM 4565 N N . ASN B 1 185 ? 14.719 3.957 22.016 1 37.19 185 ASN B N 1
ATOM 4566 C CA . ASN B 1 185 ? 14.727 5.164 21.188 1 37.19 185 ASN B CA 1
ATOM 4567 C C . ASN B 1 185 ? 13.312 5.582 20.797 1 37.19 185 ASN B C 1
ATOM 4569 O O . ASN B 1 185 ? 12.383 4.77 20.844 1 37.19 185 ASN B O 1
ATOM 4573 N N . GLN B 1 186 ? 13.102 6.922 20.797 1 43.25 186 GLN B N 1
ATOM 4574 C CA . GLN B 1 186 ? 11.93 7.75 20.562 1 43.25 186 GLN B CA 1
ATOM 4575 C C . GLN B 1 186 ? 11.031 7.137 19.5 1 43.25 186 GLN B C 1
ATOM 4577 O O . GLN B 1 186 ? 10.109 7.789 19 1 43.25 186 GLN B O 1
ATOM 4582 N N . GLY B 1 187 ? 11.164 5.664 19.406 1 47.16 187 GLY B N 1
ATOM 4583 C CA . GLY B 1 187 ? 10.188 4.969 18.594 1 47.16 187 GLY B CA 1
ATOM 4584 C C . GLY B 1 187 ? 10.156 5.453 17.156 1 47.16 187 GLY B C 1
ATOM 4585 O O . GLY B 1 187 ? 9.188 5.207 16.438 1 47.16 187 GLY B O 1
ATOM 4586 N N . PHE B 1 188 ? 10.945 6.414 16.859 1 46.59 188 PHE B N 1
ATOM 4587 C CA . PHE B 1 188 ? 10.984 7.07 15.555 1 46.59 188 PHE B CA 1
ATOM 4588 C C . PHE B 1 188 ? 12.398 7.07 14.992 1 46.59 188 PHE B C 1
ATOM 4590 O O . PHE B 1 188 ? 13.344 7.48 15.664 1 46.59 188 PHE B O 1
ATOM 4597 N N . LEU B 1 189 ? 12.75 6.18 14.039 1 46.88 189 LEU B N 1
ATOM 4598 C CA . LEU B 1 189 ? 14.023 6.207 13.32 1 46.88 189 LEU B CA 1
ATOM 4599 C C . LEU B 1 189 ? 13.836 6.797 11.922 1 46.88 189 LEU B C 1
ATOM 4601 O O . LEU B 1 189 ? 12.953 6.375 11.18 1 46.88 189 LEU B O 1
ATOM 4605 N N . GLU B 1 190 ? 14.344 7.957 11.617 1 47.69 190 GLU B N 1
ATOM 4606 C CA . GLU B 1 190 ? 14.336 8.539 10.281 1 47.69 190 GLU B CA 1
ATOM 4607 C C . GLU B 1 190 ? 15.664 8.312 9.57 1 47.69 190 GLU B C 1
ATOM 4609 O O . GLU B 1 190 ? 16.734 8.578 10.125 1 47.69 190 GLU B O 1
ATOM 4614 N N . VAL B 1 191 ? 15.625 7.457 8.562 1 44.91 191 VAL B N 1
ATOM 4615 C CA . VAL B 1 191 ? 16.828 7.207 7.785 1 44.91 191 VAL B CA 1
ATOM 4616 C C . VAL B 1 191 ? 16.609 7.609 6.332 1 44.91 191 VAL B C 1
ATOM 4618 O O . VAL B 1 191 ? 15.469 7.836 5.914 1 44.91 191 VAL B O 1
ATOM 4621 N N . LYS B 1 192 ? 17.688 7.945 5.59 1 43.56 192 LYS B N 1
ATOM 4622 C CA . LYS B 1 192 ? 17.609 8.102 4.141 1 43.56 192 LYS B CA 1
ATOM 4623 C C . LYS B 1 192 ? 17.969 6.797 3.43 1 43.56 192 LYS B C 1
ATOM 4625 O O . LYS B 1 192 ? 18.953 6.141 3.783 1 43.56 192 LYS B O 1
ATOM 4630 N N . ALA B 1 193 ? 17.062 6.207 2.584 1 42.62 193 ALA B N 1
ATOM 4631 C CA . ALA B 1 193 ? 17.281 4.973 1.833 1 42.62 193 ALA B CA 1
ATOM 4632 C C . ALA B 1 193 ? 17.797 5.266 0.426 1 42.62 193 ALA B C 1
ATOM 4634 O O . ALA B 1 193 ? 17.344 6.219 -0.218 1 42.62 193 ALA B O 1
ATOM 4635 N N . ARG B 1 194 ? 19.016 4.75 0.067 1 38.94 194 ARG B N 1
ATOM 4636 C CA . ARG B 1 194 ? 19.562 4.926 -1.277 1 38.94 194 ARG B CA 1
ATOM 4637 C C . ARG B 1 194 ? 19.469 3.633 -2.08 1 38.94 194 ARG B C 1
ATOM 4639 O O . ARG B 1 194 ? 19.656 2.543 -1.537 1 38.94 194 ARG B O 1
ATOM 4646 N N . ALA B 1 195 ? 18.797 3.693 -3.207 1 39.66 195 ALA B N 1
ATOM 4647 C CA . ALA B 1 195 ? 18.875 2.559 -4.125 1 39.66 195 ALA B CA 1
ATOM 4648 C C . ALA B 1 195 ? 20.281 2.367 -4.66 1 39.66 195 ALA B C 1
ATOM 4650 O O . ALA B 1 195 ? 21.016 3.34 -4.852 1 39.66 195 ALA B O 1
ATOM 4651 N N . GLU B 1 196 ? 20.953 1.175 -4.434 1 35.06 196 GLU B N 1
ATOM 4652 C CA . GLU B 1 196 ? 22.328 0.898 -4.848 1 35.06 196 GLU B CA 1
ATOM 4653 C C . GLU B 1 196 ? 22.625 1.54 -6.195 1 35.06 196 GLU B C 1
ATOM 4655 O O . GLU B 1 196 ? 23.719 2.07 -6.402 1 35.06 196 GLU B O 1
ATOM 4660 N N . GLU B 1 197 ? 21.844 1.152 -6.973 1 33.25 197 GLU B N 1
ATOM 4661 C CA . GLU B 1 197 ? 22.328 1.444 -8.32 1 33.25 197 GLU B CA 1
ATOM 4662 C C . GLU B 1 197 ? 22.328 2.947 -8.586 1 33.25 197 GLU B C 1
ATOM 4664 O O . GLU B 1 197 ? 23.016 3.418 -9.5 1 33.25 197 GLU B O 1
ATOM 4669 N N . ASN B 1 198 ? 21.344 3.568 -8.25 1 34.25 198 ASN B N 1
ATOM 4670 C CA . ASN B 1 198 ? 21.438 4.961 -8.68 1 34.25 198 ASN B CA 1
ATOM 4671 C C . ASN B 1 198 ? 21.906 5.863 -7.543 1 34.25 198 ASN B C 1
ATOM 4673 O O . ASN B 1 198 ? 21.656 7.07 -7.559 1 34.25 198 ASN B O 1
ATOM 4677 N N . GLY B 1 199 ? 22.797 5.297 -6.836 1 35.19 199 GLY B N 1
ATOM 4678 C CA . GLY B 1 199 ? 23.641 5.887 -5.809 1 35.19 199 GLY B CA 1
ATOM 4679 C C . GLY B 1 199 ? 23 7.07 -5.109 1 35.19 199 GLY B C 1
ATOM 4680 O O . GLY B 1 199 ? 23.062 7.176 -3.885 1 35.19 199 GLY B O 1
ATOM 4681 N N . ASP B 1 200 ? 22.703 8.266 -5.855 1 40.91 200 ASP B N 1
ATOM 4682 C CA . ASP B 1 200 ? 22.875 9.562 -5.211 1 40.91 200 ASP B CA 1
ATOM 4683 C C . ASP B 1 200 ? 21.562 10.078 -4.637 1 40.91 200 ASP B C 1
ATOM 4685 O O . ASP B 1 200 ? 21.5 11.203 -4.141 1 40.91 200 ASP B O 1
ATOM 4689 N N . ARG B 1 201 ? 20.453 9.43 -4.953 1 48.5 201 ARG B N 1
ATOM 4690 C CA . ARG B 1 201 ? 19.391 10.227 -4.363 1 48.5 201 ARG B CA 1
ATOM 4691 C C . ARG B 1 201 ? 18.812 9.539 -3.131 1 48.5 201 ARG B C 1
ATOM 4693 O O . ARG B 1 201 ? 17.953 8.656 -3.252 1 48.5 201 ARG B O 1
ATOM 4700 N N . PRO B 1 202 ? 19.266 9.828 -2.137 1 56.25 202 PRO B N 1
ATOM 4701 C CA . PRO B 1 202 ? 18.734 9.273 -0.886 1 56.25 202 PRO B CA 1
ATOM 4702 C C . PRO B 1 202 ? 17.266 9.602 -0.673 1 56.25 202 PRO B C 1
ATOM 4704 O O . PRO B 1 202 ? 16.812 10.719 -0.974 1 56.25 202 PRO B O 1
ATOM 4707 N N . LEU B 1 203 ? 16.438 8.523 -0.559 1 65.06 203 LEU B N 1
ATOM 4708 C CA . LEU B 1 203 ? 15.055 8.727 -0.158 1 65.06 203 LEU B CA 1
ATOM 4709 C C . LEU B 1 203 ? 14.914 8.688 1.36 1 65.06 203 LEU B C 1
ATOM 4711 O O . LEU B 1 203 ? 15.445 7.789 2.014 1 65.06 203 LEU B O 1
ATOM 4715 N N . PRO B 1 204 ? 14.242 9.727 1.827 1 68.25 204 PRO B N 1
ATOM 4716 C CA . PRO B 1 204 ? 13.992 9.703 3.27 1 68.25 204 PRO B CA 1
ATOM 4717 C C . PRO B 1 204 ? 13.156 8.5 3.705 1 68.25 204 PRO B C 1
ATOM 4719 O O . PRO B 1 204 ? 12.203 8.125 3.018 1 68.25 204 PRO B O 1
ATOM 4722 N N . ALA B 1 205 ? 13.633 7.793 4.672 1 67.69 205 ALA B N 1
ATOM 4723 C CA . ALA B 1 205 ? 12.898 6.68 5.266 1 67.69 205 ALA B CA 1
ATOM 4724 C C . ALA B 1 205 ? 12.742 6.863 6.773 1 67.69 205 ALA B C 1
ATOM 4726 O O . ALA B 1 205 ? 13.664 7.332 7.445 1 67.69 205 ALA B O 1
ATOM 4727 N N . VAL B 1 206 ? 11.539 6.641 7.215 1 68.88 206 VAL B N 1
ATOM 4728 C CA . VAL B 1 206 ? 11.227 6.719 8.641 1 68.88 206 VAL B CA 1
ATOM 4729 C C . VAL B 1 206 ? 10.703 5.371 9.125 1 68.88 206 VAL B C 1
ATOM 4731 O O . VAL B 1 206 ? 9.914 4.719 8.438 1 68.88 206 VAL B O 1
ATOM 4734 N N . GLU B 1 207 ? 11.273 4.906 10.188 1 70.31 207 GLU B N 1
ATOM 4735 C CA . GLU B 1 207 ? 10.734 3.707 10.82 1 70.31 207 GLU B CA 1
ATOM 4736 C C . GLU B 1 207 ? 10.188 4.016 12.211 1 70.31 207 GLU B C 1
ATOM 4738 O O . GLU B 1 207 ? 10.805 4.746 12.984 1 70.31 207 GLU B O 1
ATOM 4743 N N . THR B 1 208 ? 9.031 3.615 12.461 1 69.94 208 THR B N 1
ATOM 4744 C CA . THR B 1 208 ? 8.375 3.725 13.758 1 69.94 208 THR B CA 1
ATOM 4745 C C . THR B 1 208 ? 8 2.346 14.297 1 69.94 208 THR B C 1
ATOM 4747 O O . THR B 1 208 ? 8.352 1.326 13.695 1 69.94 208 THR B O 1
ATOM 4750 N N . HIS B 1 209 ? 7.309 2.363 15.43 1 67.31 209 HIS B N 1
ATOM 4751 C CA . HIS B 1 209 ? 6.797 1.117 15.992 1 67.31 209 HIS B CA 1
ATOM 4752 C C . HIS B 1 209 ? 5.766 0.479 15.07 1 67.31 209 HIS B C 1
ATOM 4754 O O . HIS B 1 209 ? 5.473 -0.713 15.188 1 67.31 209 HIS B O 1
ATOM 4760 N N . HIS B 1 210 ? 5.363 1.302 14.219 1 74.5 210 HIS B N 1
ATOM 4761 C CA . HIS B 1 210 ? 4.234 0.838 13.422 1 74.5 210 HIS B CA 1
ATOM 4762 C C . HIS B 1 210 ? 4.672 0.5 12 1 74.5 210 HIS B C 1
ATOM 4764 O O . HIS B 1 210 ? 3.844 0.137 11.156 1 74.5 210 HIS B O 1
ATOM 4770 N N . GLY B 1 211 ? 5.938 0.671 11.797 1 73.12 211 GLY B N 1
ATOM 4771 C CA . GLY B 1 211 ? 6.391 0.242 10.484 1 73.12 211 GLY B CA 1
ATOM 4772 C C . GLY B 1 211 ? 7.398 1.188 9.859 1 73.12 211 GLY B C 1
ATOM 4773 O O . GLY B 1 211 ? 8.031 1.98 10.562 1 73.12 211 GLY B O 1
ATOM 4774 N N . THR B 1 212 ? 7.57 0.939 8.539 1 70 212 THR B N 1
ATOM 4775 C CA . THR B 1 212 ? 8.578 1.687 7.797 1 70 212 THR B CA 1
ATOM 4776 C C . THR B 1 212 ? 7.922 2.539 6.711 1 70 212 THR B C 1
ATOM 4778 O O . THR B 1 212 ? 7.008 2.082 6.023 1 70 212 THR B O 1
ATOM 4781 N N . PHE B 1 213 ? 8.391 3.738 6.68 1 75 213 PHE B N 1
ATOM 4782 C CA . PHE B 1 213 ? 7.891 4.715 5.715 1 75 213 PHE B CA 1
ATOM 4783 C C . PHE B 1 213 ? 9.008 5.176 4.785 1 75 213 PHE B C 1
ATOM 4785 O O . PHE B 1 213 ? 10.094 5.52 5.238 1 75 213 PHE B O 1
ATOM 4792 N N . LEU B 1 214 ? 8.75 5.121 3.523 1 72.12 214 LEU B N 1
ATOM 4793 C CA . LEU B 1 214 ? 9.648 5.676 2.52 1 72.12 214 LEU B CA 1
ATOM 4794 C C . LEU B 1 214 ? 9.023 6.879 1.825 1 72.12 214 LEU B C 1
ATOM 4796 O O . LEU B 1 214 ? 7.902 6.793 1.319 1 72.12 214 LEU B O 1
ATOM 4800 N N . PHE B 1 215 ? 9.742 7.934 1.919 1 77.12 215 PHE B N 1
ATOM 4801 C CA . PHE B 1 215 ? 9.234 9.172 1.341 1 77.12 215 PHE B CA 1
ATOM 4802 C C . PHE B 1 215 ? 10.07 9.586 0.138 1 77.12 215 PHE B C 1
ATOM 4804 O O . PHE B 1 215 ? 11.234 9.211 0.023 1 77.12 215 PHE B O 1
ATOM 4811 N N . LEU B 1 216 ? 9.422 10.336 -0.705 1 75 216 LEU B N 1
ATOM 4812 C CA . LEU B 1 216 ? 10.172 11.008 -1.761 1 75 216 LEU B CA 1
ATOM 4813 C C . LEU B 1 216 ? 11.062 12.102 -1.183 1 75 216 LEU B C 1
ATOM 4815 O O . LEU B 1 216 ? 10.773 12.648 -0.118 1 75 216 LEU B O 1
ATOM 4819 N N . ASP B 1 217 ? 12.102 12.43 -1.845 1 72.19 217 ASP B N 1
ATOM 4820 C CA . ASP B 1 217 ? 13.031 13.469 -1.392 1 72.19 217 ASP B CA 1
ATOM 4821 C C . ASP B 1 217 ? 12.484 14.859 -1.692 1 72.19 217 ASP B C 1
ATOM 4823 O O . ASP B 1 217 ? 13.164 15.859 -1.472 1 72.19 217 ASP B O 1
ATOM 4827 N N . LYS B 1 218 ? 11.328 14.945 -2.227 1 81.25 218 LYS B N 1
ATOM 4828 C CA . LYS B 1 218 ? 10.625 16.188 -2.508 1 81.25 218 LYS B CA 1
ATOM 4829 C C . LYS B 1 218 ? 9.281 16.234 -1.788 1 81.25 218 LYS B C 1
ATOM 4831 O O . LYS B 1 218 ? 8.664 15.203 -1.539 1 81.25 218 LYS B O 1
ATOM 4836 N N . ASP B 1 219 ? 8.922 17.469 -1.576 1 89.38 219 ASP B N 1
ATOM 4837 C CA . ASP B 1 219 ? 7.629 17.641 -0.921 1 89.38 219 ASP B CA 1
ATOM 4838 C C . ASP B 1 219 ? 6.52 17.875 -1.945 1 89.38 219 ASP B C 1
ATOM 4840 O O . ASP B 1 219 ? 6.758 18.453 -3.006 1 89.38 219 ASP B O 1
ATOM 4844 N N . TRP B 1 220 ? 5.418 17.391 -1.575 1 91.81 220 TRP B N 1
ATOM 4845 C CA . TRP B 1 220 ? 4.188 17.766 -2.264 1 91.81 220 TRP B CA 1
ATOM 4846 C C . TRP B 1 220 ? 3.816 19.219 -1.979 1 91.81 220 TRP B C 1
ATOM 4848 O O . TRP B 1 220 ? 3.951 19.688 -0.849 1 91.81 220 TRP B O 1
ATOM 4858 N N . PHE B 1 221 ? 3.377 19.953 -3.051 1 93.88 221 PHE B N 1
ATOM 4859 C CA . PHE B 1 221 ? 3.045 21.359 -2.875 1 93.88 221 PHE B CA 1
ATOM 4860 C C . PHE B 1 221 ? 2.008 21.812 -3.9 1 93.88 221 PHE B C 1
ATOM 4862 O O . PHE B 1 221 ? 2.303 21.875 -5.098 1 93.88 221 PHE B O 1
ATOM 4869 N N . ILE B 1 222 ? 0.828 22.141 -3.414 1 94 222 ILE B N 1
ATOM 4870 C CA . ILE B 1 222 ? -0.178 22.641 -4.348 1 94 222 ILE B CA 1
ATOM 4871 C C . ILE B 1 222 ? -0.781 23.938 -3.811 1 94 222 ILE B C 1
ATOM 4873 O O . ILE B 1 222 ? -1.854 24.359 -4.25 1 94 222 ILE B O 1
ATOM 4877 N N . LEU B 1 223 ? -0.155 24.609 -2.887 1 94.38 223 LEU B N 1
ATOM 4878 C CA . LEU B 1 223 ? -0.699 25.797 -2.219 1 94.38 223 LEU B CA 1
ATOM 4879 C C . LEU B 1 223 ? -0.814 26.969 -3.191 1 94.38 223 LEU B C 1
ATOM 4881 O O . LEU B 1 223 ? -1.532 27.938 -2.924 1 94.38 223 LEU B O 1
ATOM 4885 N N . ASP B 1 224 ? -0.162 26.906 -4.273 1 90.69 224 ASP B N 1
ATOM 4886 C CA . ASP B 1 224 ? -0.211 27.953 -5.281 1 90.69 224 ASP B CA 1
ATOM 4887 C C . ASP B 1 224 ? -1.282 27.672 -6.328 1 90.69 224 ASP B C 1
ATOM 4889 O O . ASP B 1 224 ? -1.432 28.422 -7.297 1 90.69 224 ASP B O 1
ATOM 4893 N N . GLN B 1 225 ? -2.045 26.656 -6.16 1 88.25 225 GLN B N 1
ATOM 4894 C CA . GLN B 1 225 ? -3.018 26.219 -7.156 1 88.25 225 GLN B CA 1
ATOM 4895 C C . GLN B 1 225 ? -4.348 25.859 -6.508 1 88.25 225 GLN B C 1
ATOM 4897 O O . GLN B 1 225 ? -4.965 24.844 -6.867 1 88.25 225 GLN B O 1
ATOM 4902 N N . LEU B 1 226 ? -4.766 26.625 -5.664 1 90.06 226 LEU B N 1
ATOM 4903 C CA . LEU B 1 226 ? -5.902 26.219 -4.844 1 90.06 226 LEU B CA 1
ATOM 4904 C C . LEU B 1 226 ? -7.207 26.766 -5.414 1 90.06 226 LEU B C 1
ATOM 4906 O O . LEU B 1 226 ? -8.289 26.312 -5.031 1 90.06 226 LEU B O 1
ATOM 4910 N N . GLU B 1 227 ? -7.16 27.688 -6.262 1 86.69 227 GLU B N 1
ATOM 4911 C CA . GLU B 1 227 ? -8.352 28.391 -6.711 1 86.69 227 GLU B CA 1
ATOM 4912 C C . GLU B 1 227 ? -9.383 27.422 -7.297 1 86.69 227 GLU B C 1
ATOM 4914 O O . GLU B 1 227 ? -10.555 27.453 -6.922 1 86.69 227 GLU B O 1
ATOM 4919 N N . GLY B 1 228 ? -8.945 26.625 -8.211 1 85.62 228 GLY B N 1
ATOM 4920 C CA . GLY B 1 228 ? -9.844 25.672 -8.836 1 85.62 228 GLY B CA 1
ATOM 4921 C C . GLY B 1 228 ? -10.461 24.703 -7.844 1 85.62 228 GLY B C 1
ATOM 4922 O O . GLY B 1 228 ? -11.648 24.375 -7.938 1 85.62 228 GLY B O 1
ATOM 4923 N N . LEU B 1 229 ? -9.695 24.312 -6.887 1 90.06 229 LEU B N 1
ATOM 4924 C CA . LEU B 1 229 ? -10.156 23.344 -5.887 1 90.06 229 LEU B CA 1
ATOM 4925 C C . LEU B 1 229 ? -11.148 24 -4.926 1 90.06 229 LEU B C 1
ATOM 4927 O O . LEU B 1 229 ? -12.133 23.375 -4.535 1 90.06 229 LEU B O 1
ATOM 4931 N N . GLN B 1 230 ? -10.836 25.188 -4.625 1 90.62 230 GLN B N 1
ATOM 4932 C CA . GLN B 1 230 ? -11.75 25.922 -3.758 1 90.62 230 GLN B CA 1
ATOM 4933 C C . GLN B 1 230 ? -13.109 26.109 -4.422 1 90.62 230 GLN B C 1
ATOM 4935 O O . GLN B 1 230 ? -14.148 25.891 -3.791 1 90.62 230 GLN B O 1
ATOM 4940 N N . LYS B 1 231 ? -13.102 26.453 -5.637 1 91.25 231 LYS B N 1
ATOM 4941 C CA . LYS B 1 231 ? -14.336 26.656 -6.387 1 91.25 231 LYS B CA 1
ATOM 4942 C C . LYS B 1 231 ? -15.109 25.344 -6.531 1 91.25 231 LYS B C 1
ATOM 4944 O O . LYS B 1 231 ? -16.344 25.344 -6.562 1 91.25 231 LYS B O 1
ATOM 4949 N N . ALA B 1 232 ? -14.336 24.312 -6.559 1 90.5 232 ALA B N 1
ATOM 4950 C CA . ALA B 1 232 ? -14.93 23 -6.754 1 90.5 232 ALA B CA 1
ATOM 4951 C C . ALA B 1 232 ? -15.531 22.469 -5.453 1 90.5 232 ALA B C 1
ATOM 4953 O O . ALA B 1 232 ? -16.266 21.484 -5.457 1 90.5 232 ALA B O 1
ATOM 4954 N N . GLY B 1 233 ? -15.172 23.094 -4.383 1 90.75 233 GLY B N 1
ATOM 4955 C CA . GLY B 1 233 ? -15.773 22.703 -3.121 1 90.75 233 GLY B CA 1
ATOM 4956 C C . GLY B 1 233 ? -14.883 21.797 -2.291 1 90.75 233 GLY B C 1
ATOM 4957 O O . GLY B 1 233 ? -15.367 21.047 -1.441 1 90.75 233 GLY B O 1
ATOM 4958 N N . LEU B 1 234 ? -13.602 21.75 -2.605 1 93.94 234 LEU B N 1
ATOM 4959 C CA . LEU B 1 234 ? -12.711 21.062 -1.68 1 93.94 234 LEU B CA 1
ATOM 4960 C C . LEU B 1 234 ? -12.883 21.594 -0.261 1 93.94 234 LEU B C 1
ATOM 4962 O O . LEU B 1 234 ? -12.758 22.797 -0.025 1 93.94 234 LEU B O 1
ATOM 4966 N N . HIS B 1 235 ? -13.141 20.719 0.64 1 95.19 235 HIS B N 1
ATOM 4967 C CA . HIS B 1 235 ? -13.516 21.141 1.989 1 95.19 235 HIS B CA 1
ATOM 4968 C C . HIS B 1 235 ? -12.273 21.438 2.826 1 95.19 235 HIS B C 1
ATOM 4970 O O . HIS B 1 235 ? -12.234 22.453 3.523 1 95.19 235 HIS B O 1
ATOM 4976 N N . THR B 1 236 ? -11.328 20.578 2.779 1 97.06 236 THR B N 1
ATOM 4977 C CA . THR B 1 236 ? -10.211 20.703 3.711 1 97.06 236 THR B CA 1
ATOM 4978 C C . THR B 1 236 ? -8.883 20.484 2.994 1 97.06 236 THR B C 1
ATOM 4980 O O . THR B 1 236 ? -8.773 19.609 2.127 1 97.06 236 THR B O 1
ATOM 4983 N N . LEU B 1 237 ? -7.941 21.281 3.379 1 97.12 237 LEU B N 1
ATOM 4984 C CA . LEU B 1 237 ? -6.555 21.156 2.938 1 97.12 237 LEU B CA 1
ATOM 4985 C C . LEU B 1 237 ? -5.633 20.891 4.121 1 97.12 237 LEU B C 1
ATOM 4987 O O . LEU B 1 237 ? -5.582 21.672 5.07 1 97.12 237 LEU B O 1
ATOM 4991 N N . ARG B 1 238 ? -4.926 19.797 4.043 1 98.25 238 ARG B N 1
ATOM 4992 C CA . ARG B 1 238 ? -4.008 19.453 5.129 1 98.25 238 ARG B CA 1
ATOM 4993 C C . ARG B 1 238 ? -2.631 20.062 4.891 1 98.25 238 ARG B C 1
ATOM 4995 O O . ARG B 1 238 ? -2.066 19.938 3.803 1 98.25 238 ARG B O 1
ATOM 5002 N N . LEU B 1 239 ? -2.129 20.719 5.84 1 98.19 239 LEU B N 1
ATOM 5003 C CA . LEU B 1 239 ? -0.766 21.234 5.844 1 98.19 239 LEU B CA 1
ATOM 5004 C C . LEU B 1 239 ? 0.128 20.406 6.762 1 98.19 239 LEU B C 1
ATOM 5006 O O . LEU B 1 239 ? 0.112 20.594 7.98 1 98.19 239 LEU B O 1
ATOM 5010 N N . ASP B 1 240 ? 0.891 19.562 6.176 1 97.88 240 ASP B N 1
ATOM 5011 C CA . ASP B 1 240 ? 1.752 18.656 6.945 1 97.88 240 ASP B CA 1
ATOM 5012 C C . ASP B 1 240 ? 3.166 19.234 7.062 1 97.88 240 ASP B C 1
ATOM 5014 O O . ASP B 1 240 ? 3.938 19.188 6.102 1 97.88 240 ASP B O 1
ATOM 5018 N N . LEU B 1 241 ? 3.525 19.641 8.227 1 96.94 241 LEU B N 1
ATOM 5019 C CA . LEU B 1 241 ? 4.816 20.281 8.469 1 96.94 241 LEU B CA 1
ATOM 5020 C C . LEU B 1 241 ? 5.652 19.453 9.445 1 96.94 241 LEU B C 1
ATOM 5022 O O . LEU B 1 241 ? 6.652 19.938 9.977 1 96.94 241 LEU B O 1
ATOM 5026 N N . ARG B 1 242 ? 5.332 18.281 9.68 1 93.94 242 ARG B N 1
ATOM 5027 C CA . ARG B 1 242 ? 5.93 17.453 10.719 1 93.94 242 ARG B CA 1
ATOM 5028 C C . ARG B 1 242 ? 7.43 17.281 10.484 1 93.94 242 ARG B C 1
ATOM 5030 O O . ARG B 1 242 ? 8.211 17.25 11.438 1 93.94 242 ARG B O 1
ATOM 5037 N N . HIS B 1 243 ? 7.812 17.125 9.227 1 88.94 243 HIS B N 1
ATOM 5038 C CA . HIS B 1 243 ? 9.219 16.859 8.953 1 88.94 243 HIS B CA 1
ATOM 5039 C C . HIS B 1 243 ? 10.078 18.094 9.188 1 88.94 243 HIS B C 1
ATOM 5041 O O . HIS B 1 243 ? 11.305 18 9.242 1 88.94 243 HIS B O 1
ATOM 5047 N N . PHE B 1 244 ? 9.492 19.219 9.398 1 91.5 244 PHE B N 1
ATOM 5048 C CA . PHE B 1 244 ? 10.195 20.438 9.781 1 91.5 244 PHE B CA 1
ATOM 5049 C C . PHE B 1 244 ? 10.133 20.641 11.289 1 91.5 244 PHE B C 1
ATOM 5051 O O . PHE B 1 244 ? 10.688 21.609 11.812 1 91.5 244 PHE B O 1
ATOM 5058 N N . GLY B 1 245 ? 9.422 19.781 11.938 1 89.88 245 GLY B N 1
ATOM 5059 C CA . GLY B 1 245 ? 9.195 19.938 13.367 1 89.88 245 GLY B CA 1
ATOM 5060 C C . GLY B 1 245 ? 10.453 19.797 14.195 1 89.88 245 GLY B C 1
ATOM 5061 O O . GLY B 1 245 ? 11.352 19.031 13.844 1 89.88 245 GLY B O 1
ATOM 5062 N N . LYS B 1 246 ? 10.453 20.578 15.289 1 84.94 246 LYS B N 1
ATOM 5063 C CA . LYS B 1 246 ? 11.547 20.531 16.25 1 84.94 246 LYS B CA 1
ATOM 5064 C C . LYS B 1 246 ? 11.031 20.688 17.688 1 84.94 246 LYS B C 1
ATOM 5066 O O . LYS B 1 246 ? 10.086 21.438 17.938 1 84.94 246 LYS B O 1
ATOM 5071 N N . ASN B 1 247 ? 11.625 19.922 18.547 1 83.31 247 ASN B N 1
ATOM 5072 C CA . ASN B 1 247 ? 11.375 20.062 19.969 1 83.31 247 ASN B CA 1
ATOM 5073 C C . ASN B 1 247 ? 9.891 19.891 20.297 1 83.31 247 ASN B C 1
ATOM 5075 O O . ASN B 1 247 ? 9.312 20.703 21.016 1 83.31 247 ASN B O 1
ATOM 5079 N N . GLY B 1 248 ? 9.32 18.969 19.594 1 87 248 GLY B N 1
ATOM 5080 C CA . GLY B 1 248 ? 7.938 18.641 19.906 1 87 248 GLY B CA 1
ATOM 5081 C C . GLY B 1 248 ? 6.938 19.438 19.094 1 87 248 GLY B C 1
ATOM 5082 O O . GLY B 1 248 ? 5.742 19.156 19.109 1 87 248 GLY B O 1
ATOM 5083 N N . ASN B 1 249 ? 7.434 20.5 18.422 1 93.62 249 ASN B N 1
ATOM 5084 C CA . ASN B 1 249 ? 6.582 21.281 17.531 1 93.62 249 ASN B CA 1
ATOM 5085 C C . ASN B 1 249 ? 6.41 20.594 16.188 1 93.62 249 ASN B C 1
ATOM 5087 O O . ASN B 1 249 ? 7.391 20.156 15.57 1 93.62 249 ASN B O 1
ATOM 5091 N N . LEU B 1 250 ? 5.172 20.531 15.781 1 96.5 250 LEU B N 1
ATOM 5092 C CA . LEU B 1 250 ? 4.902 19.844 14.523 1 96.5 250 LEU B CA 1
ATOM 5093 C C . LEU B 1 250 ? 4.34 20.797 13.484 1 96.5 250 LEU B C 1
ATOM 5095 O O . LEU B 1 250 ? 4.145 20.422 12.328 1 96.5 250 LEU B O 1
ATOM 5099 N N . ALA B 1 251 ? 4.082 22.031 13.844 1 97.5 251 ALA B N 1
ATOM 5100 C CA . ALA B 1 251 ? 3.516 23.031 12.938 1 97.5 251 ALA B CA 1
ATOM 5101 C C . ALA B 1 251 ? 4.316 24.328 12.977 1 97.5 251 ALA B C 1
ATOM 5103 O O . ALA B 1 251 ? 3.756 25.406 13.172 1 97.5 251 ALA B O 1
ATOM 5104 N N . PRO B 1 252 ? 5.57 24.219 12.695 1 95.44 252 PRO B N 1
ATOM 5105 C CA . PRO B 1 252 ? 6.363 25.453 12.727 1 95.44 252 PRO B CA 1
ATOM 5106 C C . PRO B 1 252 ? 5.91 26.469 11.688 1 95.44 252 PRO B C 1
ATOM 5108 O O . PRO B 1 252 ? 5.637 26.109 10.539 1 95.44 252 PRO B O 1
ATOM 5111 N N . ASP B 1 253 ? 5.738 27.688 12.148 1 95.19 253 ASP B N 1
ATOM 5112 C CA . ASP B 1 253 ? 5.484 28.859 11.312 1 95.19 253 ASP B CA 1
ATOM 5113 C C . ASP B 1 253 ? 4.168 28.703 10.547 1 95.19 253 ASP B C 1
ATOM 5115 O O . ASP B 1 253 ? 4.004 29.281 9.469 1 95.19 253 ASP B O 1
ATOM 5119 N N . ILE B 1 254 ? 3.27 27.891 11.062 1 97.75 254 ILE B N 1
ATOM 5120 C CA . ILE B 1 254 ? 2.018 27.609 10.375 1 97.75 254 ILE B CA 1
ATOM 5121 C C . ILE B 1 254 ? 1.244 28.906 10.141 1 97.75 254 ILE B C 1
ATOM 5123 O O . ILE B 1 254 ? 0.575 29.062 9.117 1 97.75 254 ILE B O 1
ATOM 5127 N N . ASP B 1 255 ? 1.273 29.859 11.109 1 96.69 255 ASP B N 1
ATOM 5128 C CA . ASP B 1 255 ? 0.569 31.125 10.961 1 96.69 255 ASP B CA 1
ATOM 5129 C C . ASP B 1 255 ? 1.136 31.938 9.797 1 96.69 255 ASP B C 1
ATOM 5131 O O . ASP B 1 255 ? 0.383 32.469 8.977 1 96.69 255 ASP B O 1
ATOM 5135 N N . GLN B 1 256 ? 2.445 32 9.664 1 95.06 256 GLN B N 1
ATOM 5136 C CA . GLN B 1 256 ? 3.09 32.719 8.555 1 95.06 256 GLN B CA 1
ATOM 5137 C C . GLN B 1 256 ? 2.811 32 7.227 1 95.06 256 GLN B C 1
ATOM 5139 O O . GLN B 1 256 ? 2.6 32.688 6.211 1 95.06 256 GLN B O 1
ATOM 5144 N N . ILE B 1 257 ? 2.898 30.734 7.234 1 96.38 257 ILE B N 1
ATOM 5145 C CA . ILE B 1 257 ? 2.658 29.953 6.023 1 96.38 257 ILE B CA 1
ATOM 5146 C C . ILE B 1 257 ? 1.236 30.203 5.523 1 96.38 257 ILE B C 1
ATOM 5148 O O . ILE B 1 257 ? 1.028 30.5 4.344 1 96.38 257 ILE B O 1
ATOM 5152 N N . CYS B 1 258 ? 0.274 30.125 6.395 1 96 258 CYS B N 1
ATOM 5153 C CA . CYS B 1 258 ? -1.122 30.328 6.016 1 96 258 CYS B CA 1
ATOM 5154 C C . CYS B 1 258 ? -1.351 31.734 5.484 1 96 258 CYS B C 1
ATOM 5156 O O . CYS B 1 258 ? -2.119 31.938 4.543 1 96 258 CYS B O 1
ATOM 5158 N N . GLU B 1 259 ? -0.78 32.688 6.098 1 93.25 259 GLU B N 1
ATOM 5159 C CA . GLU B 1 259 ? -0.882 34.031 5.594 1 93.25 259 GLU B CA 1
ATOM 5160 C C . GLU B 1 259 ? -0.345 34.156 4.168 1 93.25 259 GLU B C 1
ATOM 5162 O O . GLU B 1 259 ? -0.956 34.781 3.314 1 93.25 259 GLU B O 1
ATOM 5167 N N . GLN B 1 260 ? 0.727 33.5 3.922 1 93.88 260 GLN B N 1
ATOM 5168 C CA . GLN B 1 260 ? 1.386 33.594 2.623 1 93.88 260 GLN B CA 1
ATOM 5169 C C . GLN B 1 260 ? 0.604 32.812 1.558 1 93.88 260 GLN B C 1
ATOM 5171 O O . GLN B 1 260 ? 0.698 33.125 0.368 1 93.88 260 GLN B O 1
ATOM 5176 N N . ILE B 1 261 ? -0.124 31.812 1.938 1 93.19 261 ILE B N 1
ATOM 5177 C CA . ILE B 1 261 ? -0.942 31.062 0.988 1 93.19 261 ILE B CA 1
ATOM 5178 C C . ILE B 1 261 ? -1.894 32.031 0.266 1 93.19 261 ILE B C 1
ATOM 5180 O O . ILE B 1 261 ? -2.148 31.859 -0.931 1 93.19 261 ILE B O 1
ATOM 5184 N N . PHE B 1 262 ? -2.365 33.031 0.962 1 88.31 262 PHE B N 1
ATOM 5185 C CA . PHE B 1 262 ? -3.369 33.938 0.403 1 88.31 262 PHE B CA 1
ATOM 5186 C C . PHE B 1 262 ? -2.715 35.156 -0.19 1 88.31 262 PHE B C 1
ATOM 5188 O O . PHE B 1 262 ? -3.256 35.781 -1.115 1 88.31 262 PHE B O 1
ATOM 5195 N N . THR B 1 263 ? -1.571 35.531 0.295 1 90.94 263 THR B N 1
ATOM 5196 C CA . THR B 1 263 ? -0.963 36.781 -0.139 1 90.94 263 THR B CA 1
ATOM 5197 C C . THR B 1 263 ? 0.023 36.531 -1.277 1 90.94 263 THR B C 1
ATOM 5199 O O . THR B 1 263 ? 0.086 37.312 -2.229 1 90.94 263 THR B O 1
ATOM 5202 N N . ASP B 1 264 ? 0.851 35.438 -1.158 1 92.94 264 ASP B N 1
ATOM 5203 C CA . ASP B 1 264 ? 1.893 35.188 -2.15 1 92.94 264 ASP B CA 1
ATOM 5204 C C . ASP B 1 264 ? 2.287 33.719 -2.186 1 92.94 264 ASP B C 1
ATOM 5206 O O . ASP B 1 264 ? 3.422 33.375 -1.855 1 92.94 264 ASP B O 1
ATOM 5210 N N . PRO B 1 265 ? 1.459 32.938 -2.742 1 90.88 265 PRO B N 1
ATOM 5211 C CA . PRO B 1 265 ? 1.716 31.516 -2.725 1 90.88 265 PRO B CA 1
ATOM 5212 C C . PRO B 1 265 ? 2.906 31.109 -3.596 1 90.88 265 PRO B C 1
ATOM 5214 O O . PRO B 1 265 ? 3.576 30.109 -3.314 1 90.88 265 PRO B O 1
ATOM 5217 N N . VAL B 1 266 ? 3.225 31.844 -4.566 1 90.38 266 VAL B N 1
ATOM 5218 C CA . VAL B 1 266 ? 4.336 31.547 -5.461 1 90.38 266 VAL B CA 1
ATOM 5219 C C . VAL B 1 266 ? 5.66 31.719 -4.719 1 90.38 266 VAL B C 1
ATOM 5221 O O . VAL B 1 266 ? 6.547 30.859 -4.812 1 90.38 266 VAL B O 1
ATOM 5224 N N . THR B 1 267 ? 5.773 32.812 -4.066 1 90.75 267 THR B N 1
ATOM 5225 C CA . THR B 1 267 ? 6.977 33.031 -3.271 1 90.75 267 THR B CA 1
ATOM 5226 C C . THR B 1 267 ? 7.113 31.984 -2.176 1 90.75 267 THR B C 1
ATOM 5228 O O . THR B 1 267 ? 8.227 31.547 -1.867 1 90.75 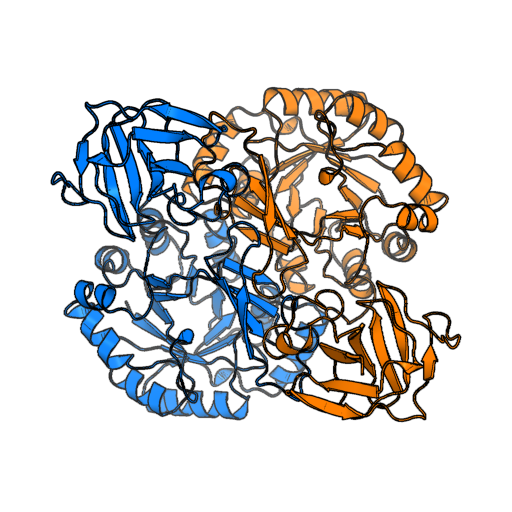267 THR B O 1
ATOM 5231 N N . LEU B 1 268 ? 6.008 31.656 -1.57 1 93.5 268 LEU B N 1
ATOM 5232 C CA . LEU B 1 268 ? 6.02 30.609 -0.563 1 93.5 268 LEU B CA 1
ATOM 5233 C C . LEU B 1 268 ? 6.629 29.328 -1.123 1 93.5 268 LEU B C 1
ATOM 5235 O O . LEU B 1 268 ? 7.473 28.703 -0.476 1 93.5 268 LEU B O 1
ATOM 5239 N N . LYS B 1 269 ? 6.238 28.938 -2.268 1 91.5 269 LYS B N 1
ATOM 5240 C CA . LYS B 1 269 ? 6.754 27.734 -2.912 1 91.5 269 LYS B CA 1
ATOM 5241 C C . LYS B 1 269 ? 8.25 27.844 -3.164 1 91.5 269 LYS B C 1
ATOM 5243 O O . LYS B 1 269 ? 9.008 26.906 -2.889 1 91.5 269 LYS B O 1
ATOM 5248 N N . ASN B 1 270 ? 8.664 28.938 -3.654 1 87.69 270 ASN B N 1
ATOM 5249 C CA . ASN B 1 270 ? 10.062 29.156 -4.016 1 87.69 270 ASN B CA 1
ATOM 5250 C C . ASN B 1 270 ? 10.969 29.125 -2.791 1 87.69 270 ASN B C 1
ATOM 5252 O O . ASN B 1 270 ? 12.148 28.781 -2.895 1 87.69 270 ASN B O 1
ATOM 5256 N N . HIS B 1 271 ? 10.422 29.422 -1.676 1 89.75 271 HIS B N 1
ATOM 5257 C CA . HIS B 1 271 ? 11.219 29.5 -0.458 1 89.75 271 HIS B CA 1
ATOM 5258 C C . HIS B 1 271 ? 10.969 28.281 0.433 1 89.75 271 HIS B C 1
ATOM 5260 O O . HIS B 1 271 ? 11.406 28.25 1.584 1 89.75 271 HIS B O 1
ATOM 5266 N N . TRP B 1 272 ? 10.227 27.438 -0.124 1 92.44 272 TRP B N 1
ATOM 5267 C CA . TRP B 1 272 ? 9.984 26.234 0.667 1 92.44 272 TRP B CA 1
ATOM 5268 C C . TRP B 1 272 ? 11.289 25.516 0.99 1 92.44 272 TRP B C 1
ATOM 5270 O O . TRP B 1 272 ? 12.203 25.469 0.162 1 92.44 272 TRP B O 1
ATOM 5280 N N . GLN B 1 273 ? 11.406 24.984 2.119 1 87.19 273 GLN B N 1
ATOM 5281 C CA . GLN B 1 273 ? 12.656 24.453 2.658 1 87.19 273 GLN B CA 1
ATOM 5282 C C . GLN B 1 273 ? 13.156 23.266 1.84 1 87.19 273 GLN B C 1
ATOM 5284 O O . GLN B 1 273 ? 14.367 23.062 1.702 1 87.19 273 GLN B O 1
ATOM 5289 N N . THR B 1 274 ? 12.297 22.453 1.38 1 87.69 274 THR B N 1
ATOM 5290 C CA . THR B 1 274 ? 12.602 21.297 0.541 1 87.69 274 THR B CA 1
ATOM 5291 C C . THR B 1 274 ? 12.07 21.5 -0.875 1 87.69 274 THR B C 1
ATOM 5293 O O . THR B 1 274 ? 11.094 22.234 -1.077 1 87.69 274 THR B O 1
ATOM 5296 N N . GLU B 1 275 ? 12.758 20.828 -1.788 1 85.19 275 GLU B N 1
ATOM 5297 C CA . GLU B 1 275 ? 12.219 20.922 -3.141 1 85.19 275 GLU B CA 1
ATOM 5298 C C . GLU B 1 275 ? 10.766 20.453 -3.189 1 85.19 275 GLU B C 1
ATOM 5300 O O . GLU B 1 275 ? 10.438 19.391 -2.645 1 85.19 275 GLU B O 1
ATOM 5305 N N . ALA B 1 276 ? 9.938 21.312 -3.752 1 85.81 276 ALA B N 1
ATOM 5306 C CA . ALA B 1 276 ? 8.5 21.062 -3.766 1 85.81 276 ALA B CA 1
ATOM 5307 C C . ALA B 1 276 ? 8 20.812 -5.188 1 85.81 276 ALA B C 1
ATOM 5309 O O . ALA B 1 276 ? 8.43 21.484 -6.129 1 85.81 276 ALA B O 1
ATOM 5310 N N . ARG B 1 277 ? 7.098 19.797 -5.312 1 77.94 277 ARG B N 1
ATOM 5311 C CA . ARG B 1 277 ? 6.52 19.438 -6.602 1 77.94 277 ARG B CA 1
ATOM 5312 C C . ARG B 1 277 ? 5.055 19.031 -6.453 1 77.94 277 ARG B C 1
ATOM 5314 O O . ARG B 1 277 ? 4.543 18.938 -5.332 1 77.94 277 ARG B O 1
ATOM 5321 N N . SER B 1 278 ? 4.355 19.094 -7.543 1 73.19 278 SER B N 1
ATOM 5322 C CA . SER B 1 278 ? 3 18.547 -7.609 1 73.19 278 SER B CA 1
ATOM 5323 C C . SER B 1 278 ? 2.811 17.672 -8.844 1 73.19 278 SER B C 1
ATOM 5325 O O . SER B 1 278 ? 1.983 17.984 -9.703 1 73.19 278 SER B O 1
ATOM 5327 N N . PRO B 1 279 ? 3.486 16.656 -8.852 1 58.97 279 PRO B N 1
ATOM 5328 C CA . PRO B 1 279 ? 3.586 15.906 -10.102 1 58.97 279 PRO B CA 1
ATOM 5329 C C . PRO B 1 279 ? 2.24 15.344 -10.562 1 58.97 279 PRO B C 1
ATOM 5331 O O . PRO B 1 279 ? 2.033 15.133 -11.758 1 58.97 279 PRO B O 1
ATOM 5334 N N . PHE B 1 280 ? 1.348 15.195 -9.711 1 58.44 280 PHE B N 1
ATOM 5335 C CA . PHE B 1 280 ? 0.132 14.484 -10.078 1 58.44 280 PHE B CA 1
ATOM 5336 C C . PHE B 1 280 ? -1.019 15.453 -10.312 1 58.44 280 PHE B C 1
ATOM 5338 O O . PHE B 1 280 ? -2.066 15.07 -10.836 1 58.44 280 PHE B O 1
ATOM 5345 N N . PHE B 1 281 ? -0.799 16.578 -9.969 1 57.41 281 PHE B N 1
ATOM 5346 C CA . PHE B 1 281 ? -1.928 17.5 -9.867 1 57.41 281 PHE B CA 1
ATOM 5347 C C . PHE B 1 281 ? -2.393 17.938 -11.25 1 57.41 281 PHE B C 1
ATOM 5349 O O . PHE B 1 281 ? -3.594 17.984 -11.516 1 57.41 281 PHE B O 1
ATOM 5356 N N . LYS B 1 282 ? -1.687 18.547 -11.859 1 50.47 282 LYS B N 1
ATOM 5357 C CA . LYS B 1 282 ? -2.172 18.969 -13.172 1 50.47 282 LYS B CA 1
ATOM 5358 C C . LYS B 1 282 ? -2.207 17.812 -14.156 1 50.47 282 LYS B C 1
ATOM 5360 O O . LYS B 1 282 ? -3.139 17.688 -14.953 1 50.47 282 LYS B O 1
ATOM 5365 N N . ALA B 1 283 ? -1.799 17.469 -15.031 1 44.78 283 ALA B N 1
ATOM 5366 C CA . ALA B 1 283 ? -1.992 16.453 -16.078 1 44.78 283 ALA B CA 1
ATOM 5367 C C . ALA B 1 283 ? -1.235 15.172 -15.742 1 44.78 283 ALA B C 1
ATOM 5369 O O . ALA B 1 283 ? -0.375 15.164 -14.859 1 44.78 283 ALA B O 1
ATOM 5370 N N . ASN B 1 284 ? -1.021 14.164 -16.875 1 35.84 284 ASN B N 1
ATOM 5371 C CA . ASN B 1 284 ? -0.812 12.812 -17.391 1 35.84 284 ASN B CA 1
ATOM 5372 C C . ASN B 1 284 ? 0.522 12.234 -16.922 1 35.84 284 ASN B C 1
ATOM 5374 O O . ASN B 1 284 ? 0.939 11.172 -17.375 1 35.84 284 ASN B O 1
ATOM 5378 N N . ARG B 1 285 ? 1.379 13.164 -16.484 1 33.03 285 ARG B N 1
ATOM 5379 C CA . ARG B 1 285 ? 2.754 12.695 -16.609 1 33.03 285 ARG B CA 1
ATOM 5380 C C . ARG B 1 285 ? 3.205 11.977 -15.344 1 33.03 285 ARG B C 1
ATOM 5382 O O . ARG B 1 285 ? 3.666 12.617 -14.391 1 33.03 285 ARG B O 1
ATOM 5389 N N . THR B 1 286 ? 2.498 11.234 -14.734 1 33.28 286 THR B N 1
ATOM 5390 C CA . THR B 1 286 ? 3.129 10.461 -13.672 1 33.28 286 THR B CA 1
ATOM 5391 C C . THR B 1 286 ? 4.613 10.25 -13.961 1 33.28 286 THR B C 1
ATOM 5393 O O . THR B 1 286 ? 5.32 9.625 -13.164 1 33.28 286 THR B O 1
ATOM 5396 N N . THR B 1 287 ? 5.012 10.453 -15.242 1 30.06 287 THR B N 1
ATOM 5397 C CA . THR B 1 287 ? 6.324 10.008 -15.688 1 30.06 287 THR B CA 1
ATOM 5398 C C . THR B 1 287 ? 7.43 10.828 -15.039 1 30.06 287 THR B C 1
ATOM 5400 O O . THR B 1 287 ? 8.609 10.469 -15.117 1 30.06 287 THR B O 1
ATOM 5403 N N . SER B 1 288 ? 7.121 12.141 -14.758 1 29.19 288 SER B N 1
ATOM 5404 C CA . SER B 1 288 ? 8.289 13 -14.555 1 29.19 288 SER B CA 1
ATOM 5405 C C . SER B 1 288 ? 9 12.664 -13.25 1 29.19 288 SER B C 1
ATOM 5407 O O . SER B 1 288 ? 10.102 13.164 -12.992 1 29.19 288 SER B O 1
ATOM 5409 N N . ILE B 1 289 ? 8.242 12.398 -12.383 1 28.62 289 ILE B N 1
ATOM 5410 C CA . ILE B 1 289 ? 8.891 12.438 -11.078 1 28.62 289 ILE B CA 1
ATOM 5411 C C . ILE B 1 289 ? 10.078 11.484 -11.055 1 28.62 289 ILE B C 1
ATOM 5413 O O . ILE B 1 289 ? 11.055 11.711 -10.336 1 28.62 289 ILE B O 1
ATOM 5417 N N . PHE B 1 290 ? 9.711 10.195 -11.328 1 28.81 290 PHE B N 1
ATOM 5418 C CA . PHE B 1 290 ? 10.797 9.25 -11.086 1 28.81 290 PHE B CA 1
ATOM 5419 C C . PHE B 1 290 ? 11.844 9.336 -12.188 1 28.81 290 PHE B C 1
ATOM 5421 O O . PHE B 1 290 ? 11.75 8.633 -13.203 1 28.81 290 PHE B O 1
ATOM 5428 N N . SER B 1 291 ? 12.164 10.352 -12.75 1 27.98 291 SER B N 1
ATOM 5429 C CA . SER B 1 291 ? 13.352 10.398 -13.594 1 27.98 291 SER B CA 1
ATOM 5430 C C . SER B 1 291 ? 14.383 9.359 -13.164 1 27.98 291 SER B C 1
ATOM 5432 O O . SER B 1 291 ? 14.859 8.578 -13.992 1 27.98 291 SER B O 1
ATOM 5434 N N . ARG B 1 292 ? 15.383 9.852 -12.227 1 27.39 292 ARG B N 1
ATOM 5435 C CA . ARG B 1 292 ? 16.766 9.383 -12.188 1 27.39 292 ARG B CA 1
ATOM 5436 C C . ARG B 1 292 ? 16.875 8.055 -11.461 1 27.39 292 ARG B C 1
ATOM 5438 O O . ARG B 1 292 ? 17.859 7.805 -10.75 1 27.39 292 ARG B O 1
ATOM 5445 N N . MET B 1 293 ? 15.836 7.566 -11.062 1 25.44 293 MET B N 1
ATOM 5446 C CA . MET B 1 293 ? 16.172 6.297 -10.422 1 25.44 293 MET B CA 1
ATOM 5447 C C . MET B 1 293 ? 16.703 5.301 -11.445 1 25.44 293 MET B C 1
ATOM 5449 O O . MET B 1 293 ? 16.938 4.133 -11.117 1 25.44 293 MET B O 1
ATOM 5453 N N . LYS B 1 294 ? 16.547 5.547 -12.742 1 30.38 294 LYS B N 1
ATOM 5454 C CA . LYS B 1 294 ? 16.828 4.625 -13.844 1 30.38 294 LYS B CA 1
ATOM 5455 C C . LYS B 1 294 ? 18.203 3.994 -13.695 1 30.38 294 LYS B C 1
ATOM 5457 O O . LYS B 1 294 ? 19.016 4.43 -12.867 1 30.38 294 LYS B O 1
ATOM 5462 N N . SER B 1 295 ? 18.641 3.646 -14.984 1 27.53 295 SER B N 1
ATOM 5463 C CA . SER B 1 295 ? 19.516 2.723 -15.68 1 27.53 295 SER B CA 1
ATOM 5464 C C . SER B 1 295 ? 20.984 3.076 -15.453 1 27.53 295 SER B C 1
ATOM 5466 O O . SER B 1 295 ? 21.578 3.84 -16.219 1 27.53 295 SER B O 1
ATOM 5468 N N . LYS B 1 296 ? 21.219 3.588 -14.352 1 30.81 296 LYS B N 1
ATOM 5469 C CA . LYS B 1 296 ? 22.672 3.77 -14.375 1 30.81 296 LYS B CA 1
ATOM 5470 C C . LYS B 1 296 ? 23.375 2.457 -14.695 1 30.81 296 LYS B C 1
ATOM 5472 O O . LYS B 1 296 ? 24.609 2.422 -14.797 1 30.81 296 LYS B O 1
ATOM 5477 N N . SER B 1 297 ? 22.625 1.439 -14.656 1 27.22 297 SER B N 1
ATOM 5478 C CA . SER B 1 297 ? 23.5 0.278 -14.766 1 27.22 297 SER B CA 1
ATOM 5479 C C . SER B 1 297 ? 24.062 0.133 -16.188 1 27.22 297 SER B C 1
ATOM 5481 O O . SER B 1 297 ? 25.234 -0.192 -16.375 1 27.22 297 SER B O 1
ATOM 5483 N N . LYS B 1 298 ? 23.203 0.022 -17.203 1 30.92 298 LYS B N 1
ATOM 5484 C CA . LYS B 1 298 ? 23.969 -0.119 -18.453 1 30.92 298 LYS B CA 1
ATOM 5485 C C . LYS B 1 298 ? 24.719 1.166 -18.781 1 30.92 298 LYS B C 1
ATOM 5487 O O . LYS B 1 298 ? 25.688 1.142 -19.547 1 30.92 298 LYS B O 1
ATOM 5492 N N . ILE B 1 299 ? 24.031 2.295 -18.531 1 30.64 299 ILE B N 1
ATOM 5493 C CA . ILE B 1 299 ? 24.703 3.551 -18.859 1 30.64 299 ILE B CA 1
ATOM 5494 C C . ILE B 1 299 ? 25.609 3.973 -17.703 1 30.64 299 ILE B C 1
ATOM 5496 O O . ILE B 1 299 ? 26.281 5.008 -17.781 1 30.64 299 ILE B O 1
ATOM 5500 N N . SER B 1 300 ? 25.438 3.355 -16.719 1 34.97 300 SER B N 1
ATOM 5501 C CA . SER B 1 300 ? 26.344 3.689 -15.617 1 34.97 300 SER B CA 1
ATOM 5502 C C . SER B 1 300 ? 27.797 3.676 -16.062 1 34.97 300 SER B C 1
ATOM 5504 O O . SER B 1 300 ? 28.625 4.406 -15.531 1 34.97 300 SER B O 1
ATOM 5506 N N . HIS B 1 301 ? 28.016 2.789 -16.938 1 38.47 301 HIS B N 1
ATOM 5507 C CA . HIS B 1 301 ? 29.391 2.893 -17.391 1 38.47 301 HIS B CA 1
ATOM 5508 C C . HIS B 1 301 ? 29.672 4.266 -17.984 1 38.47 301 HIS B C 1
ATOM 5510 O O . HIS B 1 301 ? 30.828 4.688 -18.062 1 38.47 301 HIS B O 1
ATOM 5516 N N . TYR B 1 302 ? 28.625 4.844 -18.562 1 35.81 302 TYR B N 1
ATOM 5517 C CA . TYR B 1 302 ? 28.875 6.133 -19.188 1 35.81 302 TYR B CA 1
ATOM 5518 C C . TYR B 1 302 ? 28.656 7.273 -18.203 1 35.81 302 TYR B C 1
ATOM 5520 O O . TYR B 1 302 ? 28.953 8.43 -18.516 1 35.81 302 TYR B O 1
ATOM 5528 N N . ARG B 1 303 ? 28.031 7.027 -17.109 1 40.5 303 ARG B N 1
ATOM 5529 C CA . ARG B 1 303 ? 27.797 8.094 -16.156 1 40.5 303 ARG B CA 1
ATOM 5530 C C . ARG B 1 303 ? 29.078 8.477 -15.422 1 40.5 303 ARG B C 1
ATOM 5532 O O . ARG B 1 303 ? 29.031 9.141 -14.383 1 40.5 303 ARG B O 1
ATOM 5539 N N . ASN B 1 304 ? 30.078 8.055 -15.852 1 48.47 304 ASN B N 1
ATOM 5540 C CA . ASN B 1 304 ? 31.375 8.578 -15.43 1 48.47 304 ASN B CA 1
ATOM 5541 C C . ASN B 1 304 ? 31.516 10.055 -15.773 1 48.47 304 ASN B C 1
ATOM 5543 O O . ASN B 1 304 ? 30.562 10.695 -16.234 1 48.47 304 ASN B O 1
ATOM 5547 N N . ASP B 1 305 ? 32.656 10.648 -15.5 1 58.44 305 ASP B N 1
ATOM 5548 C CA . ASP B 1 305 ? 33 12.055 -15.672 1 58.44 305 ASP B CA 1
ATOM 5549 C C . ASP B 1 305 ? 32.656 12.555 -17.062 1 58.44 305 ASP B C 1
ATOM 5551 O O . ASP B 1 305 ? 32.625 13.758 -17.312 1 58.44 305 ASP B O 1
ATOM 5555 N N . LEU B 1 306 ? 32.031 11.672 -17.859 1 69.62 306 LEU B N 1
ATOM 5556 C CA . LEU B 1 306 ? 31.828 12.086 -19.25 1 69.62 306 LEU B CA 1
ATOM 5557 C C . LEU B 1 306 ? 30.375 12.422 -19.5 1 69.62 306 LEU B C 1
ATOM 5559 O O . LEU B 1 306 ? 30.047 13.109 -20.469 1 69.62 306 LEU B O 1
ATOM 5563 N N . CYS B 1 307 ? 29.5 12.133 -18.609 1 74.88 307 CYS B N 1
ATOM 5564 C CA . CYS B 1 307 ? 28.078 12.422 -18.812 1 74.88 307 CYS B CA 1
ATOM 5565 C C . CYS B 1 307 ? 27.703 13.766 -18.203 1 74.88 307 CYS B C 1
ATOM 5567 O O . CYS B 1 307 ? 27.938 14.008 -17.016 1 74.88 307 CYS B O 1
ATOM 5569 N N . VAL B 1 308 ? 27.078 14.57 -19.016 1 84.5 308 VAL B N 1
ATOM 5570 C CA . VAL B 1 308 ? 26.875 15.938 -18.531 1 84.5 308 VAL B CA 1
ATOM 5571 C C . VAL B 1 308 ? 25.375 16.219 -18.406 1 84.5 308 VAL B C 1
ATOM 5573 O O . VAL B 1 308 ? 24.969 17.156 -17.719 1 84.5 308 VAL B O 1
ATOM 5576 N N . ALA B 1 309 ? 24.578 15.484 -19.156 1 83.31 309 ALA B N 1
ATOM 5577 C CA . ALA B 1 309 ? 23.141 15.742 -19.078 1 83.31 309 ALA B CA 1
ATOM 5578 C C . ALA B 1 309 ? 22.344 14.477 -19.344 1 83.31 309 ALA B C 1
ATOM 5580 O O . ALA B 1 309 ? 22.812 13.562 -20.016 1 83.31 309 ALA B O 1
ATOM 5581 N N . GLU B 1 310 ? 21.156 14.461 -18.875 1 79.5 310 GLU B N 1
ATOM 5582 C CA . GLU B 1 310 ? 20.266 13.32 -19.062 1 79.5 310 GLU B CA 1
ATOM 5583 C C . GLU B 1 310 ? 18.922 13.758 -19.609 1 79.5 310 GLU B C 1
ATOM 5585 O O . GLU B 1 310 ? 18.359 14.75 -19.172 1 79.5 310 GLU B O 1
ATOM 5590 N N . ALA B 1 311 ? 18.5 12.969 -20.609 1 80 311 ALA B N 1
ATOM 5591 C CA . ALA B 1 311 ? 17.188 13.25 -21.188 1 80 311 ALA B CA 1
ATOM 5592 C C . ALA B 1 311 ? 16.062 12.836 -20.234 1 80 311 ALA B C 1
ATOM 5594 O O . ALA B 1 311 ? 16 11.688 -19.812 1 80 311 ALA B O 1
ATOM 5595 N N . LEU B 1 312 ? 15.305 13.766 -19.875 1 66.44 312 LEU B N 1
ATOM 5596 C CA . LEU B 1 312 ? 14.188 13.547 -18.953 1 66.44 312 LEU B CA 1
ATOM 5597 C C . LEU B 1 312 ? 12.938 13.117 -19.719 1 66.44 312 LEU B C 1
ATOM 5599 O O . LEU B 1 312 ? 12.102 12.383 -19.188 1 66.44 312 LEU B O 1
ATOM 5603 N N . GLY B 1 313 ? 12.766 13.633 -20.828 1 64.56 313 GLY B N 1
ATOM 5604 C CA . GLY B 1 313 ? 11.586 13.438 -21.656 1 64.56 313 GLY B CA 1
ATOM 5605 C C . GLY B 1 313 ? 11.547 14.344 -22.875 1 64.56 313 GLY B C 1
ATOM 5606 O O . GLY B 1 313 ? 12.5 15.078 -23.141 1 64.56 313 GLY B O 1
ATOM 5607 N N . GLY B 1 314 ? 10.531 14.055 -23.766 1 62.41 314 GLY B N 1
ATOM 5608 C CA . GLY B 1 314 ? 10.336 14.891 -24.938 1 62.41 314 GLY B CA 1
ATOM 5609 C C . GLY B 1 314 ? 9.188 14.422 -25.812 1 62.41 314 GLY B C 1
ATOM 5610 O O . GLY B 1 314 ? 8.5 13.453 -25.484 1 62.41 314 GLY B O 1
ATOM 5611 N N . GLU B 1 315 ? 8.766 15.188 -26.625 1 61.66 315 GLU B N 1
ATOM 5612 C CA . GLU B 1 315 ? 7.82 14.828 -27.688 1 61.66 315 GLU B CA 1
ATOM 5613 C C . GLU B 1 315 ? 8.547 14.469 -28.969 1 61.66 315 GLU B C 1
ATOM 5615 O O . GLU B 1 315 ? 9.359 15.258 -29.484 1 61.66 315 GLU B O 1
ATOM 5620 N N . SER B 1 316 ? 8.18 13.234 -29.359 1 66.69 316 SER B N 1
ATOM 5621 C CA . SER B 1 316 ? 8.836 12.75 -30.578 1 66.69 316 SER B CA 1
ATOM 5622 C C . SER B 1 316 ? 8.648 13.734 -31.734 1 66.69 316 SER B C 1
ATOM 5624 O O . SER B 1 316 ? 7.535 14.188 -31.984 1 66.69 316 SER B O 1
ATOM 5626 N N . GLY B 1 317 ? 9.734 14.062 -32.344 1 70.31 317 GLY B N 1
ATOM 5627 C CA . GLY B 1 317 ? 9.734 14.969 -33.5 1 70.31 317 GLY B CA 1
ATOM 5628 C C . GLY B 1 317 ? 9.734 16.438 -33.094 1 70.31 317 GLY B C 1
ATOM 5629 O O . GLY B 1 317 ? 9.844 17.312 -33.969 1 70.31 317 GLY B O 1
ATOM 5630 N N . LYS B 1 318 ? 9.609 16.719 -31.875 1 75.69 318 LYS B N 1
ATOM 5631 C CA . LYS B 1 318 ? 9.477 18.125 -31.516 1 75.69 318 LYS B CA 1
ATOM 5632 C C . LYS B 1 318 ? 10.602 18.547 -30.578 1 75.69 318 LYS B C 1
ATOM 5634 O O . LYS B 1 318 ? 11.391 19.438 -30.922 1 75.69 318 LYS B O 1
ATOM 5639 N N . TYR B 1 319 ? 10.625 18.031 -29.391 1 78.25 319 TYR B N 1
ATOM 5640 C CA . TYR B 1 319 ? 11.641 18.5 -28.469 1 78.25 319 TYR B CA 1
ATOM 5641 C C . TYR B 1 319 ? 12.031 17.391 -27.484 1 78.25 319 TYR B C 1
ATOM 5643 O O . TYR B 1 319 ? 11.328 16.391 -27.359 1 78.25 319 TYR B O 1
ATOM 5651 N N . ILE B 1 320 ? 13.219 17.531 -26.891 1 81.44 320 ILE B N 1
ATOM 5652 C CA . ILE B 1 320 ? 13.703 16.688 -25.797 1 81.44 320 ILE B CA 1
ATOM 5653 C C . ILE B 1 320 ? 14.094 17.547 -24.609 1 81.44 320 ILE B C 1
ATOM 5655 O O . ILE B 1 320 ? 14.695 18.609 -24.766 1 81.44 320 ILE B O 1
ATOM 5659 N N . VAL B 1 321 ? 13.758 17.141 -23.5 1 79.38 321 VAL B N 1
ATOM 5660 C CA . VAL B 1 321 ? 14.109 17.844 -22.266 1 79.38 321 VAL B CA 1
ATOM 5661 C C . VAL B 1 321 ? 15.219 17.078 -21.547 1 79.38 321 VAL B C 1
ATOM 5663 O O . VAL B 1 321 ? 15.102 15.875 -21.312 1 79.38 321 VAL B O 1
ATOM 5666 N N . PHE B 1 322 ? 16.281 17.828 -21.297 1 81.69 322 PHE B N 1
ATOM 5667 C CA . PHE B 1 322 ? 17.406 17.266 -20.578 1 81.69 322 PHE B CA 1
ATOM 5668 C C . PHE B 1 322 ? 17.578 17.938 -19.219 1 81.69 322 PHE B C 1
ATOM 5670 O O . PHE B 1 322 ? 17.281 19.125 -19.062 1 81.69 322 PHE B O 1
ATOM 5677 N N . GLN B 1 323 ? 18.062 17.203 -18.344 1 78.38 323 GLN B N 1
ATOM 5678 C CA . GLN B 1 323 ? 18.578 17.766 -17.094 1 78.38 323 GLN B CA 1
ATOM 5679 C C . GLN B 1 323 ? 20.109 17.703 -17.078 1 78.38 323 GLN B C 1
ATOM 5681 O O . GLN B 1 323 ? 20.703 16.641 -17.281 1 78.38 323 GLN B O 1
ATOM 5686 N N . VAL B 1 324 ? 20.656 18.891 -16.734 1 80.19 324 VAL B N 1
ATOM 5687 C CA . VAL B 1 324 ? 22.109 18.953 -16.672 1 80.19 324 VAL B CA 1
ATOM 5688 C C . VAL B 1 324 ? 22.594 18.359 -15.352 1 80.19 324 VAL B C 1
ATOM 5690 O O . VAL B 1 324 ? 22.156 18.766 -14.281 1 80.19 324 VAL B O 1
ATOM 5693 N N . LEU B 1 325 ? 23.453 17.422 -15.5 1 74 325 LEU B N 1
ATOM 5694 C CA . LEU B 1 325 ? 24.031 16.75 -14.336 1 74 325 LEU B CA 1
ATOM 5695 C C . LEU B 1 325 ? 25.328 17.422 -13.898 1 74 325 LEU B C 1
ATOM 5697 O O . LEU B 1 325 ? 25.609 17.531 -12.703 1 74 325 LEU B O 1
ATOM 5701 N N . ARG B 1 326 ? 26.156 17.844 -14.82 1 77.69 326 ARG B N 1
ATOM 5702 C CA . ARG B 1 326 ? 27.422 18.531 -14.656 1 77.69 326 ARG B CA 1
ATOM 5703 C C . ARG B 1 326 ? 27.547 19.688 -15.641 1 77.69 326 ARG B C 1
ATOM 5705 O O . ARG B 1 326 ? 27.094 19.609 -16.781 1 77.69 326 ARG B O 1
ATOM 5712 N N . PRO B 1 327 ? 28.109 20.734 -15 1 82.19 327 PRO B N 1
ATOM 5713 C CA . PRO B 1 327 ? 28.266 21.859 -15.922 1 82.19 327 PRO B CA 1
ATOM 5714 C C . PRO B 1 327 ? 29.078 21.5 -17.172 1 82.19 327 PRO B C 1
ATOM 5716 O O . PRO B 1 327 ? 30.047 20.734 -17.078 1 82.19 327 PRO B O 1
ATOM 5719 N N . PHE B 1 328 ? 28.594 22.078 -18.297 1 85.81 328 PHE B N 1
ATOM 5720 C CA . PHE B 1 328 ? 29.297 21.844 -19.562 1 85.81 328 PHE B CA 1
ATOM 5721 C C . PHE B 1 328 ? 29.094 23 -20.516 1 85.81 328 PHE B C 1
ATOM 5723 O O . PHE B 1 328 ? 28.156 23.781 -20.375 1 85.81 328 PHE B O 1
ATOM 5730 N N . ASP B 1 329 ? 30.172 23.125 -21.391 1 87.69 329 ASP B N 1
ATOM 5731 C CA . ASP B 1 329 ? 30.016 23.984 -22.562 1 87.69 329 ASP B CA 1
ATOM 5732 C C . ASP B 1 329 ? 29.438 23.203 -23.734 1 87.69 329 ASP B C 1
ATOM 5734 O O . ASP B 1 329 ? 29.812 22.062 -23.984 1 87.69 329 ASP B O 1
ATOM 5738 N N . ILE B 1 330 ? 28.469 23.781 -24.422 1 86.88 330 ILE B N 1
ATOM 5739 C CA . ILE B 1 330 ? 27.797 23.125 -25.531 1 86.88 330 ILE B CA 1
ATOM 5740 C C . ILE B 1 330 ? 28.828 22.625 -26.547 1 86.88 330 ILE B C 1
ATOM 5742 O O . ILE B 1 330 ? 28.609 21.594 -27.188 1 86.88 330 ILE B O 1
ATOM 5746 N N . SER B 1 331 ? 29.922 23.281 -26.578 1 84.88 331 SER B N 1
ATOM 5747 C CA . SER B 1 331 ? 30.984 22.891 -27.5 1 84.88 331 SER B CA 1
ATOM 5748 C C . SER B 1 331 ? 31.641 21.578 -27.062 1 84.88 331 SER B C 1
ATOM 5750 O O . SER B 1 331 ? 32.312 20.922 -27.875 1 84.88 331 SER B O 1
ATOM 5752 N N . GLU B 1 332 ? 31.359 21.094 -25.859 1 84.56 332 GLU B N 1
ATOM 5753 C CA . GLU B 1 332 ? 32 19.906 -25.297 1 84.56 332 GLU B CA 1
ATOM 5754 C C . GLU B 1 332 ? 31.172 18.656 -25.5 1 84.56 332 GLU B C 1
ATOM 5756 O O . GLU B 1 332 ? 31.578 17.562 -25.109 1 84.56 332 GLU B O 1
ATOM 5761 N N . ILE B 1 333 ? 30.062 18.875 -26.047 1 85 333 ILE B N 1
ATOM 5762 C CA . ILE B 1 333 ? 29.172 17.719 -26.141 1 85 333 ILE B CA 1
ATOM 5763 C C . ILE B 1 333 ? 28.859 17.438 -27.594 1 85 333 ILE B C 1
ATOM 5765 O O . ILE B 1 333 ? 28.625 18.359 -28.391 1 85 333 ILE B O 1
ATOM 5769 N N . ASN B 1 334 ? 29 16.031 -28 1 84.19 334 ASN B N 1
ATOM 5770 C CA . ASN B 1 334 ? 28.703 15.711 -29.391 1 84.19 334 ASN B CA 1
ATOM 5771 C C . ASN B 1 334 ? 27.969 14.383 -29.516 1 84.19 334 ASN B C 1
ATOM 5773 O O . ASN B 1 334 ? 27.562 13.984 -30.609 1 84.19 334 ASN B O 1
ATOM 5777 N N . GLN B 1 335 ? 27.75 13.758 -28.391 1 87.12 335 GLN B N 1
ATOM 5778 C CA . GLN B 1 335 ? 27.109 12.453 -28.484 1 87.12 335 GLN B CA 1
ATOM 5779 C C . GLN B 1 335 ? 26.109 12.242 -27.344 1 87.12 335 GLN B C 1
ATOM 5781 O O . GLN B 1 335 ? 26.25 12.82 -26.281 1 87.12 335 GLN B O 1
ATOM 5786 N N . VAL B 1 336 ? 25.109 11.531 -27.734 1 84.56 336 VAL B N 1
ATOM 5787 C CA . VAL B 1 336 ? 24.141 11.078 -26.75 1 84.56 336 VAL B CA 1
ATOM 5788 C C . VAL B 1 336 ? 24.125 9.555 -26.688 1 84.56 336 VAL B C 1
ATOM 5790 O O . VAL B 1 336 ? 24.031 8.891 -27.734 1 84.56 336 VAL B O 1
ATOM 5793 N N . ALA B 1 337 ? 24.328 9.07 -25.578 1 80.44 337 ALA B N 1
ATOM 5794 C CA . ALA B 1 337 ? 24.172 7.633 -25.359 1 80.44 337 ALA B CA 1
ATOM 5795 C C . ALA B 1 337 ? 22.734 7.277 -25.031 1 80.44 337 ALA B C 1
ATOM 5797 O O . ALA B 1 337 ? 22.172 7.762 -24.031 1 80.44 337 ALA B O 1
ATOM 5798 N N . ILE B 1 338 ? 22.141 6.547 -25.891 1 75.12 338 ILE B N 1
ATOM 5799 C CA . ILE B 1 338 ? 20.75 6.18 -25.656 1 75.12 338 ILE B CA 1
ATOM 5800 C C . ILE B 1 338 ? 20.672 4.922 -24.797 1 75.12 338 ILE B C 1
ATOM 5802 O O . ILE B 1 338 ? 21.625 4.141 -24.75 1 75.12 338 ILE B O 1
ATOM 5806 N N . PRO B 1 339 ? 19.672 4.707 -24.203 1 62.47 339 PRO B N 1
ATOM 5807 C CA . PRO B 1 339 ? 19.562 3.641 -23.203 1 62.47 339 PRO B CA 1
ATOM 5808 C C . PRO B 1 339 ? 19.812 2.254 -23.781 1 62.47 339 PRO B C 1
ATOM 5810 O O . PRO B 1 339 ? 20.219 1.34 -23.062 1 62.47 339 PRO B O 1
ATOM 5813 N N . THR B 1 340 ? 19.719 2.123 -25.031 1 56.97 340 THR B N 1
ATOM 5814 C CA . THR B 1 340 ? 19.984 0.856 -25.703 1 56.97 340 THR B CA 1
ATOM 5815 C C . THR B 1 340 ? 21.484 0.612 -25.828 1 56.97 340 THR B C 1
ATOM 5817 O O . THR B 1 340 ? 21.906 -0.471 -26.234 1 56.97 340 THR B O 1
ATOM 5820 N N . GLY B 1 341 ? 22.219 1.576 -25.375 1 62.16 341 GLY B N 1
ATOM 5821 C CA . GLY B 1 341 ? 23.672 1.438 -25.453 1 62.16 341 GLY B CA 1
ATOM 5822 C C . GLY B 1 341 ? 24.266 2.07 -26.703 1 62.16 341 GLY B C 1
ATOM 5823 O O . GLY B 1 341 ? 25.484 2.189 -26.812 1 62.16 341 GLY B O 1
ATOM 5824 N N . GLU B 1 342 ? 23.531 2.389 -27.594 1 72 342 GLU B N 1
ATOM 5825 C CA . GLU B 1 342 ? 24.016 3.025 -28.812 1 72 342 GLU B CA 1
ATOM 5826 C C . GLU B 1 342 ? 24.328 4.5 -28.578 1 72 342 GLU B C 1
ATOM 5828 O O . GLU B 1 342 ? 23.641 5.164 -27.797 1 72 342 GLU B O 1
ATOM 5833 N N . LYS B 1 343 ? 25.5 4.902 -29.203 1 79.94 343 LYS B N 1
ATOM 5834 C CA . LYS B 1 343 ? 25.828 6.324 -29.188 1 79.94 343 LYS B CA 1
ATOM 5835 C C . LYS B 1 343 ? 25.328 7.016 -30.453 1 79.94 343 LYS B C 1
ATOM 5837 O O . LYS B 1 343 ? 25.516 6.5 -31.562 1 79.94 343 LYS B O 1
ATOM 5842 N N . VAL B 1 344 ? 24.609 8.086 -30.25 1 84.06 344 VAL B N 1
ATOM 5843 C CA . VAL B 1 344 ? 24.109 8.891 -31.359 1 84.06 344 VAL B CA 1
ATOM 5844 C C . VAL B 1 344 ? 24.766 10.266 -31.328 1 84.06 344 VAL B C 1
ATOM 5846 O O . VAL B 1 344 ? 24.906 10.875 -30.266 1 84.06 344 VAL B O 1
ATOM 5849 N N . ASN B 1 345 ? 25.234 10.68 -32.5 1 86.31 345 ASN B N 1
ATOM 5850 C CA . ASN B 1 345 ? 25.812 12.016 -32.594 1 86.31 345 ASN B CA 1
ATOM 5851 C C . ASN B 1 345 ? 24.734 13.102 -32.5 1 86.31 345 ASN B C 1
ATOM 5853 O O . ASN B 1 345 ? 23.641 12.945 -33.062 1 86.31 345 ASN B O 1
ATOM 5857 N N . ILE B 1 346 ? 25.047 14.141 -31.797 1 87 346 ILE B N 1
ATOM 5858 C CA . ILE B 1 346 ? 24.172 15.305 -31.75 1 87 346 ILE B CA 1
ATOM 5859 C C . ILE B 1 346 ? 24.344 16.141 -33 1 87 346 ILE B C 1
ATOM 5861 O O . ILE B 1 346 ? 25.438 16.656 -33.281 1 87 346 ILE B O 1
ATOM 5865 N N . PRO B 1 347 ? 23.25 16.172 -33.75 1 85.81 347 PRO B N 1
ATOM 5866 C CA . PRO B 1 347 ? 23.391 17 -34.938 1 85.81 347 PRO B CA 1
ATOM 5867 C C . PRO B 1 347 ? 23.719 18.453 -34.625 1 85.81 347 PRO B C 1
ATOM 5869 O O . PRO B 1 347 ? 23.297 18.984 -33.594 1 85.81 347 PRO B O 1
ATOM 5872 N N . GLU B 1 348 ? 24.469 19.141 -35.562 1 80.81 348 GLU B N 1
ATOM 5873 C CA . GLU B 1 348 ? 24.875 20.531 -35.406 1 80.81 348 GLU B CA 1
ATOM 5874 C C . GLU B 1 348 ? 23.656 21.453 -35.406 1 80.81 348 GLU B C 1
ATOM 5876 O O . GLU B 1 348 ? 23.719 22.578 -34.906 1 80.81 348 GLU B O 1
ATOM 5881 N N . THR B 1 349 ? 22.516 20.922 -35.875 1 81.88 349 THR B N 1
ATOM 5882 C CA . THR B 1 349 ? 21.297 21.734 -35.969 1 81.88 349 THR B CA 1
ATOM 5883 C C . THR B 1 349 ? 20.578 21.766 -34.625 1 81.88 349 THR B C 1
ATOM 5885 O O . THR B 1 349 ? 19.609 22.531 -34.469 1 81.88 349 THR B O 1
ATOM 5888 N N . VAL B 1 350 ? 21.047 21.016 -33.719 1 85.12 350 VAL B N 1
ATOM 5889 C CA . VAL B 1 350 ? 20.359 20.953 -32.438 1 85.12 350 VAL B CA 1
ATOM 5890 C C . VAL B 1 350 ? 20.656 22.219 -31.625 1 85.12 350 VAL B C 1
ATOM 5892 O O . VAL B 1 350 ? 21.812 22.625 -31.484 1 85.12 350 VAL B O 1
ATOM 5895 N N . THR B 1 351 ? 19.594 22.922 -31.156 1 85.5 351 THR B N 1
ATOM 5896 C CA . THR B 1 351 ? 19.719 24.094 -30.297 1 85.5 351 THR B CA 1
ATOM 5897 C C . THR B 1 351 ? 19.328 23.766 -28.859 1 85.5 351 THR B C 1
ATOM 5899 O O . THR B 1 351 ? 18.312 23.125 -28.625 1 85.5 351 THR B O 1
ATOM 5902 N N . PHE B 1 352 ? 20.188 24.203 -27.953 1 88.5 352 PHE B N 1
ATOM 5903 C CA . PHE B 1 352 ? 19.922 24.047 -26.531 1 88.5 352 PHE B CA 1
ATOM 5904 C C . PHE B 1 352 ? 19.328 25.328 -25.938 1 88.5 352 PHE B C 1
ATOM 5906 O O . PHE B 1 352 ? 19.891 26.406 -26.109 1 88.5 352 PHE B O 1
ATOM 5913 N N . LYS B 1 353 ? 18.156 25.172 -25.359 1 83.75 353 LYS B N 1
ATOM 5914 C CA . LYS B 1 353 ? 17.453 26.312 -24.797 1 83.75 353 LYS B CA 1
ATOM 5915 C C . LYS B 1 353 ? 17.125 26.109 -23.328 1 83.75 353 LYS B C 1
ATOM 5917 O O . LYS B 1 353 ? 17.031 24.969 -22.859 1 83.75 353 LYS B O 1
ATOM 5922 N N . ASN B 1 354 ? 17.047 27.188 -22.641 1 74.56 354 ASN B N 1
ATOM 5923 C CA . ASN B 1 354 ? 16.531 27.109 -21.266 1 74.56 354 ASN B CA 1
ATOM 5924 C C . ASN B 1 354 ? 15.016 27.031 -21.25 1 74.56 354 ASN B C 1
ATOM 5926 O O . ASN B 1 354 ? 14.367 27.031 -22.297 1 74.56 354 ASN B O 1
ATOM 5930 N N . LEU B 1 355 ? 14.516 27 -20.141 1 69.38 355 LEU B N 1
ATOM 5931 C CA . LEU B 1 355 ? 13.078 26.828 -19.969 1 69.38 355 LEU B CA 1
ATOM 5932 C C . LEU B 1 355 ? 12.32 28.031 -20.516 1 69.38 355 LEU B C 1
ATOM 5934 O O . LEU B 1 355 ? 11.141 27.922 -20.875 1 69.38 355 LEU B O 1
ATOM 5938 N N . GLN B 1 356 ? 12.938 29.109 -20.625 1 63.5 356 GLN B N 1
ATOM 5939 C CA . GLN B 1 356 ? 12.344 30.328 -21.156 1 63.5 356 GLN B CA 1
ATOM 5940 C C . GLN B 1 356 ? 12.453 30.375 -22.672 1 63.5 356 GLN B C 1
ATOM 5942 O O . GLN B 1 356 ? 11.977 31.312 -23.312 1 63.5 356 GLN B O 1
ATOM 5947 N N . GLY B 1 357 ? 13.016 29.438 -23.234 1 73.75 357 GLY B N 1
ATOM 5948 C CA . GLY B 1 357 ? 13.125 29.359 -24.688 1 73.75 357 GLY B CA 1
ATOM 5949 C C . GLY B 1 357 ? 14.352 30.078 -25.234 1 73.75 357 GLY B C 1
ATOM 5950 O O . GLY B 1 357 ? 14.523 30.188 -26.453 1 73.75 357 GLY B O 1
ATOM 5951 N N . TYR B 1 358 ? 15.219 30.578 -24.438 1 78.5 358 TYR B N 1
ATOM 5952 C CA . TYR B 1 358 ? 16.422 31.266 -24.906 1 78.5 358 TYR B CA 1
ATOM 5953 C C . TYR B 1 358 ? 17.562 30.281 -25.141 1 78.5 358 TYR B C 1
ATOM 5955 O O . TYR B 1 358 ? 17.75 29.359 -24.344 1 78.5 358 TYR B O 1
ATOM 5963 N N . PRO B 1 359 ? 18.281 30.562 -26.188 1 84.81 359 PRO B N 1
ATOM 5964 C CA . PRO B 1 359 ? 19.422 29.688 -26.438 1 84.81 359 PRO B CA 1
ATOM 5965 C C . PRO B 1 359 ? 20.5 29.812 -25.375 1 84.81 359 PRO B C 1
ATOM 5967 O O . PRO B 1 359 ? 20.75 30.906 -24.859 1 84.81 359 PRO B O 1
ATOM 5970 N N . ILE B 1 360 ? 21.125 28.656 -25.031 1 85.94 360 ILE B N 1
ATOM 5971 C CA . ILE B 1 360 ? 22.188 28.641 -24.016 1 85.94 360 ILE B CA 1
ATOM 5972 C C . ILE B 1 360 ? 23.484 28.125 -24.641 1 85.94 360 ILE B C 1
ATOM 5974 O O . ILE B 1 360 ? 23.453 27.359 -25.609 1 85.94 360 ILE B O 1
ATOM 5978 N N . THR B 1 361 ? 24.672 28.625 -24.062 1 88.12 361 THR B N 1
ATOM 5979 C CA . THR B 1 361 ? 25.984 28.156 -24.516 1 88.12 361 THR B CA 1
ATOM 5980 C C . THR B 1 361 ? 26.625 27.234 -23.484 1 88.12 361 THR B C 1
ATOM 5982 O O . THR B 1 361 ? 27.625 26.578 -23.781 1 88.12 361 THR B O 1
ATOM 5985 N N . LYS B 1 362 ? 26.031 27.219 -22.344 1 87.88 362 LYS B N 1
ATOM 5986 C CA . LYS B 1 362 ? 26.516 26.375 -21.25 1 87.88 362 LYS B CA 1
ATOM 5987 C C . LYS B 1 362 ? 25.359 25.797 -20.453 1 87.88 362 LYS B C 1
ATOM 5989 O O . LYS B 1 362 ? 24.266 26.375 -20.406 1 87.88 362 LYS B O 1
ATOM 5994 N N . GLY B 1 363 ? 25.562 24.609 -20 1 84.69 363 GLY B N 1
ATOM 5995 C CA . GLY B 1 363 ? 24.625 24.016 -19.062 1 84.69 363 GLY B CA 1
ATOM 5996 C C . GLY B 1 363 ? 25.125 24.031 -17.625 1 84.69 363 GLY B C 1
ATOM 5997 O O . GLY B 1 363 ? 26.266 23.656 -17.344 1 84.69 363 GLY B O 1
ATOM 5998 N N . ASP B 1 364 ? 24.281 24.516 -16.719 1 80.31 364 ASP B N 1
ATOM 5999 C CA . ASP B 1 364 ? 24.609 24.516 -15.297 1 80.31 364 ASP B CA 1
ATOM 6000 C C . ASP B 1 364 ? 23.984 23.328 -14.586 1 80.31 364 ASP B C 1
ATOM 6002 O O . ASP B 1 364 ? 22.938 22.828 -15.016 1 80.31 364 ASP B O 1
ATOM 6006 N N . ARG B 1 365 ? 24.719 22.938 -13.664 1 75.81 365 ARG B N 1
ATOM 6007 C CA . ARG B 1 365 ? 24.234 21.797 -12.906 1 75.81 365 ARG B CA 1
ATOM 6008 C C . ARG B 1 365 ? 22.797 22 -12.477 1 75.81 365 ARG B C 1
ATOM 6010 O O . ARG B 1 365 ? 22.422 23.078 -12.008 1 75.81 365 ARG B O 1
ATOM 6017 N N . ASP B 1 366 ? 22.016 21.078 -12.766 1 64.62 366 ASP B N 1
ATOM 6018 C CA . ASP B 1 366 ? 20.625 20.938 -12.375 1 64.62 366 ASP B CA 1
ATOM 6019 C C . ASP B 1 366 ? 19.719 21.812 -13.242 1 64.62 366 ASP B C 1
ATOM 6021 O O . ASP B 1 366 ? 18.516 21.922 -12.984 1 64.62 366 ASP B O 1
ATOM 6025 N N . GLN B 1 367 ? 20.297 22.359 -14.164 1 73.62 367 GLN B N 1
ATOM 6026 C CA . GLN B 1 367 ? 19.516 23.156 -15.109 1 73.62 367 GLN B CA 1
ATOM 6027 C C . GLN B 1 367 ? 18.719 22.25 -16.047 1 73.62 367 GLN B C 1
ATOM 6029 O O . GLN B 1 367 ? 19.219 21.203 -16.469 1 73.62 367 GLN B O 1
ATOM 6034 N N . ILE B 1 368 ? 17.5 22.672 -16.266 1 79.25 368 ILE B N 1
ATOM 6035 C CA . ILE B 1 368 ? 16.703 22 -17.297 1 79.25 368 ILE B CA 1
ATOM 6036 C C . ILE B 1 368 ? 16.906 22.688 -18.641 1 79.25 368 ILE B C 1
ATOM 6038 O O . ILE B 1 368 ? 16.766 23.906 -18.75 1 79.25 368 ILE B O 1
ATOM 6042 N N . ILE B 1 369 ? 17.266 21.891 -19.625 1 84.06 369 ILE B N 1
ATOM 6043 C CA . ILE B 1 369 ? 17.484 22.422 -20.969 1 84.06 369 ILE B CA 1
ATOM 6044 C C . ILE B 1 369 ? 16.594 21.672 -21.969 1 84.06 369 ILE B C 1
ATOM 6046 O O . ILE B 1 369 ? 16.281 20.5 -21.766 1 84.06 369 ILE B O 1
ATOM 6050 N N . ILE B 1 370 ? 16.219 22.438 -22.922 1 83.75 370 ILE B N 1
ATOM 6051 C CA . ILE B 1 370 ? 15.352 21.891 -23.953 1 83.75 370 ILE B CA 1
ATOM 6052 C C . ILE B 1 370 ? 16.062 21.938 -25.312 1 83.75 370 ILE B C 1
ATOM 6054 O O . ILE B 1 370 ? 16.703 22.938 -25.656 1 83.75 370 ILE B O 1
ATOM 6058 N N . THR B 1 371 ? 15.969 20.844 -26.031 1 86.94 371 THR B N 1
ATOM 6059 C CA . THR B 1 371 ? 16.484 20.812 -27.391 1 86.94 371 THR B CA 1
ATOM 6060 C C . THR B 1 371 ? 15.367 20.438 -28.375 1 86.94 371 THR B C 1
ATOM 6062 O O . THR B 1 371 ? 14.32 19.938 -27.969 1 86.94 371 THR B O 1
ATOM 6065 N N . ASN B 1 372 ? 15.641 20.844 -29.656 1 81.19 372 ASN B N 1
ATOM 6066 C CA . ASN B 1 372 ? 14.805 20.203 -30.672 1 81.19 372 ASN B CA 1
ATOM 6067 C C . ASN B 1 372 ? 15.016 18.688 -30.688 1 81.19 372 ASN B C 1
ATOM 6069 O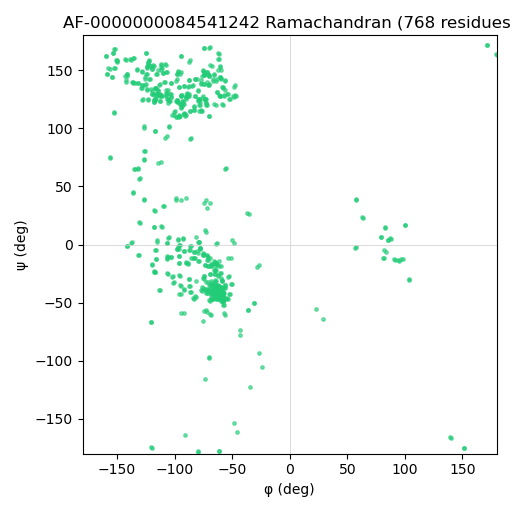 O . ASN B 1 372 ? 15.984 18.188 -30.125 1 81.19 372 ASN B O 1
ATOM 6073 N N . TRP B 1 373 ? 14.133 18.047 -31.297 1 81.5 373 TRP B N 1
ATOM 6074 C CA . TRP B 1 373 ? 14.094 16.594 -31.281 1 81.5 373 TRP B CA 1
ATOM 6075 C C . TRP B 1 373 ? 15.367 16.016 -31.875 1 81.5 373 TRP B C 1
ATOM 6077 O O . TRP B 1 373 ? 15.836 16.453 -32.938 1 81.5 373 TRP B O 1
ATOM 6087 N N . ILE B 1 374 ? 16.031 15.086 -31.125 1 83.69 374 ILE B N 1
ATOM 6088 C CA . ILE B 1 374 ? 17.156 14.281 -31.594 1 83.69 374 ILE B CA 1
ATOM 6089 C C . ILE B 1 374 ? 16.688 12.844 -31.844 1 83.69 374 ILE B C 1
ATOM 6091 O O . ILE B 1 374 ? 16.172 12.188 -30.938 1 83.69 374 ILE B O 1
ATOM 6095 N N . LYS B 1 375 ? 16.953 12.453 -33 1 79.88 375 LYS B N 1
ATOM 6096 C CA . LYS B 1 375 ? 16.469 11.133 -33.406 1 79.88 375 LYS B CA 1
ATOM 6097 C C . LYS B 1 375 ? 17 10.055 -32.469 1 79.88 375 LYS B C 1
ATOM 6099 O O . LYS B 1 375 ? 18.156 10.07 -32.094 1 79.88 375 LYS B O 1
ATOM 6104 N N . LYS B 1 376 ? 16.188 9.109 -32 1 76.44 376 LYS B N 1
ATOM 6105 C CA . LYS B 1 376 ? 16.453 7.898 -31.234 1 76.44 376 LYS B CA 1
ATOM 6106 C C . LYS B 1 376 ? 16.625 8.219 -29.75 1 76.44 376 LYS B C 1
ATOM 6108 O O . LYS B 1 376 ? 16.766 7.309 -28.922 1 76.44 376 LYS B O 1
ATOM 6113 N N . VAL B 1 377 ? 16.75 9.617 -29.516 1 79.19 377 VAL B N 1
ATOM 6114 C CA . VAL B 1 377 ? 16.969 9.961 -28.109 1 79.19 377 VAL B CA 1
ATOM 6115 C C . VAL B 1 377 ? 15.672 9.758 -27.328 1 79.19 377 VAL B C 1
ATOM 6117 O O . VAL B 1 377 ? 14.617 10.266 -27.719 1 79.19 377 VAL B O 1
ATOM 6120 N N . THR B 1 378 ? 15.781 8.992 -26.328 1 68.81 378 THR B N 1
ATOM 6121 C CA . THR B 1 378 ? 14.656 8.672 -25.453 1 68.81 378 THR B CA 1
ATOM 6122 C C . THR B 1 378 ? 14.977 9.047 -24.016 1 68.81 378 THR B C 1
ATOM 6124 O O . THR B 1 378 ? 16.141 9.281 -23.672 1 68.81 378 THR B O 1
ATOM 6127 N N . PRO B 1 379 ? 13.953 9.25 -23.281 1 64.69 379 PRO B N 1
ATOM 6128 C CA . PRO B 1 379 ? 14.258 9.531 -21.875 1 64.69 379 PRO B CA 1
ATOM 6129 C C . PRO B 1 379 ? 15.25 8.539 -21.281 1 64.69 379 PRO B C 1
ATOM 6131 O O . PRO B 1 379 ? 15.18 7.344 -21.562 1 64.69 379 PRO B O 1
ATOM 6134 N N . GLY B 1 380 ? 16.234 9.047 -20.531 1 66.88 380 GLY B N 1
ATOM 6135 C CA . GLY B 1 380 ? 17.328 8.258 -20 1 66.88 380 GLY B CA 1
ATOM 6136 C C . GLY B 1 380 ? 18.594 8.359 -20.844 1 66.88 380 GLY B C 1
ATOM 6137 O O . GLY B 1 380 ? 19.656 7.918 -20.406 1 66.88 380 GLY B O 1
ATOM 6138 N N . SER B 1 381 ? 18.531 8.875 -22 1 77.69 381 SER B N 1
ATOM 6139 C CA . SER B 1 381 ? 19.719 9.125 -22.812 1 77.69 381 SER B CA 1
ATOM 6140 C C . SER B 1 381 ? 20.641 10.141 -22.156 1 77.69 381 SER B C 1
ATOM 6142 O O . SER B 1 381 ? 20.172 11.039 -21.453 1 77.69 381 SER B O 1
ATOM 6144 N N . LEU B 1 382 ? 21.891 9.867 -22.312 1 81.56 382 LEU B N 1
ATOM 6145 C CA . LEU B 1 382 ? 22.891 10.695 -21.656 1 81.56 382 LEU B CA 1
ATOM 6146 C C . LEU B 1 382 ? 23.703 11.469 -22.688 1 81.56 382 LEU B C 1
ATOM 6148 O O . LEU B 1 382 ? 24.172 10.891 -23.672 1 81.56 382 LEU B O 1
ATOM 6152 N N . ILE B 1 383 ? 23.75 12.742 -22.391 1 87.06 383 ILE B N 1
ATOM 6153 C CA . ILE B 1 383 ? 24.688 13.539 -23.188 1 87.06 383 ILE B CA 1
ATOM 6154 C C . ILE B 1 383 ? 26.109 13.336 -22.656 1 87.06 383 ILE B C 1
ATOM 6156 O O . ILE B 1 383 ? 26.344 13.461 -21.453 1 87.06 383 ILE B O 1
ATOM 6160 N N . LEU B 1 384 ? 26.922 12.961 -23.531 1 83.5 384 LEU B N 1
ATOM 6161 C CA . LEU B 1 384 ? 28.297 12.664 -23.172 1 83.5 384 LEU B CA 1
ATOM 6162 C C . LEU B 1 384 ? 29.234 13.805 -23.578 1 83.5 384 LEU B C 1
ATOM 6164 O O . LEU B 1 384 ? 29.031 14.422 -24.625 1 83.5 384 LEU B O 1
ATOM 6168 N N . ARG B 1 385 ? 30.141 14.031 -22.609 1 79.19 385 ARG B N 1
ATOM 6169 C CA . ARG B 1 385 ? 31.25 14.93 -22.953 1 79.19 385 ARG B CA 1
ATOM 6170 C C . ARG B 1 385 ? 32.25 14.242 -23.891 1 79.19 385 ARG B C 1
ATOM 6172 O O . ARG B 1 385 ? 32.438 13.031 -23.812 1 79.19 385 ARG B O 1
ATOM 6179 N N . ASN B 1 386 ? 32.844 15.008 -24.781 1 71 386 ASN B N 1
ATOM 6180 C CA . ASN B 1 386 ? 33.875 14.516 -25.672 1 71 386 ASN B CA 1
ATOM 6181 C C . ASN B 1 386 ? 35.125 14.086 -24.875 1 71 386 ASN B C 1
ATOM 6183 O O . ASN B 1 386 ? 35.469 14.711 -23.875 1 71 386 ASN B O 1
#

Foldseek 3Di:
DAEEEEWQDLVQLVLQLLFPRHAEYEAEDQLFHQQHQDHPVSLLVVLVSNVVSRHAYEYEREFEDDPVSVVVSVVVCVPPDPVSGQAYEYAYVVVLVVCCVPPVPHAYEYEPQPPQADLVSQLVVCVVNPSRYAEYEYHLQHAAVVLLVNCQPHPHAYEYEAKFWAWPDWDQAAPDDPDPDPPDDSQKDWDFCDDVPLPPDTWIWIGGNRTITTTHQAMEHCLQPCVSVVVSRRPYYYYFQQVVDDPRGGQPPVNVLSVCSPVPRPVSQVPPPTNYDSCNYHDDPPQQPPAPVDDCPVCVVVPPPWFFWFFRFDDAQFKTKIFGAAKDFPVFWFWKQAPVRDIDGDDPPKFKAFPVRHTDGMDHHGGMIMITHDPPHGGGITTTTD/DAEEEEWQDLVQLVLQLLAPRHAEYEAEDQLFHQQHQDHPVSLLVVLVSNVVSRHAYEYEREFEDDPVSVVVSVVVCVPPDPVSGQAYEYAYVVVLVVCCVPPVPHAYEYEPQPPQADLVSVLVVCVVNPSRYAEYEYHLQHAAVVLLVNCQPHPHAYEYEAKFWAWPDWDQAAPDDPDPDPPDDSQKDWDFDDDVQLPPDTWIWIGGNRTITTTHQAMEHCLQPCVSVVVSRRPYYYYFQQVVDDPRGGQPPVNVLSVCSPVPRPVSQVPPPTNYDSVNYHDDPPPQPPQRVDDCPVCVVVPPPWFFWFFRFDDAQFKTKIFGAAKDFPVFWFWKQASVRDIDGDDPPKFKAFPVRHTDGMDHHGGMIMITHDPPHGGGITTTTD

InterPro domains:
  IPR001539 Peptidase U32 [PTHR30217] (35-240)
  IPR060007 Peptidase family U32, N-terminal domain [PF01136] (38-242)